Protein AF-0000000067790594 (afdb_homodimer)

Nearest PDB structures (foldseek):
  5gvw-assembly1_D  TM=2.872E-01  e=4.930E+00  Streptococcus pneumoniae
  7wld-assembly1_S  TM=4.588E-01  e=9.628E+00  Homo sapiens
  5gvw-assembly1_D  TM=2.873E-01  e=5.117E+00  Streptococcus pneumoniae

Solvent-accessible surface area (backbone atoms only — not comparable to full-atom values): 22896 Å² total; per-residue (Å²): 134,66,48,76,44,80,43,73,55,41,52,74,57,73,40,62,91,46,44,65,58,49,52,51,47,53,51,50,42,49,54,58,48,51,74,62,25,82,53,66,26,20,28,36,40,36,38,73,40,80,86,36,42,80,87,45,15,35,36,65,45,47,90,49,74,39,40,36,40,35,32,31,22,83,83,31,66,43,37,70,64,33,63,91,50,41,65,43,41,44,48,43,26,36,49,41,44,38,30,9,40,79,52,70,33,58,54,65,22,46,38,30,39,22,40,43,46,6,39,15,53,46,32,25,35,69,75,69,45,85,74,79,57,81,50,46,60,63,58,65,70,64,53,59,75,42,45,67,58,47,63,71,41,25,78,33,62,82,59,63,61,53,27,41,44,59,25,76,56,97,40,58,62,20,44,35,36,19,52,11,32,52,36,45,49,52,50,35,69,76,34,73,89,56,50,44,53,76,44,47,64,61,61,48,72,81,50,68,80,56,63,86,70,77,75,129,131,66,48,76,45,79,42,73,55,42,53,74,57,74,41,61,90,46,45,65,59,49,52,51,48,53,51,51,40,48,54,58,48,51,74,60,25,81,54,68,26,20,26,36,39,37,38,74,41,80,88,36,42,79,87,46,15,34,36,66,46,47,90,48,76,40,40,36,40,35,33,31,22,83,83,30,67,43,36,71,67,33,64,90,50,42,64,42,40,44,49,44,26,34,49,40,43,39,31,9,41,80,54,68,32,56,53,63,23,43,39,29,38,20,40,44,45,6,36,15,52,46,31,24,36,70,76,68,46,84,74,79,56,80,50,47,59,64,57,64,69,65,52,59,73,41,46,67,57,47,62,72,40,25,78,33,61,83,58,61,62,53,27,40,44,60,24,76,55,96,40,59,63,19,44,33,36,19,53,11,33,51,37,44,49,52,50,36,69,77,34,75,90,56,50,44,52,77,44,46,66,62,61,46,73,81,49,69,80,56,62,85,71,78,74,130

Organism: Pectobacterium atrosepticum (strain SCRI 1043 / ATCC BAA-672) (NCBI:txid218491)

Structure (mmCIF, N/CA/C/O backbone):
data_AF-0000000067790594-model_v1
#
loop_
_entity.id
_entity.type
_entity.pdbx_description
1 polymer 'DUF2268 domain-containing protein'
#
loop_
_atom_site.group_PDB
_atom_site.id
_atom_site.type_symbol
_atom_site.label_atom_id
_atom_site.label_alt_id
_atom_site.label_comp_id
_atom_site.label_asym_id
_atom_site.label_entity_id
_atom_site.label_seq_id
_atom_site.pdbx_PDB_ins_code
_atom_site.Cartn_x
_atom_site.Cartn_y
_atom_site.Cartn_z
_atom_site.occupancy
_atom_site.B_iso_or_equiv
_atom_site.auth_seq_id
_atom_site.auth_comp_id
_atom_site.auth_asym_id
_atom_site.auth_atom_id
_atom_site.pdbx_PDB_model_num
ATOM 1 N N . MET A 1 1 ? -11.789 3.371 24.734 1 82.56 1 MET A N 1
ATOM 2 C CA . MET A 1 1 ? -10.836 4.398 24.312 1 82.56 1 MET A CA 1
ATOM 3 C C . MET A 1 1 ? -10.102 3.971 23.047 1 82.56 1 MET A C 1
ATOM 5 O O . MET A 1 1 ? -9.758 2.799 22.891 1 82.56 1 MET A O 1
ATOM 9 N N . SER A 1 2 ? -9.891 4.906 22.062 1 92.44 2 SER A N 1
ATOM 10 C CA . SER A 1 2 ? -9.18 4.625 20.812 1 92.44 2 SER A CA 1
ATOM 11 C C . SER A 1 2 ? -7.711 4.305 21.094 1 92.44 2 SER A C 1
ATOM 13 O O . SER A 1 2 ? -7.164 4.695 22.125 1 92.44 2 SER A O 1
ATOM 15 N N . TYR A 1 3 ? -7.148 3.451 20.266 1 96.06 3 TYR A N 1
ATOM 16 C CA . TYR A 1 3 ? -5.75 3.086 20.438 1 96.06 3 TYR A CA 1
ATOM 17 C C . TYR A 1 3 ? -5.055 2.924 19.094 1 96.06 3 TYR A C 1
ATOM 19 O O . TYR A 1 3 ? -5.707 2.916 18.047 1 96.06 3 TYR A O 1
ATOM 27 N N . MET A 1 4 ? -3.779 2.924 19.188 1 97.38 4 MET A N 1
ATOM 28 C CA . MET A 1 4 ? -2.92 2.713 18.031 1 97.38 4 MET A CA 1
ATOM 29 C C . MET A 1 4 ? -2.213 1.364 18.109 1 97.38 4 MET A C 1
ATOM 31 O O . MET A 1 4 ? -1.641 1.021 19.141 1 97.38 4 MET A O 1
ATOM 35 N N . LYS A 1 5 ? -2.338 0.547 17.125 1 98.38 5 LYS A N 1
ATOM 36 C CA . LYS A 1 5 ? -1.543 -0.671 17 1 98.38 5 LYS A CA 1
ATOM 37 C C . LYS A 1 5 ? -0.412 -0.492 15.992 1 98.38 5 LYS A C 1
ATOM 39 O O . LYS A 1 5 ? -0.656 -0.155 14.828 1 98.38 5 LYS A O 1
ATOM 44 N N . LEU A 1 6 ? 0.802 -0.691 16.5 1 98.69 6 LEU A N 1
ATOM 45 C CA . LEU A 1 6 ? 1.981 -0.511 15.656 1 98.69 6 LEU A CA 1
ATOM 46 C C . LEU A 1 6 ? 2.447 -1.844 15.078 1 98.69 6 LEU A C 1
ATOM 48 O O . LEU A 1 6 ? 2.6 -2.822 15.812 1 98.69 6 LEU A O 1
ATOM 52 N N . HIS A 1 7 ? 2.592 -1.949 13.781 1 98.88 7 HIS A N 1
ATOM 53 C CA . HIS A 1 7 ? 3.121 -3.096 13.055 1 98.88 7 HIS A CA 1
ATOM 54 C C . HIS A 1 7 ? 4.445 -2.754 12.375 1 98.88 7 HIS A C 1
ATOM 56 O O . HIS A 1 7 ? 4.457 -2.178 11.289 1 98.88 7 HIS A O 1
ATOM 62 N N . ILE A 1 8 ? 5.5 -3.121 13 1 98.75 8 ILE A N 1
ATOM 63 C CA . ILE A 1 8 ? 6.812 -2.947 12.383 1 98.75 8 ILE A CA 1
ATOM 64 C C . ILE A 1 8 ? 7.172 -4.188 11.57 1 98.75 8 ILE A C 1
ATOM 66 O O . ILE A 1 8 ? 7.309 -5.281 12.125 1 98.75 8 ILE A O 1
ATOM 70 N N . LEU A 1 9 ? 7.289 -4.059 10.258 1 98.75 9 LEU A N 1
ATOM 71 C CA . LEU A 1 9 ? 7.637 -5.156 9.359 1 98.75 9 LEU A CA 1
ATOM 72 C C . LEU A 1 9 ? 9.141 -5.422 9.383 1 98.75 9 LEU A C 1
ATOM 74 O O . LEU A 1 9 ? 9.898 -4.75 8.688 1 98.75 9 LEU A O 1
ATOM 78 N N . ASN A 1 10 ? 9.523 -6.445 10.172 1 98.5 10 ASN A N 1
ATOM 79 C CA . ASN A 1 10 ? 10.945 -6.637 10.414 1 98.5 10 ASN A CA 1
ATOM 80 C C . ASN A 1 10 ? 11.359 -8.094 10.227 1 98.5 10 ASN A C 1
ATOM 82 O O . ASN A 1 10 ? 12.344 -8.547 10.812 1 98.5 10 ASN A O 1
ATOM 86 N N . ALA A 1 11 ? 10.586 -8.875 9.445 1 98 11 ALA A N 1
ATOM 87 C CA . ALA A 1 11 ? 10.922 -10.281 9.211 1 98 11 ALA A CA 1
ATOM 88 C C . ALA A 1 11 ? 12.281 -10.414 8.531 1 98 11 ALA A C 1
ATOM 90 O O . ALA A 1 11 ? 12.984 -11.398 8.727 1 98 11 ALA A O 1
ATOM 91 N N . GLN A 1 12 ? 12.68 -9.422 7.758 1 96.81 12 GLN A N 1
ATOM 92 C CA . GLN A 1 12 ? 13.953 -9.461 7.055 1 96.81 12 GLN A CA 1
ATOM 93 C C . GLN A 1 12 ? 15.031 -8.703 7.828 1 96.81 12 GLN A C 1
ATOM 95 O O . GLN A 1 12 ? 16.094 -8.406 7.293 1 96.81 12 GLN A O 1
ATOM 100 N N . ASP A 1 13 ? 14.742 -8.305 9.023 1 97.5 13 ASP A N 1
ATOM 101 C CA . ASP A 1 13 ? 15.68 -7.73 9.984 1 97.5 13 ASP A CA 1
ATOM 102 C C . ASP A 1 13 ? 16.25 -6.402 9.484 1 97.5 13 ASP A C 1
ATOM 104 O O . ASP A 1 13 ? 17.422 -6.094 9.719 1 97.5 13 ASP A O 1
ATOM 108 N N . LYS A 1 14 ? 15.461 -5.77 8.711 1 97.31 14 LYS A N 1
ATOM 109 C CA . LYS A 1 14 ? 15.938 -4.512 8.141 1 97.31 14 LYS A CA 1
ATOM 110 C C . LYS A 1 14 ? 15.758 -3.361 9.125 1 97.31 14 LYS A C 1
ATOM 112 O O . LYS A 1 14 ? 16.359 -2.301 8.969 1 97.31 14 LYS A O 1
ATOM 117 N N . LEU A 1 15 ? 14.906 -3.496 10.125 1 98.5 15 LEU A N 1
ATOM 118 C CA . LEU A 1 15 ? 14.602 -2.406 11.047 1 98.5 15 LEU A CA 1
ATOM 119 C C . LEU A 1 15 ? 14.906 -2.811 12.484 1 98.5 15 LEU A C 1
ATOM 121 O O . LEU A 1 15 ? 14.398 -2.197 13.43 1 98.5 15 LEU A O 1
ATOM 125 N N . THR A 1 16 ? 15.672 -3.871 12.672 1 98.44 16 THR A N 1
ATOM 126 C CA . THR A 1 16 ? 15.961 -4.398 14 1 98.44 16 THR A CA 1
ATOM 127 C C . THR A 1 16 ? 16.578 -3.322 14.883 1 98.44 16 THR A C 1
ATOM 129 O O . THR A 1 16 ? 16.156 -3.121 16.016 1 98.44 16 THR A O 1
ATOM 132 N N . ALA A 1 17 ? 17.562 -2.611 14.375 1 97.94 17 ALA A N 1
ATOM 133 C CA . ALA A 1 17 ? 18.297 -1.614 15.148 1 97.94 17 ALA A CA 1
ATOM 134 C C . ALA A 1 17 ? 17.391 -0.442 15.531 1 97.94 17 ALA A C 1
ATOM 136 O O . ALA A 1 17 ? 17.578 0.175 16.578 1 97.94 17 ALA A O 1
ATOM 137 N N . GLN A 1 18 ? 16.375 -0.149 14.727 1 98.19 18 GLN A N 1
ATOM 138 C CA . GLN A 1 18 ? 15.562 1.048 14.914 1 98.19 18 GLN A CA 1
ATOM 139 C C . GLN A 1 18 ? 14.234 0.709 15.578 1 98.19 18 GLN A C 1
ATOM 141 O O . GLN A 1 18 ? 13.477 1.605 15.961 1 98.19 18 GLN A O 1
ATOM 146 N N . SER A 1 19 ? 13.961 -0.549 15.75 1 98.31 19 SER A N 1
ATOM 147 C CA . SER A 1 19 ? 12.617 -0.986 16.125 1 98.31 19 SER A CA 1
ATOM 148 C C . SER A 1 19 ? 12.164 -0.349 17.438 1 98.31 19 SER A C 1
ATOM 150 O O . SER A 1 19 ? 11.055 0.178 17.516 1 98.31 19 SER A O 1
ATOM 152 N N . GLU A 1 20 ? 12.992 -0.392 18.438 1 98.31 20 GLU A N 1
ATOM 153 C CA . GLU A 1 20 ? 12.625 0.179 19.734 1 98.31 20 GLU A CA 1
ATOM 154 C C . GLU A 1 20 ? 12.438 1.69 19.625 1 98.31 20 GLU A C 1
ATOM 156 O O . GLU A 1 20 ? 11.477 2.236 20.172 1 98.31 20 GLU A O 1
ATOM 161 N N . TRP A 1 21 ? 13.367 2.303 19 1 98.62 21 TRP A N 1
ATOM 162 C CA . TRP A 1 21 ? 13.281 3.748 18.828 1 98.62 21 TRP A CA 1
ATOM 163 C C . TRP A 1 21 ? 12.016 4.129 18.062 1 98.62 21 TRP A C 1
ATOM 165 O O . TRP A 1 21 ? 11.32 5.074 18.438 1 98.62 21 TRP A O 1
ATOM 175 N N . LEU A 1 22 ? 11.695 3.434 17.016 1 98.75 22 LEU A N 1
ATOM 176 C CA . LEU A 1 22 ? 10.484 3.658 16.234 1 98.75 22 LEU A CA 1
ATOM 177 C C . LEU A 1 22 ? 9.242 3.516 17.109 1 98.75 22 LEU A C 1
ATOM 179 O O . LEU A 1 22 ? 8.359 4.375 17.094 1 98.75 22 LEU A O 1
ATOM 183 N N . ASN A 1 23 ? 9.211 2.434 17.828 1 98.62 23 ASN A N 1
ATOM 184 C CA . ASN A 1 23 ? 8.07 2.184 18.703 1 98.62 23 ASN A CA 1
ATOM 185 C C . ASN A 1 23 ? 7.859 3.332 19.688 1 98.62 23 ASN A C 1
ATOM 187 O O . ASN A 1 23 ? 6.742 3.826 19.844 1 98.62 23 ASN A O 1
ATOM 191 N N . ASN A 1 24 ? 8.906 3.766 20.312 1 98.5 24 ASN A N 1
ATOM 192 C CA . ASN A 1 24 ? 8.812 4.836 21.297 1 98.5 24 ASN A CA 1
ATOM 193 C C . ASN A 1 24 ? 8.398 6.156 20.656 1 98.5 24 ASN A C 1
ATOM 195 O O . ASN A 1 24 ? 7.488 6.828 21.141 1 98.5 24 ASN A O 1
ATOM 199 N N . CYS A 1 25 ? 9.055 6.488 19.594 1 98.31 25 CYS A N 1
ATOM 200 C CA . CYS A 1 25 ? 8.797 7.746 18.906 1 98.31 25 CYS A CA 1
ATOM 201 C C . CYS A 1 25 ? 7.352 7.824 18.422 1 98.31 25 CYS A C 1
ATOM 203 O O . CYS A 1 25 ? 6.672 8.828 18.656 1 98.31 25 CYS A O 1
ATOM 205 N N . LEU A 1 26 ? 6.891 6.809 17.781 1 98.69 26 LEU A N 1
ATOM 206 C CA . LEU A 1 26 ? 5.559 6.809 17.188 1 98.69 26 LEU A CA 1
ATOM 207 C C . LEU A 1 26 ? 4.48 6.73 18.266 1 98.69 26 LEU A C 1
ATOM 209 O O . LEU A 1 26 ? 3.457 7.406 18.172 1 98.69 26 LEU A O 1
ATOM 213 N N . THR A 1 27 ? 4.727 5.949 19.312 1 98.31 27 THR A N 1
ATOM 214 C CA . THR A 1 27 ? 3.762 5.824 20.406 1 98.31 27 THR A CA 1
ATOM 215 C C . THR A 1 27 ? 3.629 7.145 21.156 1 98.31 27 THR A C 1
ATOM 217 O O . THR A 1 27 ? 2.52 7.566 21.484 1 98.31 27 THR A O 1
ATOM 220 N N . GLU A 1 28 ? 4.719 7.75 21.406 1 98.44 28 GLU A N 1
ATOM 221 C CA . GLU A 1 28 ? 4.691 9.039 22.094 1 98.44 28 GLU A CA 1
ATOM 222 C C . GLU A 1 28 ? 3.984 10.094 21.25 1 98.44 28 GLU A C 1
ATOM 224 O O . GLU A 1 28 ? 3.227 10.914 21.781 1 98.44 28 GLU A O 1
ATOM 229 N N . THR A 1 29 ? 4.285 10.117 20.016 1 98.75 29 THR A N 1
ATOM 230 C CA . THR A 1 29 ? 3.646 11.078 19.109 1 98.75 29 THR A CA 1
ATOM 231 C C . THR A 1 29 ? 2.133 10.875 19.109 1 98.75 29 THR A C 1
ATOM 233 O O . THR A 1 29 ? 1.373 11.844 19.156 1 98.75 29 THR A O 1
ATOM 236 N N . TYR A 1 30 ? 1.71 9.648 19.016 1 98.56 30 TYR A N 1
ATOM 237 C CA . TYR A 1 30 ? 0.284 9.344 19.047 1 98.56 30 TYR A CA 1
ATOM 238 C C . TYR A 1 30 ? -0.349 9.859 20.344 1 98.56 30 TYR A C 1
ATOM 240 O O . TYR A 1 30 ? -1.438 10.438 20.312 1 98.56 30 TYR A O 1
ATOM 248 N N . THR A 1 31 ? 0.315 9.57 21.422 1 98.06 31 THR A N 1
ATOM 249 C CA . THR A 1 31 ? -0.192 10 22.719 1 98.06 31 THR A CA 1
ATOM 250 C C . THR A 1 31 ? -0.357 11.523 22.766 1 98.06 31 THR A C 1
ATOM 252 O O . THR A 1 31 ? -1.401 12.023 23.172 1 98.06 31 THR A O 1
ATOM 255 N N . LYS A 1 32 ? 0.621 12.242 22.297 1 98.25 32 LYS A N 1
ATOM 256 C CA . LYS A 1 32 ? 0.547 13.703 22.25 1 98.25 32 LYS A CA 1
ATOM 257 C C . LYS A 1 32 ? -0.61 14.164 21.359 1 98.25 32 LYS A C 1
ATOM 259 O O . LYS A 1 32 ? -1.359 15.07 21.734 1 98.25 32 LYS A O 1
ATOM 264 N N . ALA A 1 33 ? -0.698 13.586 20.219 1 98.5 33 ALA A N 1
ATOM 265 C CA . ALA A 1 33 ? -1.743 13.953 19.266 1 98.5 33 ALA A CA 1
ATOM 266 C C . ALA A 1 33 ? -3.129 13.672 19.844 1 98.5 33 ALA A C 1
ATOM 268 O O . ALA A 1 33 ? -4.059 14.461 19.656 1 98.5 33 ALA A O 1
ATOM 269 N N . SER A 1 34 ? -3.281 12.555 20.547 1 97.69 34 SER A N 1
ATOM 270 C CA . SER A 1 34 ? -4.578 12.117 21.047 1 97.69 34 SER A CA 1
ATOM 271 C C . SER A 1 34 ? -5.09 13.047 22.141 1 97.69 34 SER A C 1
ATOM 273 O O . SER A 1 34 ? -6.285 13.055 22.453 1 97.69 34 SER A O 1
ATOM 275 N N . ILE A 1 35 ? -4.203 13.797 22.703 1 97.38 35 ILE A N 1
ATOM 276 C CA . ILE A 1 35 ? -4.586 14.789 23.703 1 97.38 35 ILE A CA 1
ATOM 277 C C . ILE A 1 35 ? -5.289 15.961 23.031 1 97.38 35 ILE A C 1
ATOM 279 O O . ILE A 1 35 ? -6.234 16.531 23.578 1 97.38 35 ILE A O 1
ATOM 283 N N . LEU A 1 36 ? -4.914 16.25 21.797 1 97.12 36 LEU A N 1
ATOM 284 C CA . LEU A 1 36 ? -5.344 17.5 21.141 1 97.12 36 LEU A CA 1
ATOM 285 C C . LEU A 1 36 ? -6.512 17.234 20.203 1 97.12 36 LEU A C 1
ATOM 287 O O . LEU A 1 36 ? -7.258 18.156 19.859 1 97.12 36 LEU A O 1
ATOM 291 N N . MET A 1 37 ? -6.605 16.062 19.703 1 95.88 37 MET A N 1
ATOM 292 C CA . MET A 1 37 ? -7.656 15.781 18.734 1 95.88 37 MET A CA 1
ATOM 293 C C . MET A 1 37 ? -8.188 14.367 18.906 1 95.88 37 MET A C 1
ATOM 295 O O . MET A 1 37 ? -7.48 13.484 19.406 1 95.88 37 MET A O 1
ATOM 299 N N . ASN A 1 38 ? -9.43 14.203 18.547 1 95.44 38 ASN A N 1
ATOM 300 C CA . ASN A 1 38 ? -10.016 12.867 18.547 1 95.44 38 ASN A CA 1
ATOM 301 C C . ASN A 1 38 ? -9.453 12 17.438 1 95.44 38 ASN A C 1
ATOM 303 O O . ASN A 1 38 ? -9.578 12.328 16.25 1 95.44 38 ASN A O 1
ATOM 307 N N . LEU A 1 39 ? -8.805 10.945 17.828 1 97.38 39 LEU A N 1
ATOM 308 C CA . LEU A 1 39 ? -8.25 10.008 16.875 1 97.38 39 LEU A CA 1
ATOM 309 C C . LEU A 1 39 ? -9.008 8.688 16.906 1 97.38 39 LEU A C 1
ATOM 311 O O . LEU A 1 39 ? -9.383 8.203 17.969 1 97.38 39 LEU A O 1
ATOM 315 N N . PRO A 1 40 ? -9.281 8.156 15.758 1 96.25 40 PRO A N 1
ATOM 316 C CA . PRO A 1 40 ? -9.805 6.789 15.734 1 96.25 40 PRO A CA 1
ATOM 317 C C . PRO A 1 40 ? -8.75 5.746 16.094 1 96.25 40 PRO A C 1
ATOM 319 O O . PRO A 1 40 ? -7.562 6.055 16.141 1 96.25 40 PRO A O 1
ATOM 322 N N . SER A 1 41 ? -9.281 4.555 16.469 1 97.94 41 SER A N 1
ATOM 323 C CA . SER A 1 41 ? -8.328 3.453 16.531 1 97.94 41 SER A CA 1
ATOM 324 C C . SER A 1 41 ? -7.676 3.215 15.172 1 97.94 41 SER A C 1
ATOM 326 O O . SER A 1 41 ? -8.344 3.275 14.133 1 97.94 41 SER A O 1
ATOM 328 N N . LEU A 1 42 ? -6.387 3.057 15.172 1 97.06 42 LEU A N 1
ATOM 329 C CA . LEU A 1 42 ? -5.766 2.916 13.859 1 97.06 42 LEU A CA 1
ATOM 330 C C . LEU A 1 42 ? -4.566 1.976 13.922 1 97.06 42 LEU A C 1
ATOM 332 O O . LEU A 1 42 ? -3.992 1.768 14.992 1 97.06 42 LEU A O 1
ATOM 336 N N . ASP A 1 43 ? -4.297 1.269 12.836 1 98.81 43 ASP A N 1
ATOM 337 C CA . ASP A 1 43 ? -3.098 0.476 12.594 1 98.81 43 ASP A CA 1
ATOM 338 C C . ASP A 1 43 ? -2.029 1.302 11.875 1 98.81 43 ASP A C 1
ATOM 340 O O . ASP A 1 43 ? -2.311 1.946 10.867 1 98.81 43 ASP A O 1
ATOM 344 N N . ILE A 1 44 ? -0.842 1.312 12.406 1 98.88 44 ILE A N 1
ATOM 345 C CA . ILE A 1 44 ? 0.304 1.933 11.758 1 98.88 44 ILE A CA 1
ATOM 346 C C . ILE A 1 44 ? 1.279 0.854 11.289 1 98.88 44 ILE A C 1
ATOM 348 O O . ILE A 1 44 ? 1.757 0.05 12.094 1 98.88 44 ILE A O 1
ATOM 352 N N . ILE A 1 45 ? 1.551 0.804 10.031 1 98.94 45 ILE A N 1
ATOM 353 C CA . ILE A 1 45 ? 2.486 -0.141 9.438 1 98.94 45 ILE A CA 1
ATOM 354 C C . ILE A 1 45 ? 3.791 0.573 9.086 1 98.94 45 ILE A C 1
ATOM 356 O O . ILE A 1 45 ? 3.787 1.57 8.367 1 98.94 45 ILE A O 1
ATOM 360 N N . VAL A 1 46 ? 4.863 0.086 9.602 1 98.94 46 VAL A N 1
ATOM 361 C CA . VAL A 1 46 ? 6.172 0.667 9.336 1 98.94 46 VAL A CA 1
ATOM 362 C C . VAL A 1 46 ? 7.035 -0.334 8.57 1 98.94 46 VAL A C 1
ATOM 364 O O . VAL A 1 46 ? 7.219 -1.471 9.008 1 98.94 46 VAL A O 1
ATOM 367 N N . LYS A 1 47 ? 7.523 0.026 7.492 1 98.75 47 LYS A N 1
ATOM 368 C CA . LYS A 1 47 ? 8.414 -0.839 6.723 1 98.75 47 LYS A CA 1
ATOM 369 C C . LYS A 1 47 ? 9.68 -0.093 6.301 1 98.75 47 LYS A C 1
ATOM 371 O O . LYS A 1 47 ? 9.695 1.14 6.27 1 98.75 47 LYS A O 1
ATOM 376 N N . ALA A 1 48 ? 10.68 -0.848 5.977 1 98.62 48 ALA A N 1
ATOM 377 C CA . ALA A 1 48 ? 11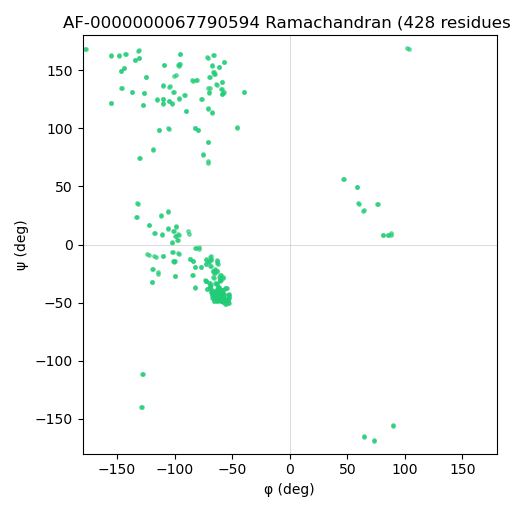.891 -0.302 5.371 1 98.62 48 ALA A CA 1
ATOM 378 C C . ALA A 1 48 ? 11.734 -0.159 3.861 1 98.62 48 ALA A C 1
ATOM 380 O O . ALA A 1 48 ? 11.133 -1.018 3.209 1 98.62 48 ALA A O 1
ATOM 381 N N . GLY A 1 49 ? 12.25 0.887 3.367 1 97.88 49 GLY A N 1
ATOM 382 C CA . GLY A 1 49 ? 12.242 1.093 1.927 1 97.88 49 GLY A CA 1
ATOM 383 C C . GLY A 1 49 ? 12.961 2.361 1.502 1 97.88 49 GLY A C 1
ATOM 384 O O . GLY A 1 49 ? 13.227 3.234 2.328 1 97.88 49 GLY A O 1
ATOM 385 N N . THR A 1 50 ? 13.195 2.451 0.175 1 96.5 50 THR A N 1
ATOM 386 C CA . THR A 1 50 ? 13.945 3.592 -0.335 1 96.5 50 THR A CA 1
ATOM 387 C C . THR A 1 50 ? 13.008 4.637 -0.934 1 96.5 50 THR A C 1
ATOM 389 O O . THR A 1 50 ? 13.414 5.766 -1.202 1 96.5 50 THR A O 1
ATOM 392 N N . GLN A 1 51 ? 11.797 4.234 -1.166 1 95.06 51 GLN A N 1
ATOM 393 C CA . GLN A 1 51 ? 10.82 5.195 -1.676 1 95.06 51 GLN A CA 1
ATOM 394 C C . GLN A 1 51 ? 10.352 6.141 -0.575 1 95.06 51 GLN A C 1
ATOM 396 O O . GLN A 1 51 ? 9.211 6.051 -0.114 1 95.06 51 GLN A O 1
ATOM 401 N N . VAL A 1 52 ? 11.141 7.109 -0.225 1 97.5 52 VAL A N 1
ATOM 402 C CA . VAL A 1 52 ? 10.93 8.062 0.86 1 97.5 52 VAL A CA 1
ATOM 403 C C . VAL A 1 52 ? 11.172 9.484 0.357 1 97.5 52 VAL A C 1
ATOM 405 O O . VAL A 1 52 ? 11.562 9.68 -0.795 1 97.5 52 VAL A O 1
ATOM 408 N N . ILE A 1 53 ? 10.758 10.484 1.149 1 94.56 53 ILE A N 1
ATOM 409 C CA . ILE A 1 53 ? 11.188 11.859 0.903 1 94.56 53 ILE A CA 1
ATOM 410 C C . ILE A 1 53 ? 12.68 11.984 1.168 1 94.56 53 ILE A C 1
ATOM 412 O O . ILE A 1 53 ? 13.133 11.844 2.309 1 94.56 53 ILE A O 1
ATOM 416 N N . PRO A 1 54 ? 13.453 12.234 0.143 1 94 54 PRO A N 1
ATOM 417 C CA . PRO A 1 54 ? 14.906 12.18 0.278 1 94 54 PRO A CA 1
ATOM 418 C C . PRO A 1 54 ? 15.43 13.078 1.4 1 94 54 PRO A C 1
ATOM 420 O O . PRO A 1 54 ? 16.359 12.695 2.117 1 94 54 PRO A O 1
ATOM 423 N N . GLU A 1 55 ? 14.844 14.227 1.583 1 92.81 55 GLU A N 1
ATOM 424 C CA . GLU A 1 55 ? 15.273 15.203 2.578 1 92.81 55 GLU A CA 1
ATOM 425 C C . GLU A 1 55 ? 14.977 14.719 3.994 1 92.81 55 GLU A C 1
ATOM 427 O O . GLU A 1 55 ? 15.531 15.234 4.965 1 92.81 55 GLU A O 1
ATOM 432 N N . LYS A 1 56 ? 14.133 13.688 4.156 1 96.69 56 LYS A N 1
ATOM 433 C CA . LYS A 1 56 ? 13.664 13.273 5.477 1 96.69 56 LYS A CA 1
ATOM 434 C C . LYS A 1 56 ? 14.062 11.836 5.773 1 96.69 56 LYS A C 1
ATOM 436 O O . LYS A 1 56 ? 14.297 11.477 6.934 1 96.69 56 LYS A O 1
ATOM 441 N N . GLY A 1 57 ? 14.117 11.023 4.715 1 98.12 57 GLY A N 1
ATOM 442 C CA . GLY A 1 57 ? 14.414 9.609 4.867 1 98.12 57 GLY A CA 1
ATOM 443 C C . GLY A 1 57 ? 13.211 8.789 5.289 1 98.12 57 GLY A C 1
ATOM 444 O O . GLY A 1 57 ? 13.359 7.652 5.75 1 98.12 57 GLY A O 1
ATOM 445 N N . HIS A 1 58 ? 12.07 9.328 5.309 1 98.69 58 HIS A N 1
ATOM 446 C CA . HIS A 1 58 ? 10.82 8.633 5.594 1 98.69 58 HIS A CA 1
ATOM 447 C C . HIS A 1 58 ? 9.656 9.258 4.836 1 98.69 58 HIS A C 1
ATOM 449 O O . HIS A 1 58 ? 9.789 10.344 4.27 1 98.69 58 HIS A O 1
ATOM 455 N N . LEU A 1 59 ? 8.609 8.531 4.746 1 98.06 59 LEU A N 1
ATOM 456 C CA . LEU A 1 59 ? 7.371 8.945 4.086 1 98.06 59 LEU A CA 1
ATOM 457 C C . LEU A 1 59 ? 6.156 8.344 4.785 1 98.06 59 LEU A C 1
ATOM 459 O O . LEU A 1 59 ? 6.176 7.18 5.184 1 98.06 59 LEU A O 1
ATOM 463 N N . GLY A 1 60 ? 5.164 9.164 5 1 98.31 60 GLY A N 1
ATOM 464 C CA . GLY A 1 60 ? 3.895 8.711 5.547 1 98.31 60 GLY A CA 1
ATOM 465 C C . GLY A 1 60 ? 2.766 8.742 4.531 1 98.31 60 GLY A C 1
ATOM 466 O O . GLY A 1 60 ? 2.789 9.539 3.594 1 98.31 60 GLY A O 1
ATOM 467 N N . TYR A 1 61 ? 1.822 7.918 4.77 1 97.31 61 TYR A N 1
ATOM 468 C CA . TYR A 1 61 ? 0.679 7.793 3.873 1 97.31 61 TYR A CA 1
ATOM 469 C C . TYR A 1 61 ? -0.541 7.258 4.613 1 97.31 61 TYR A C 1
ATOM 471 O O . TYR A 1 61 ? -0.48 6.195 5.234 1 97.31 61 TYR A O 1
ATOM 479 N N . SER A 1 62 ? -1.625 7.977 4.617 1 97.62 62 SER A N 1
ATOM 480 C CA . SER A 1 62 ? -2.889 7.574 5.223 1 97.62 62 SER A CA 1
ATOM 481 C C . SER A 1 62 ? -4 7.492 4.184 1 97.62 62 SER A C 1
ATOM 483 O O . SER A 1 62 ? -4.832 8.398 4.082 1 97.62 62 SER A O 1
ATOM 485 N N . PRO A 1 63 ? -4.078 6.383 3.441 1 94.5 63 PRO A N 1
ATOM 486 C CA . PRO A 1 63 ? -4.93 6.324 2.252 1 94.5 63 PRO A CA 1
ATOM 487 C C . PRO A 1 63 ? -6.379 5.98 2.582 1 94.5 63 PRO A C 1
ATOM 489 O O . PRO A 1 63 ? -7.262 6.129 1.734 1 94.5 63 PRO A O 1
ATOM 492 N N . GLU A 1 64 ? -6.707 5.516 3.729 1 96.06 64 GLU A N 1
ATOM 493 C CA . GLU A 1 64 ? -8.023 5.023 4.105 1 96.06 64 GLU A CA 1
ATOM 494 C C . GLU A 1 64 ? -8.234 5.113 5.617 1 96.06 64 GLU A C 1
ATOM 496 O O . GLU A 1 64 ? -7.281 5.301 6.371 1 96.06 64 GLU A O 1
ATOM 501 N N . PRO A 1 65 ? -9.484 5.039 6.039 1 96.06 65 PRO A N 1
ATOM 502 C CA . PRO A 1 65 ? -9.75 5.137 7.477 1 96.06 65 PRO A CA 1
ATOM 503 C C . PRO A 1 65 ? -9.016 4.078 8.289 1 96.06 65 PRO A C 1
ATOM 505 O O . PRO A 1 65 ? -9.039 2.896 7.938 1 96.06 65 PRO A O 1
ATOM 508 N N . GLY A 1 66 ? -8.383 4.52 9.305 1 97.19 66 GLY A N 1
ATOM 509 C CA . GLY A 1 66 ? -7.871 3.617 10.32 1 97.19 66 GLY A CA 1
ATOM 510 C C . GLY A 1 66 ? -6.508 3.043 9.977 1 97.19 66 GLY A C 1
ATOM 511 O O . GLY A 1 66 ? -5.988 2.191 10.703 1 97.19 66 GLY A O 1
ATOM 512 N N . ILE A 1 67 ? -5.879 3.543 8.914 1 98.31 67 ILE A N 1
ATOM 513 C CA . ILE A 1 67 ? -4.613 2.943 8.508 1 98.31 67 ILE A CA 1
ATOM 514 C C . ILE A 1 67 ? -3.609 4.043 8.156 1 98.31 67 ILE A C 1
ATOM 516 O O . ILE A 1 67 ? -3.939 4.988 7.441 1 98.31 67 ILE A O 1
ATOM 520 N N . VAL A 1 68 ? -2.426 3.943 8.68 1 98.69 68 VAL A N 1
ATOM 521 C CA . VAL A 1 68 ? -1.293 4.789 8.32 1 98.69 68 VAL A CA 1
ATOM 522 C C . VAL A 1 68 ? -0.097 3.92 7.941 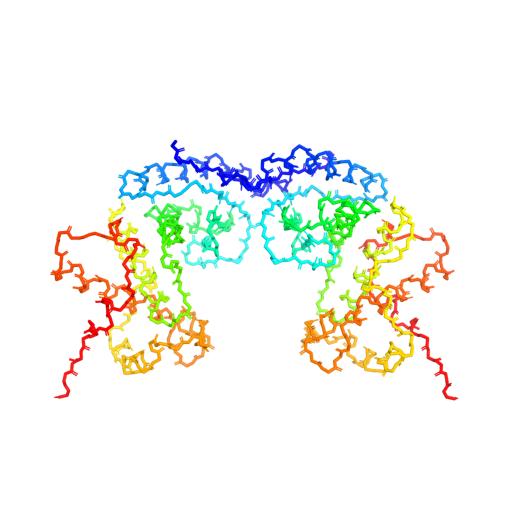1 98.69 68 VAL A C 1
ATOM 524 O O . VAL A 1 68 ? 0.238 2.971 8.656 1 98.69 68 VAL A O 1
ATOM 527 N N . TYR A 1 69 ? 0.489 4.191 6.84 1 98.75 69 TYR A N 1
ATOM 528 C CA . TYR A 1 69 ? 1.736 3.561 6.426 1 98.75 69 TYR A CA 1
ATOM 529 C C . TYR A 1 69 ? 2.914 4.512 6.605 1 98.75 69 TYR A C 1
ATOM 531 O O . TYR A 1 69 ? 2.812 5.703 6.293 1 98.75 69 TYR A O 1
ATOM 539 N N . ILE A 1 70 ? 3.971 4.012 7.117 1 98.81 70 ILE A N 1
ATOM 540 C CA . ILE A 1 70 ? 5.223 4.746 7.227 1 98.81 70 ILE A CA 1
ATOM 541 C C . ILE A 1 70 ? 6.359 3.926 6.621 1 98.81 70 ILE A C 1
ATOM 543 O O . ILE A 1 70 ? 6.578 2.775 7.008 1 98.81 70 ILE A O 1
ATOM 547 N N . THR A 1 71 ? 6.992 4.453 5.625 1 98.81 71 THR A N 1
ATOM 548 C CA . THR A 1 71 ? 8.227 3.889 5.082 1 98.81 71 THR A CA 1
ATOM 549 C C . THR A 1 71 ? 9.445 4.656 5.582 1 98.81 71 THR A C 1
ATOM 551 O O . THR A 1 71 ? 9.445 5.891 5.594 1 98.81 71 THR A O 1
ATOM 554 N N . VAL A 1 72 ? 10.398 3.939 6.047 1 98.88 72 VAL A N 1
ATOM 555 C CA . VAL A 1 72 ? 11.633 4.566 6.508 1 98.88 72 VAL A CA 1
ATOM 556 C C . VAL A 1 72 ? 12.828 3.951 5.785 1 98.88 72 VAL A C 1
ATOM 558 O O . VAL A 1 72 ? 12.82 2.76 5.465 1 98.88 72 VAL A O 1
ATOM 561 N N . ASP A 1 73 ? 13.812 4.758 5.504 1 98.75 73 ASP A N 1
ATOM 562 C CA . ASP A 1 73 ? 15.086 4.301 4.949 1 98.75 73 ASP A CA 1
ATOM 563 C C . ASP A 1 73 ? 16.188 4.324 6.012 1 98.75 73 ASP A C 1
ATOM 565 O O . ASP A 1 73 ? 16.797 5.363 6.258 1 98.75 73 ASP A O 1
ATOM 569 N N . PRO A 1 74 ? 16.438 3.172 6.539 1 98.06 74 PRO A N 1
ATOM 570 C CA . PRO A 1 74 ? 17.391 3.145 7.66 1 98.06 74 PRO A CA 1
ATOM 571 C C . PRO A 1 74 ? 18.797 3.594 7.266 1 98.06 74 PRO A C 1
ATOM 573 O O . PRO A 1 74 ? 19.625 3.873 8.133 1 98.06 74 PRO A O 1
ATOM 576 N N . GLU A 1 75 ? 19.047 3.666 6.004 1 97.69 75 GLU A N 1
ATOM 577 C CA . GLU A 1 75 ? 20.375 4.051 5.539 1 97.69 75 GLU A CA 1
ATOM 578 C C . GLU A 1 75 ? 20.438 5.539 5.211 1 97.69 75 GLU A C 1
ATOM 580 O O . GLU A 1 75 ? 21.5 6.059 4.855 1 97.69 75 GLU A O 1
ATOM 585 N N . ASN A 1 76 ? 19.344 6.188 5.227 1 98.19 76 ASN A N 1
ATOM 586 C CA . ASN A 1 76 ? 19.297 7.621 4.953 1 98.19 76 ASN A CA 1
ATOM 587 C C . ASN A 1 76 ? 19.781 8.438 6.145 1 98.19 76 ASN A C 1
ATOM 589 O O . ASN A 1 76 ? 19.266 8.305 7.25 1 98.19 76 ASN A O 1
ATOM 593 N N . PRO A 1 77 ? 20.75 9.305 5.961 1 97.62 77 PRO A N 1
ATOM 594 C CA . PRO A 1 77 ? 21.312 10.062 7.082 1 97.62 77 PRO A CA 1
ATOM 595 C C . PRO A 1 77 ? 20.281 10.953 7.77 1 97.62 77 PRO A C 1
ATOM 597 O O . PRO A 1 77 ? 20.344 11.148 8.984 1 97.62 77 PRO A O 1
ATOM 600 N N . SER A 1 78 ? 19.422 11.516 7.059 1 97.19 78 SER A N 1
ATOM 601 C CA . SER A 1 78 ? 18.406 12.375 7.652 1 97.19 78 SER A CA 1
ATOM 602 C C . SER A 1 78 ? 17.484 11.586 8.57 1 97.19 78 SER A C 1
ATOM 604 O O . SER A 1 78 ? 17.094 12.07 9.633 1 97.19 78 SER A O 1
ATOM 606 N N . PHE A 1 79 ? 17.141 10.375 8.148 1 98.31 79 PHE A N 1
ATOM 607 C CA . PHE A 1 79 ? 16.344 9.516 9.008 1 98.31 79 PHE A CA 1
ATOM 608 C C . PHE A 1 79 ? 17.094 9.18 10.289 1 98.31 79 PHE A C 1
ATOM 610 O O . PHE A 1 79 ? 16.531 9.266 11.383 1 98.31 79 PHE A O 1
ATOM 617 N N . CYS A 1 80 ? 18.312 8.867 10.18 1 96.25 80 CYS A N 1
ATOM 618 C CA . CYS A 1 80 ? 19.141 8.469 11.32 1 96.25 80 CYS A CA 1
ATOM 619 C C . CYS A 1 80 ? 19.266 9.602 12.32 1 96.25 80 CYS A C 1
ATOM 621 O O . CYS A 1 80 ? 19.188 9.383 13.531 1 96.25 80 CYS A O 1
ATOM 623 N N . SER A 1 81 ? 19.422 10.805 11.859 1 97.56 81 SER A N 1
ATOM 624 C CA . SER A 1 81 ? 19.641 11.938 12.75 1 97.56 81 SER A CA 1
ATOM 625 C C . SER A 1 81 ? 18.312 12.492 13.281 1 97.56 81 SER A C 1
ATOM 627 O O . SER A 1 81 ? 18.281 13.117 14.336 1 97.56 81 SER A O 1
ATOM 629 N N . ASN A 1 82 ? 17.25 12.289 12.516 1 97.81 82 ASN A N 1
ATOM 630 C CA . ASN A 1 82 ? 15.891 12.703 12.852 1 97.81 82 ASN A CA 1
ATOM 631 C C . ASN A 1 82 ? 15.859 14.148 13.352 1 97.81 82 ASN A C 1
ATOM 633 O O . ASN A 1 82 ? 15.336 14.43 14.43 1 97.81 82 ASN A O 1
ATOM 637 N N . PRO A 1 83 ? 16.375 15.094 12.539 1 96.19 83 PRO A N 1
ATOM 638 C CA . PRO A 1 83 ? 16.406 16.469 13.023 1 96.19 83 PRO A CA 1
ATOM 639 C C . PRO A 1 83 ? 15.008 17.047 13.258 1 96.19 83 PRO A C 1
ATOM 641 O O . PRO A 1 83 ? 14.094 16.781 12.469 1 96.19 83 PRO A O 1
ATOM 644 N N . ASN A 1 84 ? 14.836 17.797 14.391 1 95.81 84 ASN A N 1
ATOM 645 C CA . ASN A 1 84 ? 13.617 18.531 14.711 1 95.81 84 ASN A CA 1
ATOM 646 C C . ASN A 1 84 ? 12.406 17.625 14.797 1 95.81 84 ASN A C 1
ATOM 648 O O . ASN A 1 84 ? 11.32 17.969 14.312 1 95.81 84 ASN A O 1
ATOM 652 N N . ASN A 1 85 ? 12.664 16.422 15.312 1 97.69 85 ASN A N 1
ATOM 653 C CA . ASN A 1 85 ? 11.578 15.461 15.453 1 97.69 85 ASN A CA 1
ATOM 654 C C . ASN A 1 85 ? 10.914 15.164 14.109 1 97.69 85 ASN A C 1
ATOM 656 O O . ASN A 1 85 ? 9.688 15.203 13.992 1 97.69 85 ASN A O 1
ATOM 660 N N . SER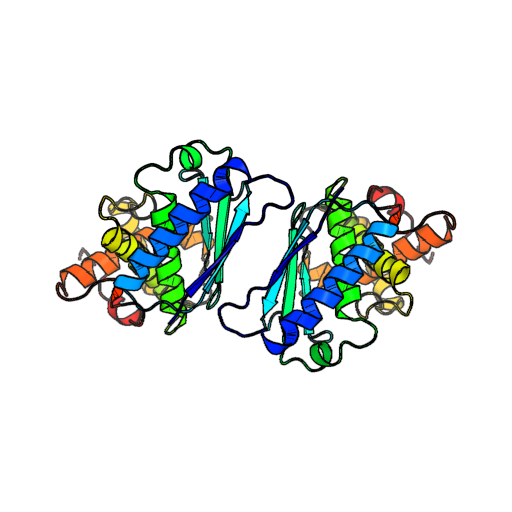 A 1 86 ? 11.734 14.867 13.117 1 98.12 86 SER A N 1
ATOM 661 C CA . SER A 1 86 ? 11.266 14.734 11.734 1 98.12 86 SER A CA 1
ATOM 662 C C . SER A 1 86 ? 10.25 13.602 11.602 1 98.12 86 SER A C 1
ATOM 664 O O . SER A 1 86 ? 9.203 13.773 10.984 1 98.12 86 SER A O 1
ATOM 666 N N . LEU A 1 87 ? 10.516 12.43 12.141 1 98.75 87 LEU A N 1
ATOM 667 C CA . LEU A 1 87 ? 9.617 11.281 12.055 1 98.75 87 LEU A CA 1
ATOM 668 C C . LEU A 1 87 ? 8.312 11.555 12.797 1 98.75 87 LEU A C 1
ATOM 670 O O . LEU A 1 87 ? 7.23 11.234 12.305 1 98.75 87 LEU A O 1
ATOM 674 N N . GLU A 1 88 ? 8.422 12.102 13.961 1 98.75 88 GLU A N 1
ATOM 675 C CA . GLU A 1 88 ? 7.254 12.445 14.766 1 98.75 88 GLU A CA 1
ATOM 676 C C . GLU A 1 88 ? 6.348 13.438 14.047 1 98.75 88 GLU A C 1
ATOM 678 O O . GLU A 1 88 ? 5.125 13.297 14.062 1 98.75 88 GLU A O 1
ATOM 683 N N . ARG A 1 89 ? 6.988 14.414 13.453 1 98.56 89 ARG A N 1
ATOM 684 C CA . ARG A 1 89 ? 6.242 15.406 12.68 1 98.56 89 ARG A CA 1
ATOM 685 C C . ARG A 1 89 ? 5.504 14.75 11.516 1 98.56 89 ARG A C 1
ATOM 687 O O . ARG A 1 89 ? 4.359 15.094 11.227 1 98.56 89 ARG A O 1
ATOM 694 N N . MET A 1 90 ? 6.164 13.82 10.859 1 98.5 90 MET A N 1
ATOM 695 C CA . MET A 1 90 ? 5.516 13.07 9.781 1 98.5 90 MET A CA 1
ATOM 696 C C . MET A 1 90 ? 4.293 12.32 10.305 1 98.5 90 MET A C 1
ATOM 698 O O . MET A 1 90 ? 3.23 12.352 9.68 1 98.5 90 MET A O 1
ATOM 702 N N . LEU A 1 91 ? 4.465 11.625 11.43 1 98.81 91 LEU A N 1
ATOM 703 C CA . LEU A 1 91 ? 3.326 10.898 11.977 1 98.81 91 LEU A CA 1
ATOM 704 C C . LEU A 1 91 ? 2.199 11.852 12.352 1 98.81 91 LEU A C 1
ATOM 706 O O . LEU A 1 91 ? 1.028 11.57 12.094 1 98.81 91 LEU A O 1
ATOM 710 N N . ALA A 1 92 ? 2.527 12.984 12.992 1 98.75 92 ALA A N 1
ATOM 711 C CA . ALA A 1 92 ? 1.505 13.969 13.336 1 98.75 92 ALA A CA 1
ATOM 712 C C . ALA A 1 92 ? 0.699 14.375 12.109 1 98.75 92 ALA A C 1
ATOM 714 O O . ALA A 1 92 ? -0.533 14.422 12.148 1 98.75 92 ALA A O 1
ATOM 715 N N . HIS A 1 93 ? 1.386 14.664 11.047 1 98.75 93 HIS A N 1
ATOM 716 C CA . HIS A 1 93 ? 0.773 15 9.766 1 98.75 93 HIS A CA 1
ATOM 717 C C . HIS A 1 93 ? -0.209 13.914 9.328 1 98.75 93 HIS A C 1
ATOM 719 O O . HIS A 1 93 ? -1.363 14.211 9.008 1 98.75 93 HIS A O 1
ATOM 725 N N . GLU A 1 94 ? 0.205 12.672 9.383 1 98.75 94 GLU A N 1
ATOM 726 C CA . GLU A 1 94 ? -0.63 11.547 8.953 1 98.75 94 GLU A CA 1
ATOM 727 C C . GLU A 1 94 ? -1.797 11.336 9.914 1 98.75 94 GLU A C 1
ATOM 729 O O . GLU A 1 94 ? -2.883 10.93 9.5 1 98.75 94 GLU A O 1
ATOM 734 N N . LEU A 1 95 ? -1.539 11.555 11.188 1 98.75 95 LEU A N 1
ATOM 735 C CA . LEU A 1 95 ? -2.605 11.375 12.164 1 98.75 95 LEU A CA 1
ATOM 736 C C . LEU A 1 95 ? -3.729 12.383 11.938 1 98.75 95 LEU A C 1
ATOM 738 O O . LEU A 1 95 ? -4.898 12.07 12.172 1 98.75 95 LEU A O 1
ATOM 742 N N . HIS A 1 96 ? -3.375 13.562 11.492 1 98.81 96 HIS A N 1
ATOM 743 C CA . HIS A 1 96 ? -4.441 14.5 11.172 1 98.81 96 HIS A CA 1
ATOM 744 C C . HIS A 1 96 ? -5.297 13.984 10.016 1 98.81 96 HIS A C 1
ATOM 746 O O . HIS A 1 96 ? -6.523 14.078 10.055 1 98.81 96 HIS A O 1
ATOM 752 N N . HIS A 1 97 ? -4.613 13.484 8.938 1 98.62 97 HIS A N 1
ATOM 753 C CA . HIS A 1 97 ? -5.363 12.828 7.867 1 98.62 97 HIS A CA 1
ATOM 754 C C . HIS A 1 97 ? -6.27 11.734 8.422 1 98.62 97 HIS A C 1
ATOM 756 O O . HIS A 1 97 ? -7.43 11.625 8.023 1 98.62 97 HIS A O 1
ATOM 762 N N . ALA A 1 98 ? -5.727 10.922 9.297 1 98.19 98 ALA A N 1
ATOM 763 C CA . ALA A 1 98 ? -6.492 9.828 9.883 1 98.19 98 ALA A CA 1
ATOM 764 C C . ALA A 1 98 ? -7.734 10.344 10.594 1 98.19 98 ALA A C 1
ATOM 766 O O . ALA A 1 98 ? -8.812 9.766 10.484 1 98.19 98 ALA A O 1
ATOM 767 N N . ALA A 1 99 ? -7.562 11.414 11.328 1 98 99 ALA A N 1
ATOM 768 C CA . ALA A 1 99 ? -8.695 12.023 12.016 1 98 99 ALA A CA 1
ATOM 769 C C . ALA A 1 99 ? -9.734 12.523 11.016 1 98 99 ALA A C 1
ATOM 771 O O . ALA A 1 99 ? -10.938 12.359 11.227 1 98 99 ALA A O 1
ATOM 772 N N . ARG A 1 100 ? -9.266 13.109 9.93 1 97.62 100 ARG A N 1
ATOM 773 C CA . ARG A 1 100 ? -10.156 13.695 8.938 1 97.62 100 ARG A CA 1
ATOM 774 C C . ARG A 1 100 ? -10.984 12.625 8.242 1 97.62 100 ARG A C 1
ATOM 776 O O . ARG A 1 100 ? -12.086 12.898 7.75 1 97.62 100 ARG A O 1
ATOM 783 N N . TRP A 1 101 ? -10.547 11.406 8.227 1 95.81 101 TRP A N 1
ATOM 784 C CA . TRP A 1 101 ? -11.258 10.312 7.578 1 95.81 101 TRP A CA 1
ATOM 785 C C . TRP A 1 101 ? -12.594 10.047 8.273 1 95.81 101 TRP A C 1
ATOM 787 O O . TRP A 1 101 ? -13.484 9.43 7.691 1 95.81 101 TRP A O 1
ATOM 797 N N . ALA A 1 102 ? -12.719 10.461 9.508 1 92.69 102 ALA A N 1
ATOM 798 C CA . ALA A 1 102 ? -13.984 10.328 10.234 1 92.69 102 ALA A CA 1
ATOM 799 C C . ALA A 1 102 ? -15.016 11.3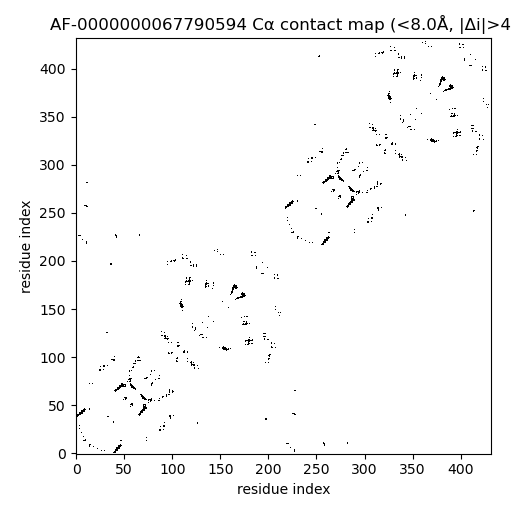2 9.719 1 92.69 102 ALA A C 1
ATOM 801 O O . ALA A 1 102 ? -16.203 11.227 10.062 1 92.69 102 ALA A O 1
ATOM 802 N N . GLY A 1 103 ? -14.609 12.242 8.953 1 94.25 103 GLY A N 1
ATOM 803 C CA . GLY A 1 103 ? -15.477 13.25 8.359 1 94.25 103 GLY A CA 1
ATOM 804 C C . GLY A 1 103 ? -15.312 13.367 6.855 1 94.25 103 GLY A C 1
ATOM 805 O O . GLY A 1 103 ? -15.664 12.445 6.113 1 94.25 103 GLY A O 1
ATOM 806 N N . PRO A 1 104 ? -14.766 14.477 6.398 1 95.44 104 PRO A N 1
ATOM 807 C CA . PRO A 1 104 ? -14.68 14.695 4.953 1 95.44 104 PRO A CA 1
ATOM 808 C C . PRO A 1 104 ? -13.625 13.828 4.281 1 95.44 104 PRO A C 1
ATOM 810 O O . PRO A 1 104 ? -13.625 13.672 3.059 1 95.44 104 PRO A O 1
ATOM 813 N N . GLY A 1 105 ? -12.719 13.289 5.125 1 96.19 105 GLY A N 1
ATOM 814 C CA . GLY A 1 105 ? -11.609 12.555 4.547 1 96.19 105 GLY A CA 1
ATOM 815 C C . GLY A 1 105 ? -10.578 13.453 3.881 1 96.19 105 GLY A C 1
ATOM 816 O O . GLY A 1 105 ? -10.531 14.656 4.148 1 96.19 105 GLY A O 1
ATOM 817 N N . TYR A 1 106 ? -9.664 12.828 3.131 1 96.56 106 TYR A N 1
ATOM 818 C CA . TYR A 1 106 ? -8.648 13.57 2.395 1 96.56 106 TYR A CA 1
ATOM 819 C C . TYR A 1 106 ? -9.289 14.477 1.345 1 96.56 106 TYR A C 1
ATOM 821 O O . TYR A 1 106 ? -8.828 15.594 1.117 1 96.56 106 TYR A O 1
ATOM 829 N N . GLY A 1 107 ? -10.336 13.938 0.773 1 95.62 107 GLY A N 1
ATOM 830 C CA . GLY A 1 107 ? -11.062 14.648 -0.27 1 95.62 107 GLY A CA 1
ATOM 831 C C . GLY A 1 107 ? -10.758 14.133 -1.664 1 95.62 107 GLY A C 1
ATOM 832 O O . GLY A 1 107 ? -9.797 13.383 -1.857 1 95.62 107 GLY A O 1
ATOM 833 N N . PHE A 1 108 ? -11.602 14.594 -2.643 1 95.06 108 PHE A N 1
ATOM 834 C CA . PHE A 1 108 ? -11.508 14.109 -4.016 1 95.06 108 PHE A CA 1
ATOM 835 C C . PHE A 1 108 ? -11.188 15.25 -4.973 1 95.06 108 PHE A C 1
ATOM 837 O O . PHE A 1 108 ? -10.68 15.023 -6.07 1 95.06 108 PHE A O 1
ATOM 844 N N . SER A 1 109 ? -11.445 16.406 -4.59 1 98.12 109 SER A N 1
ATOM 845 C CA . SER A 1 109 ? -11.164 17.562 -5.434 1 98.12 109 SER A CA 1
ATOM 846 C C . SER A 1 109 ? -9.812 18.188 -5.09 1 98.12 109 SER A C 1
ATOM 848 O O . SER A 1 109 ? -9.258 17.906 -4.023 1 98.12 109 SER A O 1
ATOM 850 N N . LEU A 1 110 ? -9.367 18.984 -5.996 1 98.44 110 LEU A N 1
ATOM 851 C CA . LEU A 1 110 ? -8.109 19.688 -5.758 1 98.44 110 LEU A CA 1
ATOM 852 C C . LEU A 1 110 ? -8.188 20.5 -4.477 1 98.44 110 LEU A C 1
ATOM 854 O O . LEU A 1 110 ? -7.289 20.422 -3.633 1 98.44 110 LEU A O 1
ATOM 858 N N . GLY A 1 111 ? -9.266 21.266 -4.34 1 98.5 111 GLY A N 1
ATOM 859 C CA . GLY A 1 111 ? -9.438 22.109 -3.162 1 98.5 111 GLY A CA 1
ATOM 860 C C . GLY A 1 111 ? -9.438 21.312 -1.867 1 98.5 111 GLY A C 1
ATOM 861 O O . GLY A 1 111 ? -8.828 21.719 -0.879 1 98.5 111 GLY A O 1
ATOM 862 N N . GLU A 1 112 ? -10.117 20.219 -1.855 1 98.5 112 GLU A N 1
ATOM 863 C CA . GLU A 1 112 ? -10.172 19.375 -0.669 1 98.5 112 GLU A CA 1
ATOM 864 C C . GLU A 1 112 ? -8.789 18.828 -0.312 1 98.5 112 GLU A C 1
ATOM 866 O O . GLU A 1 112 ? -8.414 18.797 0.863 1 98.5 112 GLU A O 1
ATOM 871 N N . ALA A 1 113 ? -8.062 18.438 -1.321 1 98.44 113 ALA A N 1
ATOM 872 C CA . ALA A 1 113 ? -6.711 17.938 -1.093 1 98.44 113 ALA A CA 1
ATOM 873 C C . ALA A 1 113 ? -5.812 19.031 -0.531 1 98.44 113 ALA A C 1
ATOM 875 O O . ALA A 1 113 ? -5.055 18.797 0.415 1 98.44 113 ALA A O 1
ATOM 876 N N . ILE A 1 114 ? -5.891 20.172 -1.077 1 98.56 114 ILE A N 1
ATOM 877 C CA . ILE A 1 114 ? -5.094 21.328 -0.665 1 98.56 114 ILE A CA 1
ATOM 878 C C . ILE A 1 114 ? -5.367 21.641 0.804 1 98.56 114 ILE A C 1
ATOM 880 O O . ILE A 1 114 ? -4.434 21.797 1.597 1 98.56 114 ILE A O 1
ATOM 884 N N . VAL A 1 115 ? -6.613 21.672 1.165 1 98.69 115 VAL A N 1
ATOM 885 C CA . VAL A 1 115 ? -7 22.016 2.531 1 98.69 115 VAL A CA 1
ATOM 886 C C . VAL A 1 115 ? -6.539 20.906 3.484 1 98.69 115 VAL A C 1
ATOM 888 O O . VAL A 1 115 ? -6.027 21.188 4.57 1 98.69 115 VAL A O 1
ATOM 891 N N . SER A 1 116 ? -6.73 19.656 3.09 1 98.75 116 SER A N 1
ATOM 892 C CA . SER A 1 116 ? -6.289 18.547 3.926 1 98.75 116 SER A CA 1
ATOM 893 C C . SER A 1 116 ? -4.797 18.625 4.215 1 98.75 116 SER A C 1
ATOM 895 O O . SER A 1 116 ? -4.367 18.453 5.355 1 98.75 116 SER A O 1
ATOM 897 N N . GLU A 1 117 ? -4.047 18.953 3.217 1 98.62 117 GLU A N 1
ATOM 898 C CA . GLU A 1 117 ? -2.6 19.062 3.393 1 98.62 117 GLU A CA 1
ATOM 899 C C . GLU A 1 117 ? -2.234 20.25 4.273 1 98.62 117 GLU A C 1
ATOM 901 O O . GLU A 1 117 ? -1.327 20.172 5.102 1 98.62 117 GLU A O 1
ATOM 906 N N . GLY A 1 118 ? -2.906 21.344 4.07 1 98.69 118 GLY A N 1
ATOM 907 C CA . GLY A 1 118 ? -2.674 22.516 4.91 1 98.69 118 GLY A CA 1
ATOM 908 C C . GLY A 1 118 ? -2.971 22.266 6.375 1 98.69 118 GLY A C 1
ATOM 909 O O . GLY A 1 118 ? -2.184 22.625 7.246 1 98.69 118 GLY A O 1
ATOM 910 N N . LEU A 1 119 ? -4.121 21.656 6.621 1 98.81 119 LEU A N 1
ATOM 911 C CA . LEU A 1 119 ? -4.52 21.375 7.992 1 98.81 119 LEU A CA 1
ATOM 912 C C . LEU A 1 119 ? -3.533 20.422 8.656 1 98.81 119 LEU A C 1
ATOM 914 O O . LEU A 1 119 ? -3.154 20.609 9.812 1 98.81 119 LEU A O 1
ATOM 918 N N . ALA A 1 120 ? -3.113 19.406 7.965 1 98.81 120 ALA A N 1
ATOM 919 C CA . ALA A 1 120 ? -2.139 18.453 8.508 1 98.81 120 ALA A CA 1
ATOM 920 C C . ALA A 1 120 ? -0.829 19.156 8.852 1 98.81 120 ALA A C 1
ATOM 922 O O . ALA A 1 120 ? -0.23 18.891 9.898 1 98.81 120 ALA A O 1
ATOM 923 N N . GLY A 1 121 ? -0.392 20.047 7.977 1 98.75 121 GLY A N 1
ATOM 924 C CA . GLY A 1 121 ? 0.808 20.812 8.25 1 98.75 121 GLY A CA 1
ATOM 925 C C . GLY A 1 121 ? 0.688 21.688 9.492 1 98.75 121 GLY A C 1
ATOM 926 O O . GLY A 1 121 ? 1.605 21.719 10.32 1 98.75 121 GLY A O 1
ATOM 927 N N . HIS A 1 122 ? -0.401 22.328 9.594 1 98.81 122 HIS A N 1
ATOM 928 C CA . HIS A 1 122 ? -0.593 23.219 10.742 1 98.81 122 HIS A CA 1
ATOM 929 C C . HIS A 1 122 ? -0.749 22.406 12.031 1 98.81 122 HIS A C 1
ATOM 931 O O . HIS A 1 122 ? -0.33 22.859 13.094 1 98.81 122 HIS A O 1
ATOM 937 N N . PHE A 1 123 ? -1.329 21.25 11.977 1 98.88 123 PHE A N 1
ATOM 938 C CA . PHE A 1 123 ? -1.384 20.406 13.164 1 98.88 123 PHE A CA 1
ATOM 939 C C . PHE A 1 123 ? 0.018 20 13.617 1 98.88 123 PHE A C 1
ATOM 941 O O . PHE A 1 123 ? 0.297 19.938 14.812 1 98.88 123 PHE A O 1
ATOM 948 N N . THR A 1 124 ? 0.823 19.672 12.633 1 98.62 124 THR A N 1
ATOM 949 C CA . THR A 1 124 ? 2.217 19.375 12.938 1 98.62 124 THR A CA 1
ATOM 950 C C . THR A 1 124 ? 2.857 20.516 13.711 1 98.62 124 THR A C 1
ATOM 952 O O . THR A 1 124 ? 3.535 20.297 14.719 1 98.62 124 THR A O 1
ATOM 955 N N . LEU A 1 125 ? 2.613 21.75 13.312 1 98.12 125 LEU A N 1
ATOM 956 C CA . LEU A 1 125 ? 3.135 22.922 14.016 1 98.12 125 LEU A CA 1
ATOM 957 C C . LEU A 1 125 ? 2.492 23.047 15.391 1 98.12 125 LEU A C 1
ATOM 959 O O . LEU A 1 125 ? 3.154 23.453 16.344 1 98.12 125 LEU A O 1
ATOM 963 N N . GLU A 1 126 ? 1.244 22.766 15.398 1 98.12 126 GLU A N 1
ATOM 964 C CA . GLU A 1 126 ? 0.524 22.844 16.672 1 98.12 126 GLU A CA 1
ATOM 965 C C . GLU A 1 126 ? 1.135 21.922 17.703 1 98.12 126 GLU A C 1
ATOM 967 O O . GLU A 1 126 ? 1.225 22.266 18.891 1 98.12 126 GLU A O 1
ATOM 972 N N . LEU A 1 127 ? 1.535 20.766 17.312 1 97.69 127 LEU A N 1
ATOM 973 C CA . LEU A 1 127 ? 2.031 19.734 18.219 1 97.69 127 LEU A CA 1
ATOM 974 C C . LEU A 1 127 ? 3.5 19.969 18.562 1 97.69 127 LEU A C 1
ATOM 976 O O . LEU A 1 127 ? 3.926 19.734 19.688 1 97.69 127 LEU A O 1
ATOM 980 N N . PHE A 1 128 ? 4.285 20.438 17.609 1 97.69 128 PHE A N 1
ATOM 981 C CA . PHE A 1 128 ? 5.727 20.375 17.828 1 97.69 128 PHE A CA 1
ATOM 982 C C . PHE A 1 128 ? 6.34 21.766 17.703 1 97.69 128 PHE A C 1
ATOM 984 O O . PHE A 1 128 ? 7.508 21.969 18.047 1 97.69 128 PHE A O 1
ATOM 991 N N . GLY A 1 129 ? 5.551 22.719 17.266 1 97.31 129 GLY A N 1
ATOM 992 C CA . GLY A 1 129 ? 6.109 24.031 17.031 1 97.31 129 GLY A CA 1
ATOM 993 C C . GLY A 1 129 ? 7.152 24.047 15.922 1 97.31 129 GLY A C 1
ATOM 994 O O . GLY A 1 129 ? 7.152 23.172 15.055 1 97.31 129 GLY A O 1
ATOM 995 N N . GLY A 1 130 ? 7.914 25.078 15.828 1 96.31 130 GLY A N 1
ATOM 996 C CA . GLY A 1 130 ? 8.992 25.203 14.859 1 96.31 130 GLY A CA 1
ATOM 997 C C . GLY A 1 130 ? 8.539 25.812 13.539 1 96.31 130 GLY A C 1
ATOM 998 O O . GLY A 1 130 ? 7.594 26.594 13.5 1 96.31 130 GLY A O 1
ATOM 999 N N . GLU A 1 131 ? 9.359 25.453 12.531 1 95.94 131 GLU A N 1
ATOM 1000 C CA . GLU A 1 131 ? 9.133 26 11.203 1 95.94 131 GLU A CA 1
ATOM 1001 C C . GLU A 1 131 ? 8.305 25.062 10.336 1 95.94 131 GLU A C 1
ATOM 1003 O O . GLU A 1 131 ? 8.281 23.844 10.586 1 95.94 131 GLU A O 1
ATOM 1008 N N . PRO A 1 132 ? 7.633 25.672 9.352 1 96.94 132 PRO A N 1
ATOM 1009 C CA . PRO A 1 132 ? 6.961 24.797 8.383 1 96.94 132 PRO A CA 1
ATOM 1010 C C . PRO A 1 132 ? 7.922 23.828 7.699 1 96.94 132 PRO A C 1
ATOM 1012 O O . PRO A 1 132 ? 9.133 24.047 7.699 1 96.94 132 PRO A O 1
ATOM 1015 N N . GLU A 1 133 ? 7.391 22.719 7.191 1 96 133 GLU A N 1
ATOM 1016 C CA . GLU A 1 133 ? 8.188 21.766 6.422 1 96 133 GLU A CA 1
ATOM 1017 C C . GLU A 1 133 ? 8.656 22.375 5.105 1 96 133 GLU A C 1
ATOM 1019 O O . GLU A 1 133 ? 8.07 23.344 4.625 1 96 133 GLU A O 1
ATOM 1024 N N . PRO A 1 134 ? 9.641 21.781 4.492 1 91.62 134 PRO A N 1
ATOM 1025 C CA . PRO A 1 134 ? 10.195 22.344 3.262 1 91.62 134 PRO A CA 1
ATOM 1026 C C . PRO A 1 134 ? 9.156 22.453 2.148 1 91.62 134 PRO A C 1
ATOM 1028 O O . PRO A 1 134 ? 9.195 23.406 1.358 1 91.62 134 PRO A O 1
ATOM 1031 N N . TRP A 1 135 ? 8.203 21.594 2.109 1 95.12 135 TRP A N 1
ATOM 1032 C CA . TRP A 1 135 ? 7.223 21.562 1.027 1 95.12 135 TRP A CA 1
ATOM 1033 C C . TRP A 1 135 ? 6.117 22.578 1.262 1 95.12 135 TRP A C 1
ATOM 1035 O O . TRP A 1 135 ? 5.219 22.734 0.431 1 95.12 135 TRP A O 1
ATOM 1045 N N . GLU A 1 136 ? 6.172 23.234 2.357 1 96.94 136 GLU A N 1
ATOM 1046 C CA . GLU A 1 136 ? 5.148 24.219 2.701 1 96.94 136 GLU A CA 1
ATOM 1047 C C . GLU A 1 136 ? 5.672 25.641 2.533 1 96.94 136 GLU A C 1
ATOM 1049 O O . GLU A 1 136 ? 5.055 26.609 3.01 1 96.94 136 GLU A O 1
ATOM 1054 N N . CYS A 1 137 ? 6.863 25.75 1.81 1 95.19 137 CYS A N 1
ATOM 1055 C CA . CYS A 1 137 ? 7.566 27.031 1.804 1 95.19 137 CYS A CA 1
ATOM 1056 C C . CYS A 1 137 ? 7.973 27.422 0.389 1 95.19 137 CYS A C 1
ATOM 1058 O O . CYS A 1 137 ? 9.07 27.953 0.175 1 95.19 137 CYS A O 1
ATOM 1060 N N . LEU A 1 138 ? 7.219 27.141 -0.521 1 95.12 138 LEU A N 1
ATOM 1061 C CA . LEU A 1 138 ? 7.484 27.625 -1.872 1 95.12 138 LEU A CA 1
ATOM 1062 C C . LEU A 1 138 ? 7.477 29.156 -1.918 1 95.12 138 LEU A C 1
ATOM 1064 O O . LEU A 1 138 ? 6.762 29.797 -1.146 1 95.12 138 LEU A O 1
ATOM 1068 N N . ASP A 1 139 ? 8.219 29.688 -2.859 1 94.25 139 ASP A N 1
ATOM 1069 C CA . ASP A 1 139 ? 8.305 31.125 -3.029 1 94.25 139 ASP A CA 1
ATOM 1070 C C . ASP A 1 139 ? 6.926 31.734 -3.289 1 94.25 139 ASP A C 1
ATOM 1072 O O . ASP A 1 139 ? 6.148 31.203 -4.086 1 94.25 139 ASP A O 1
ATOM 1076 N N . GLU A 1 140 ? 6.711 32.875 -2.688 1 91.06 140 GLU A N 1
ATOM 1077 C CA . GLU A 1 140 ? 5.395 33.5 -2.742 1 91.06 140 GLU A CA 1
ATOM 1078 C C . GLU A 1 140 ? 5.047 33.938 -4.164 1 91.06 140 GLU A C 1
ATOM 1080 O O . GLU A 1 140 ? 3.891 33.844 -4.582 1 91.06 140 GLU A O 1
ATOM 1085 N N . VAL A 1 141 ? 6 34.469 -4.82 1 92.19 141 VAL A N 1
ATOM 1086 C CA . VAL A 1 141 ? 5.766 34.938 -6.188 1 92.19 141 VAL A CA 1
ATOM 1087 C C . VAL A 1 141 ? 5.328 33.75 -7.059 1 92.19 141 VAL A C 1
ATOM 1089 O O . VAL A 1 141 ? 4.418 33.906 -7.879 1 92.19 141 VAL A O 1
ATOM 1092 N N . GLU A 1 142 ? 5.969 32.688 -6.855 1 92.38 142 GLU A N 1
ATOM 1093 C CA . GLU A 1 142 ? 5.629 31.484 -7.609 1 92.38 142 GLU A CA 1
ATOM 1094 C C . GLU A 1 142 ? 4.223 31 -7.27 1 92.38 142 GLU A C 1
ATOM 1096 O O . GLU A 1 142 ? 3.459 30.625 -8.164 1 92.38 142 GLU A O 1
ATOM 1101 N N . VAL A 1 143 ? 3.918 31 -6.062 1 94.75 143 VAL A N 1
ATOM 1102 C CA . VAL A 1 143 ? 2.604 30.547 -5.609 1 94.75 143 VAL A CA 1
ATOM 1103 C C . VAL A 1 143 ? 1.522 31.469 -6.188 1 94.75 143 VAL A C 1
ATOM 1105 O O . VAL A 1 143 ? 0.505 30.984 -6.695 1 94.75 143 VAL A O 1
ATOM 1108 N N . GLN A 1 144 ? 1.78 32.75 -6.164 1 92.69 144 GLN A N 1
ATOM 1109 C CA . GLN A 1 144 ? 0.809 33.75 -6.605 1 92.69 144 GLN A CA 1
ATOM 1110 C C . GLN A 1 144 ? 0.485 33.594 -8.086 1 92.69 144 GLN A C 1
ATOM 1112 O O . GLN A 1 144 ? -0.646 33.844 -8.516 1 92.69 144 GLN A O 1
ATOM 1117 N N . SER A 1 145 ? 1.419 33.188 -8.789 1 93.69 145 SER A N 1
ATOM 1118 C CA . SER A 1 145 ? 1.247 33.062 -10.234 1 93.69 145 SER A CA 1
ATOM 1119 C C . SER A 1 145 ? 0.291 31.922 -10.57 1 93.69 145 SER A C 1
ATOM 1121 O O . SER A 1 145 ? -0.172 31.812 -11.703 1 93.69 145 SER A O 1
ATOM 1123 N N . HIS A 1 146 ? -0.061 31.094 -9.57 1 95.12 146 HIS A N 1
ATOM 1124 C CA . HIS A 1 146 ? -0.886 29.938 -9.859 1 95.12 146 HIS A CA 1
ATOM 1125 C C . HIS A 1 146 ? -2.23 30.016 -9.148 1 95.12 146 HIS A C 1
ATOM 1127 O O . HIS A 1 146 ? -3.012 29.062 -9.172 1 95.12 146 HIS A O 1
ATOM 1133 N N . ILE A 1 147 ? -2.523 31.109 -8.594 1 95 147 ILE A N 1
ATOM 1134 C CA . ILE A 1 147 ? -3.7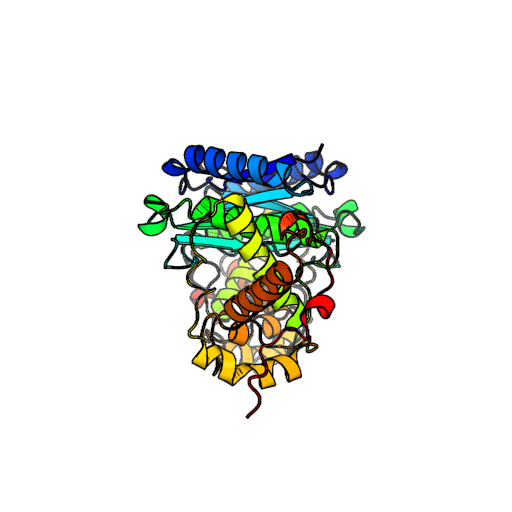36 31.25 -7.801 1 95 147 ILE A CA 1
ATOM 1135 C C . ILE A 1 147 ? -4.961 31.141 -8.703 1 95 147 ILE A C 1
ATOM 1137 O O . ILE A 1 147 ? -5.934 30.469 -8.367 1 95 147 ILE A O 1
ATOM 1141 N N . LEU A 1 148 ? -4.918 31.828 -9.812 1 94.75 148 LEU A N 1
ATOM 1142 C CA . LEU A 1 148 ? -6.059 31.812 -10.727 1 94.75 148 LEU A CA 1
ATOM 1143 C C . LEU A 1 148 ? -6.348 30.391 -11.195 1 94.75 148 LEU A C 1
ATOM 1145 O O . LEU A 1 148 ? -7.508 29.969 -11.258 1 94.75 148 LEU A O 1
ATOM 1149 N N . LEU A 1 149 ? -5.316 29.734 -11.516 1 95.38 149 LEU A N 1
ATOM 1150 C CA . LEU A 1 149 ? -5.465 28.344 -11.93 1 95.38 149 LEU A CA 1
ATOM 1151 C C . LEU A 1 149 ? -6.035 27.5 -10.797 1 95.38 149 LEU A C 1
ATOM 1153 O O . LEU A 1 149 ? -6.875 26.625 -11.023 1 95.38 149 LEU A O 1
ATOM 1157 N N . THR A 1 150 ? -5.586 27.688 -9.609 1 96.94 150 THR A N 1
ATOM 1158 C CA . THR A 1 150 ? -6.062 26.969 -8.438 1 96.94 150 THR A CA 1
ATOM 1159 C C . THR A 1 150 ? -7.562 27.172 -8.25 1 96.94 150 THR A C 1
ATOM 1161 O O . THR A 1 150 ? -8.297 26.203 -8.016 1 96.94 150 THR A O 1
ATOM 1164 N N . ARG A 1 151 ? -7.973 28.375 -8.375 1 95.94 151 ARG A N 1
ATOM 1165 C CA . ARG A 1 151 ? -9.391 28.688 -8.219 1 95.94 151 ARG A CA 1
ATOM 1166 C C . ARG A 1 151 ? -10.219 27.984 -9.289 1 95.94 151 ARG A C 1
ATOM 1168 O O . ARG A 1 151 ? -11.281 27.438 -8.992 1 95.94 151 ARG A O 1
ATOM 1175 N N . LYS A 1 152 ? -9.711 28.094 -10.43 1 96.12 152 LYS A N 1
ATOM 1176 C CA . LYS A 1 152 ? -10.406 27.484 -11.555 1 96.12 152 LYS A CA 1
ATOM 1177 C C . LYS A 1 152 ? -10.57 25.969 -11.336 1 96.12 152 LYS A C 1
ATOM 1179 O O . LYS A 1 152 ? -11.633 25.406 -11.609 1 96.12 152 LYS A O 1
ATOM 1184 N N . ASP A 1 153 ? -9.555 25.344 -10.781 1 97.38 153 ASP A N 1
ATOM 1185 C CA . ASP A 1 153 ? -9.531 23.891 -10.688 1 97.38 153 ASP A CA 1
ATOM 1186 C C . ASP A 1 153 ? -9.953 23.422 -9.297 1 97.38 153 ASP A C 1
ATOM 1188 O O . ASP A 1 153 ? -9.93 22.219 -9.008 1 97.38 153 ASP A O 1
ATOM 1192 N N . TRP A 1 154 ? -10.391 24.281 -8.5 1 97.88 154 TRP A N 1
ATOM 1193 C CA . TRP A 1 154 ? -10.68 24.016 -7.094 1 97.88 154 TRP A CA 1
ATOM 1194 C C . TRP A 1 154 ? -11.609 22.812 -6.949 1 97.88 154 TRP A C 1
ATOM 1196 O O . TRP A 1 154 ? -11.359 21.922 -6.137 1 97.88 154 TRP A O 1
ATOM 1206 N N . ASP A 1 155 ? -12.594 22.766 -7.777 1 97.94 155 ASP A N 1
ATOM 1207 C CA . ASP A 1 155 ? -13.633 21.75 -7.609 1 97.94 155 ASP A CA 1
ATOM 1208 C C . ASP A 1 155 ? -13.383 20.547 -8.516 1 97.94 155 ASP A C 1
ATOM 1210 O O . ASP A 1 155 ? -14.195 19.625 -8.562 1 97.94 155 ASP A O 1
ATOM 1214 N N . CYS A 1 156 ? -12.266 20.578 -9.219 1 97.75 156 CYS A N 1
ATOM 1215 C CA . CYS A 1 156 ? -11.945 19.484 -10.148 1 97.75 156 CYS A CA 1
ATOM 1216 C C . CYS A 1 156 ? -11.602 18.219 -9.391 1 97.75 156 CYS A C 1
ATOM 1218 O O . CYS A 1 156 ? -10.75 18.219 -8.508 1 97.75 156 CYS A O 1
ATOM 1220 N N . THR A 1 157 ? -12.219 17.078 -9.789 1 97.19 157 THR A N 1
ATOM 1221 C CA . THR A 1 157 ? -11.969 15.789 -9.141 1 97.19 157 THR A CA 1
ATOM 1222 C C . THR A 1 157 ? -11.008 14.945 -9.961 1 97.19 157 THR A C 1
ATOM 1224 O O . THR A 1 157 ? -10.477 13.938 -9.469 1 97.19 157 THR A O 1
ATOM 1227 N N . ASP A 1 158 ? -10.797 15.344 -11.188 1 95.88 158 ASP A N 1
ATOM 1228 C CA . ASP A 1 158 ? -9.875 14.617 -12.047 1 95.88 158 ASP A CA 1
ATOM 1229 C C . ASP A 1 158 ? -8.562 15.375 -12.219 1 95.88 158 ASP A C 1
ATOM 1231 O O . ASP A 1 158 ? -7.898 15.258 -13.25 1 95.88 158 ASP A O 1
ATOM 1235 N N . TYR A 1 159 ? -8.211 16.172 -11.211 1 96.19 159 TYR A N 1
ATOM 1236 C CA . TYR A 1 159 ? -6.969 16.938 -11.266 1 96.19 159 TYR A CA 1
ATOM 1237 C C . TYR A 1 159 ? -5.758 16 -11.211 1 96.19 159 TYR A C 1
ATOM 1239 O O . TYR A 1 159 ? -5.852 14.883 -10.719 1 96.19 159 TYR A O 1
ATOM 1247 N N . ASP A 1 160 ? -4.68 16.438 -11.734 1 95.94 160 ASP A N 1
ATOM 1248 C CA . ASP A 1 160 ? -3.43 15.68 -11.664 1 95.94 160 ASP A CA 1
ATOM 1249 C C . ASP A 1 160 ? -2.727 15.906 -10.328 1 95.94 160 ASP A C 1
ATOM 1251 O O . ASP A 1 160 ? -1.981 16.875 -10.164 1 95.94 160 ASP A O 1
ATOM 1255 N N . HIS A 1 161 ? -2.885 14.969 -9.461 1 96.38 161 HIS A N 1
ATOM 1256 C CA . HIS A 1 161 ? -2.352 15.102 -8.109 1 96.38 161 HIS A CA 1
ATOM 1257 C C . HIS A 1 161 ? -0.833 15.242 -8.125 1 96.38 161 HIS A C 1
ATOM 1259 O O . HIS A 1 161 ? -0.275 16.094 -7.426 1 96.38 161 HIS A O 1
ATOM 1265 N N . ASN A 1 162 ? -0.204 14.406 -8.891 1 95.12 162 ASN A N 1
ATOM 1266 C CA . ASN A 1 162 ? 1.253 14.438 -8.953 1 95.12 162 ASN A CA 1
ATOM 1267 C C . ASN A 1 162 ? 1.763 15.773 -9.477 1 95.12 162 ASN A C 1
ATOM 1269 O O . ASN A 1 162 ? 2.785 16.281 -9.008 1 95.12 162 ASN A O 1
ATOM 1273 N N . ALA A 1 163 ? 1.117 16.266 -10.367 1 96.25 163 ALA A N 1
ATOM 1274 C CA . ALA A 1 163 ? 1.506 17.578 -10.891 1 96.25 163 ALA A CA 1
ATOM 1275 C C . ALA A 1 163 ? 1.406 18.641 -9.805 1 96.25 163 ALA A C 1
ATOM 1277 O O . ALA A 1 163 ? 2.357 19.391 -9.578 1 96.25 163 ALA A O 1
ATOM 1278 N N . TRP A 1 164 ? 0.335 18.719 -9.062 1 97.25 164 TRP A N 1
ATOM 1279 C CA . TRP A 1 164 ? 0.05 19.766 -8.094 1 97.25 164 TRP A CA 1
ATOM 1280 C C . TRP A 1 164 ? 0.925 19.625 -6.855 1 97.25 164 TRP A C 1
ATOM 1282 O O . TRP A 1 164 ? 1.327 20.625 -6.25 1 97.25 164 TRP A O 1
ATOM 1292 N N . PHE A 1 165 ? 1.303 18.391 -6.484 1 96.75 165 PHE A N 1
ATOM 1293 C CA . PHE A 1 165 ? 1.916 18.203 -5.176 1 96.75 165 PHE A CA 1
ATOM 1294 C C . PHE A 1 165 ? 3.365 17.75 -5.316 1 96.75 165 PHE A C 1
ATOM 1296 O O . PHE A 1 165 ? 4.195 18.031 -4.449 1 96.75 165 PHE A O 1
ATOM 1303 N N . TYR A 1 166 ? 3.674 17.125 -6.512 1 93.69 166 TYR A N 1
ATOM 1304 C CA . TYR A 1 166 ? 5.031 16.609 -6.668 1 93.69 166 TYR A CA 1
ATOM 1305 C C . TYR A 1 166 ? 5.742 17.312 -7.824 1 93.69 166 TYR A C 1
ATOM 1307 O O . TYR A 1 166 ? 6.938 17.094 -8.039 1 93.69 166 TYR A O 1
ATOM 1315 N N . GLY A 1 167 ? 5.055 18.094 -8.625 1 93.12 167 GLY A N 1
ATOM 1316 C CA . GLY A 1 167 ? 5.68 18.875 -9.68 1 93.12 167 GLY A CA 1
ATOM 1317 C C . GLY A 1 167 ? 6.074 18.031 -10.891 1 93.12 167 GLY A C 1
ATOM 1318 O O . GLY A 1 167 ? 7.137 18.25 -11.477 1 93.12 167 GLY A O 1
ATOM 1319 N N . THR A 1 168 ? 5.309 17.016 -11.227 1 88.94 168 THR A N 1
ATOM 1320 C CA . THR A 1 168 ? 5.641 16.125 -12.336 1 88.94 168 THR A CA 1
ATOM 1321 C C . THR A 1 168 ? 5.277 16.766 -13.672 1 88.94 168 THR A C 1
ATOM 1323 O O . THR A 1 168 ? 5.523 16.172 -14.727 1 88.94 168 THR A O 1
ATOM 1326 N N . SER A 1 169 ? 4.723 17.891 -13.773 1 90.88 169 SER A N 1
ATOM 1327 C CA . SER A 1 169 ? 4.379 18.609 -15 1 90.88 169 SER A CA 1
ATOM 1328 C C . SER A 1 169 ? 4.906 20.047 -14.969 1 90.88 169 SER A C 1
ATOM 1330 O O . SER A 1 169 ? 6.039 20.281 -14.547 1 90.88 169 SER A O 1
ATOM 1332 N N . ASN A 1 170 ? 4.082 20.969 -15.461 1 91.88 170 ASN A N 1
ATOM 1333 C CA . ASN A 1 170 ? 4.531 22.359 -15.57 1 91.88 170 ASN A CA 1
ATOM 1334 C C . ASN A 1 170 ? 4.266 23.125 -14.281 1 91.88 170 ASN A C 1
ATOM 1336 O O . ASN A 1 170 ? 4.477 24.344 -14.219 1 91.88 170 ASN A O 1
ATOM 1340 N N . LEU A 1 171 ? 3.885 22.484 -13.273 1 95.69 171 LEU A N 1
ATOM 1341 C CA . LEU A 1 171 ? 3.664 23.125 -11.977 1 95.69 171 LEU A CA 1
ATOM 1342 C C . LEU A 1 171 ? 4.867 22.922 -11.062 1 95.69 171 LEU A C 1
ATOM 1344 O O . LEU A 1 171 ? 5.551 21.906 -11.141 1 95.69 171 LEU A O 1
ATOM 1348 N N . PRO A 1 172 ? 5.133 23.906 -10.258 1 95.31 172 PRO A N 1
ATOM 1349 C CA . PRO A 1 172 ? 6.258 23.734 -9.344 1 95.31 172 PRO A CA 1
ATOM 1350 C C . PRO A 1 172 ? 6.016 22.625 -8.32 1 95.31 172 PRO A C 1
ATOM 1352 O O . PRO A 1 172 ? 4.887 22.453 -7.848 1 95.31 172 PRO A O 1
ATOM 1355 N N . ARG A 1 173 ? 7.133 21.984 -7.984 1 93.56 173 ARG A N 1
ATOM 1356 C CA . ARG A 1 173 ? 7.074 20.984 -6.926 1 93.56 173 ARG A CA 1
ATOM 1357 C C . ARG A 1 173 ? 6.566 21.594 -5.621 1 93.56 173 ARG A C 1
ATOM 1359 O O . ARG A 1 173 ? 6.949 22.703 -5.262 1 93.56 173 ARG A O 1
ATOM 1366 N N . TRP A 1 174 ? 5.555 20.984 -4.973 1 96.31 174 TRP A N 1
ATOM 1367 C CA . TRP A 1 174 ? 5.082 21.312 -3.631 1 96.31 174 TRP A CA 1
ATOM 1368 C C . TRP A 1 174 ? 4.031 22.406 -3.674 1 96.31 174 TRP A C 1
ATOM 1370 O O . TRP A 1 174 ? 3.621 22.922 -2.631 1 96.31 174 TRP A O 1
ATOM 1380 N N . LEU A 1 175 ? 3.627 22.719 -4.82 1 97.38 175 LEU A N 1
ATOM 1381 C CA . LEU A 1 175 ? 2.68 23.828 -4.965 1 97.38 175 LEU A CA 1
ATOM 1382 C C . LEU A 1 175 ? 1.438 23.594 -4.113 1 97.38 175 LEU A C 1
ATOM 1384 O O . LEU A 1 175 ? 1.05 24.453 -3.322 1 97.38 175 LEU A O 1
ATOM 1388 N N . GLY A 1 176 ? 0.845 22.422 -4.25 1 97.88 176 GLY A N 1
ATOM 1389 C CA . GLY A 1 176 ? -0.359 22.109 -3.494 1 97.88 176 GLY A CA 1
ATOM 1390 C C . GLY A 1 176 ? -0.157 22.188 -1.993 1 97.88 176 GLY A C 1
ATOM 1391 O O . GLY A 1 176 ? -1.019 22.703 -1.271 1 97.88 176 GLY A O 1
ATOM 1392 N N . TYR A 1 177 ? 0.968 21.734 -1.494 1 98.06 177 TYR A N 1
ATOM 1393 C CA . TYR A 1 177 ? 1.28 21.766 -0.069 1 98.06 177 TYR A CA 1
ATOM 1394 C C . TYR A 1 177 ? 1.352 23.203 0.433 1 98.06 177 TYR A C 1
ATOM 1396 O O . TYR A 1 177 ? 0.777 23.531 1.473 1 98.06 177 TYR A O 1
ATOM 1404 N N . THR A 1 178 ? 2.088 24.016 -0.308 1 98 178 THR A N 1
ATOM 1405 C CA . THR A 1 178 ? 2.297 25.391 0.098 1 98 178 THR A CA 1
ATOM 1406 C C . THR A 1 178 ? 0.988 26.172 0.039 1 98 178 THR A C 1
ATOM 1408 O O . THR A 1 178 ? 0.685 26.953 0.943 1 98 178 THR A O 1
ATOM 1411 N N . LEU A 1 179 ? 0.247 25.984 -1.012 1 97.62 179 LEU A N 1
ATOM 1412 C CA . LEU A 1 179 ? -1.054 26.641 -1.123 1 97.62 179 LEU A CA 1
ATOM 1413 C C . LEU A 1 179 ? -1.932 26.312 0.079 1 97.62 179 LEU A C 1
ATOM 1415 O O . LEU A 1 179 ? -2.535 27.203 0.677 1 97.62 179 LEU A O 1
ATOM 1419 N N . GLY A 1 180 ? -1.989 25.062 0.407 1 98.31 180 GLY A N 1
ATOM 1420 C CA . GLY A 1 180 ? -2.783 24.641 1.552 1 98.31 180 GLY A CA 1
ATOM 1421 C C . GLY A 1 180 ? -2.316 25.25 2.857 1 98.31 180 GLY A C 1
ATOM 1422 O O . GLY A 1 180 ? -3.127 25.75 3.639 1 98.31 180 GLY A O 1
ATOM 1423 N N . PHE A 1 181 ? -1.056 25.188 3.025 1 98.38 181 PHE A N 1
ATOM 1424 C CA . PHE A 1 181 ? -0.484 25.75 4.242 1 98.38 181 PHE A CA 1
ATOM 1425 C C . PHE A 1 181 ? -0.832 27.234 4.367 1 98.38 181 PHE A C 1
ATOM 1427 O O . PHE A 1 181 ? -1.252 27.688 5.43 1 98.38 181 PHE A O 1
ATOM 1434 N N . ASN A 1 182 ? -0.718 27.969 3.291 1 97.25 182 ASN A N 1
ATOM 1435 C CA . ASN A 1 182 ? -1.007 29.391 3.279 1 97.25 182 ASN A CA 1
ATOM 1436 C C . ASN A 1 182 ? -2.48 29.672 3.564 1 97.25 182 ASN A C 1
ATOM 1438 O O . ASN A 1 182 ? -2.811 30.578 4.32 1 97.25 182 ASN A O 1
ATOM 1442 N N . LEU A 1 183 ? -3.305 28.953 2.938 1 97.44 183 LEU A N 1
ATOM 1443 C CA . LEU A 1 183 ? -4.738 29.125 3.127 1 97.44 183 LEU A CA 1
ATOM 1444 C C . LEU A 1 183 ? -5.129 28.906 4.582 1 97.44 183 LEU A C 1
ATOM 1446 O O . LEU A 1 183 ? -5.875 29.703 5.16 1 97.44 183 LEU A O 1
ATOM 1450 N N . VAL A 1 184 ? -4.613 27.859 5.156 1 98.31 184 VAL A N 1
ATOM 1451 C CA . VAL A 1 184 ? -4.953 27.547 6.539 1 98.31 184 VAL A CA 1
ATOM 1452 C C . VAL A 1 184 ? -4.336 28.594 7.473 1 98.31 184 VAL A C 1
ATOM 1454 O O . VAL A 1 184 ? -4.941 28.969 8.477 1 98.31 184 VAL A O 1
ATOM 1457 N N . THR A 1 185 ? -3.141 29.031 7.125 1 97.5 185 THR A N 1
ATOM 1458 C CA . THR A 1 185 ? -2.553 30.125 7.887 1 97.5 185 THR A CA 1
ATOM 1459 C C . THR A 1 185 ? -3.512 31.312 7.961 1 97.5 185 THR A C 1
ATOM 1461 O O . THR A 1 185 ? -3.797 31.828 9.047 1 97.5 185 THR A O 1
ATOM 1464 N N . ARG A 1 186 ? -4.016 31.719 6.863 1 96.75 186 ARG A N 1
ATOM 1465 C CA . ARG A 1 186 ? -4.914 32.875 6.805 1 96.75 186 ARG A CA 1
ATOM 1466 C C . ARG A 1 186 ? -6.199 32.594 7.582 1 96.75 186 ARG A C 1
ATOM 1468 O O . ARG A 1 186 ? -6.707 33.5 8.273 1 96.75 186 ARG A O 1
ATOM 1475 N N . PHE A 1 187 ? -6.699 31.469 7.379 1 97.88 187 PHE A N 1
ATOM 1476 C CA . PHE A 1 187 ? -7.926 31.094 8.07 1 97.88 187 PHE A CA 1
ATOM 1477 C C . PHE A 1 187 ? -7.742 31.172 9.578 1 97.88 187 PHE A C 1
ATOM 1479 O O . PHE A 1 187 ? -8.586 31.734 10.281 1 97.88 187 PHE A O 1
ATOM 1486 N N . LEU A 1 188 ? -6.648 30.609 10.094 1 97.81 188 LEU A N 1
ATOM 1487 C CA . LEU A 1 188 ? -6.398 30.562 11.531 1 97.81 188 LEU A CA 1
ATOM 1488 C C . LEU A 1 188 ? -6.113 31.969 12.07 1 97.81 188 LEU A C 1
ATOM 1490 O O . LEU A 1 188 ? -6.48 32.281 13.203 1 97.81 188 LEU A O 1
ATOM 1494 N N . LEU A 1 189 ? -5.438 32.781 11.242 1 96.56 189 LEU A N 1
ATOM 1495 C CA . LEU A 1 189 ? -5.207 34.156 11.641 1 96.56 189 LEU A CA 1
ATOM 1496 C C . LEU A 1 189 ? -6.527 34.906 11.805 1 96.56 189 LEU A C 1
ATOM 1498 O O . LEU A 1 189 ? -6.664 35.719 12.711 1 96.56 189 LEU A O 1
ATOM 1502 N N . ALA A 1 190 ? -7.453 34.625 10.953 1 96.06 190 ALA A N 1
ATOM 1503 C CA . ALA A 1 190 ? -8.766 35.25 10.992 1 96.06 190 ALA A CA 1
ATOM 1504 C C . ALA A 1 190 ? -9.633 34.656 12.086 1 96.06 190 ALA A C 1
ATOM 1506 O O . ALA A 1 190 ? -10.625 35.25 12.508 1 96.06 190 ALA A O 1
ATOM 1507 N N . ASN A 1 191 ? -9.297 33.5 12.547 1 96.88 191 ASN A N 1
ATOM 1508 C CA . ASN A 1 191 ? -10.031 32.781 13.578 1 96.88 191 ASN A CA 1
ATOM 1509 C C . ASN A 1 191 ? -9.109 32.281 14.688 1 96.88 191 ASN A C 1
ATOM 1511 O O . ASN A 1 191 ? -8.93 31.078 14.867 1 96.88 191 ASN A O 1
ATOM 1515 N N . PRO A 1 192 ? -8.617 33.156 15.578 1 96.06 192 PRO A N 1
ATOM 1516 C CA . PRO A 1 192 ? -7.543 32.844 16.516 1 96.06 192 PRO A CA 1
ATOM 1517 C C . PRO A 1 192 ? -7.969 31.844 17.578 1 96.06 192 PRO A C 1
ATOM 1519 O O . PRO A 1 192 ? -7.117 31.281 18.281 1 96.06 192 PRO A O 1
ATOM 1522 N N . HIS A 1 193 ? -9.258 31.594 17.688 1 96.62 193 HIS A N 1
ATOM 1523 C CA . HIS A 1 193 ? -9.742 30.641 18.672 1 96.62 193 HIS A CA 1
ATOM 1524 C C . HIS A 1 193 ? -9.734 29.219 18.125 1 96.62 193 HIS A C 1
ATOM 1526 O O . HIS A 1 193 ? -9.914 28.25 18.875 1 96.62 193 HIS A O 1
ATOM 1532 N N . LEU A 1 194 ? -9.562 29.094 16.859 1 97.56 194 LEU A N 1
ATOM 1533 C CA . LEU A 1 194 ? -9.555 27.781 16.234 1 97.56 194 LEU A CA 1
ATOM 1534 C C . LEU A 1 194 ? -8.125 27.266 16.047 1 97.56 194 LEU A C 1
ATOM 1536 O O . LEU A 1 194 ? -7.172 28.047 16.109 1 97.56 194 LEU A O 1
ATOM 1540 N N . ARG A 1 195 ? -7.957 25.953 16 1 98.12 195 ARG A N 1
ATOM 1541 C CA . ARG A 1 195 ? -6.707 25.234 15.766 1 98.12 195 ARG A CA 1
ATOM 1542 C C . ARG A 1 195 ? -6.898 24.109 14.742 1 98.12 195 ARG A C 1
ATOM 1544 O O . ARG A 1 195 ? -8.023 23.656 14.523 1 98.12 195 ARG A O 1
ATOM 1551 N N . ALA A 1 196 ? -5.773 23.719 14.164 1 98.44 196 ALA A N 1
ATOM 1552 C CA . ALA A 1 196 ? -5.871 22.609 13.219 1 98.44 196 ALA A CA 1
ATOM 1553 C C . ALA A 1 196 ? -6.492 21.391 13.875 1 98.44 196 ALA A C 1
ATOM 1555 O O . ALA A 1 196 ? -7.285 20.672 13.25 1 98.44 196 ALA A O 1
ATOM 1556 N N . SER A 1 197 ? -6.168 21.125 15.148 1 98.44 197 SER A N 1
ATOM 1557 C CA . SER A 1 197 ? -6.66 19.969 15.891 1 98.44 197 SER A CA 1
ATOM 1558 C C . SER A 1 197 ? -8.18 20.016 16.047 1 98.44 197 SER A C 1
ATOM 1560 O O . SER A 1 197 ? -8.82 18.984 16.266 1 98.44 197 SER A O 1
ATOM 1562 N N . THR A 1 198 ? -8.805 21.172 15.953 1 97.62 198 THR A N 1
ATOM 1563 C CA . THR A 1 198 ? -10.25 21.297 16.109 1 97.62 198 THR A CA 1
ATOM 1564 C C . THR A 1 198 ? -10.938 21.438 14.766 1 97.62 198 THR A C 1
ATOM 1566 O O . THR A 1 198 ? -12.156 21.594 14.695 1 97.62 198 THR A O 1
ATOM 1569 N N . LEU A 1 199 ? -10.18 21.391 13.719 1 98.12 199 LEU A N 1
ATOM 1570 C CA . LEU A 1 199 ? -10.719 21.609 12.383 1 98.12 199 LEU A CA 1
ATOM 1571 C C . LEU A 1 199 ? -10.688 20.328 11.562 1 98.12 199 LEU A C 1
ATOM 1573 O O . LEU A 1 199 ? -10.672 20.375 10.328 1 98.12 199 LEU A O 1
ATOM 1577 N N . THR A 1 200 ? -10.688 19.188 12.148 1 97.81 200 THR A N 1
ATOM 1578 C CA . THR A 1 200 ? -10.578 17.906 11.445 1 97.81 200 THR A CA 1
ATOM 1579 C C . THR A 1 200 ? -11.789 17.672 10.555 1 97.81 200 THR A C 1
ATOM 1581 O O . THR A 1 200 ? -11.695 16.984 9.531 1 97.81 200 THR A O 1
ATOM 1584 N N . ASN A 1 201 ? -12.945 18.297 10.852 1 97.31 201 ASN A N 1
ATOM 1585 C CA . ASN A 1 201 ? -14.172 18.031 10.102 1 97.31 201 ASN A CA 1
ATOM 1586 C C . ASN A 1 201 ? -14.594 19.219 9.258 1 97.31 201 ASN A C 1
ATOM 1588 O O . ASN A 1 201 ? -15.695 19.25 8.711 1 97.31 201 ASN A O 1
ATOM 1592 N N . VAL A 1 202 ? -13.758 20.188 9.188 1 97.44 202 VAL A N 1
ATOM 1593 C CA . VAL A 1 202 ? -14.117 21.406 8.469 1 97.44 202 VAL A CA 1
ATOM 1594 C C . VAL A 1 202 ? -14.195 21.109 6.969 1 97.44 202 VAL A C 1
ATOM 1596 O O . VAL A 1 202 ? -13.391 20.344 6.441 1 97.44 202 VAL A O 1
ATOM 1599 N N . ASN A 1 203 ? -15.125 21.75 6.293 1 97.25 203 ASN A N 1
ATOM 1600 C CA . ASN A 1 203 ? -15.258 21.656 4.844 1 97.25 203 ASN A CA 1
ATOM 1601 C C . ASN A 1 203 ? -14.266 22.578 4.129 1 97.25 203 ASN A C 1
ATOM 1603 O O . ASN A 1 203 ? -14.047 23.703 4.551 1 97.25 203 ASN A O 1
ATOM 1607 N N . ALA A 1 204 ? -13.781 22.047 3.057 1 97.69 204 ALA A N 1
ATOM 1608 C CA . ALA A 1 204 ? -12.797 22.812 2.297 1 97.69 204 ALA A CA 1
ATOM 1609 C C . ALA A 1 204 ? -13.375 24.141 1.806 1 97.69 204 ALA A C 1
ATOM 1611 O O . ALA A 1 204 ? -12.633 25.094 1.566 1 97.69 204 ALA A O 1
ATOM 1612 N N . GLU A 1 205 ? -14.648 24.234 1.626 1 96.31 205 GLU A N 1
ATOM 1613 C CA . GLU A 1 205 ? -15.32 25.422 1.122 1 96.31 205 GLU A CA 1
ATOM 1614 C C . GLU A 1 205 ? -15.039 26.625 2.016 1 96.31 205 GLU A C 1
ATOM 1616 O O . GLU A 1 205 ? -15.039 27.766 1.546 1 96.31 205 GLU A O 1
ATOM 1621 N N . ALA A 1 206 ? -14.805 26.359 3.248 1 96.75 206 ALA A N 1
ATOM 1622 C CA . ALA A 1 206 ? -14.531 27.438 4.203 1 96.75 206 ALA A CA 1
ATOM 1623 C C . ALA A 1 206 ? -13.266 28.188 3.83 1 96.75 206 ALA A C 1
ATOM 1625 O O . ALA A 1 206 ? -13.055 29.328 4.281 1 96.75 206 ALA A O 1
ATOM 1626 N N . PHE A 1 207 ? -12.445 27.578 2.967 1 97.12 207 PHE A N 1
ATOM 1627 C CA . PHE A 1 207 ? -11.133 28.141 2.678 1 97.12 207 PHE A CA 1
ATOM 1628 C C . PHE A 1 207 ? -11.086 28.703 1.258 1 97.12 207 PHE A C 1
ATOM 1630 O O . PHE A 1 207 ? -10.109 29.344 0.872 1 97.12 207 PHE A O 1
ATOM 1637 N N . LYS A 1 208 ? -12.008 28.484 0.452 1 94.31 208 LYS A N 1
ATOM 1638 C CA . LYS A 1 208 ? -11.992 28.719 -0.989 1 94.31 208 LYS A CA 1
ATOM 1639 C C . LYS A 1 208 ? -11.766 30.188 -1.307 1 94.31 208 LYS A C 1
ATOM 1641 O O . LYS A 1 208 ? -11.172 30.516 -2.332 1 94.31 208 LYS A O 1
ATOM 1646 N N . THR A 1 209 ? -12.195 31.062 -0.497 1 89.88 209 THR A N 1
ATOM 1647 C CA . THR A 1 209 ? -12.148 32.5 -0.811 1 89.88 209 THR A CA 1
ATOM 1648 C C . THR A 1 209 ? -10.969 33.156 -0.113 1 89.88 209 THR A C 1
ATOM 1650 O O . THR A 1 209 ? -10.852 34.375 -0.12 1 89.88 209 THR A O 1
ATOM 1653 N N . LEU A 1 210 ? -10.07 32.406 0.444 1 91.81 210 LEU A N 1
ATOM 1654 C CA . LEU A 1 210 ? -9.023 33 1.275 1 91.81 210 LEU A CA 1
ATOM 1655 C C . LEU A 1 210 ? -7.73 33.156 0.489 1 91.81 210 LEU A C 1
ATOM 1657 O O . LEU A 1 210 ? -6.664 33.375 1.076 1 91.81 210 LEU A O 1
ATOM 1661 N N . PHE A 1 211 ? -7.871 33.062 -0.83 1 89.5 211 PHE A N 1
ATOM 1662 C CA . PHE A 1 211 ? -6.688 33.312 -1.644 1 89.5 211 PHE A CA 1
ATOM 1663 C C . PHE A 1 211 ? -6.316 34.812 -1.61 1 89.5 211 PHE A C 1
ATOM 1665 O O . PHE A 1 211 ? -7.188 35.656 -1.505 1 89.5 211 PHE A O 1
ATOM 1672 N N . ARG A 1 212 ? -5.051 35.188 -1.426 1 77.81 212 ARG A N 1
ATOM 1673 C CA . ARG A 1 212 ? -4.633 36.594 -1.483 1 77.81 212 ARG A CA 1
ATOM 1674 C C . ARG A 1 212 ? -4.688 37.125 -2.912 1 77.81 212 ARG A C 1
ATOM 1676 O O . ARG A 1 212 ? -4.203 36.469 -3.84 1 77.81 212 ARG A O 1
ATOM 1683 N N . THR A 1 213 ? -5.887 37.688 -3.381 1 60.97 213 THR A N 1
ATOM 1684 C CA . THR A 1 213 ? -5.965 38.281 -4.711 1 60.97 213 THR A CA 1
ATOM 1685 C C . THR A 1 213 ? -5.18 39.594 -4.77 1 60.97 213 THR A C 1
ATOM 1687 O O . THR A 1 213 ? -5.402 40.5 -3.957 1 60.97 213 THR A O 1
ATOM 1690 N N . GLU A 1 214 ? -3.881 39.656 -4.754 1 51.16 214 GLU A N 1
ATOM 1691 C CA . GLU A 1 214 ? -3.363 40.969 -5.09 1 51.16 214 GLU A CA 1
ATOM 1692 C C . GLU A 1 214 ? -4.055 41.562 -6.328 1 51.16 214 GLU A C 1
ATOM 1694 O O . GLU A 1 214 ? -4.258 40.844 -7.312 1 51.16 214 GLU A O 1
ATOM 1699 N N . GLU A 1 215 ? -5.086 42.531 -6.145 1 42.06 215 GLU A N 1
ATOM 1700 C CA . GLU A 1 215 ? -5.555 43.344 -7.258 1 42.06 215 GLU A CA 1
ATOM 1701 C C . GLU A 1 215 ? -4.398 43.781 -8.156 1 42.06 215 GLU A C 1
ATOM 1703 O O . GLU A 1 215 ? -3.336 44.156 -7.664 1 42.06 215 GLU A O 1
ATOM 1708 N N . PRO A 1 216 ? -4.621 43.562 -9.414 1 40.06 216 PRO A N 1
ATOM 1709 C CA . PRO A 1 216 ? -3.75 44.469 -10.195 1 40.06 216 PRO A CA 1
ATOM 1710 C C . PRO A 1 216 ? -3.959 45.938 -9.867 1 40.06 216 PRO A C 1
ATOM 1712 O O . PRO A 1 216 ? -5.055 46.344 -9.461 1 40.06 216 PRO A O 1
ATOM 1715 N N . MET B 1 1 ? 16.359 -20.375 10.547 1 82.69 1 MET B N 1
ATOM 1716 C CA . MET B 1 1 ? 15.258 -20.812 9.688 1 82.69 1 MET B CA 1
ATOM 1717 C C . MET B 1 1 ? 14.344 -19.641 9.352 1 82.69 1 MET B C 1
ATOM 1719 O O . MET B 1 1 ? 14.078 -18.781 10.195 1 82.69 1 MET B O 1
ATOM 1723 N N . SER B 1 2 ? 13.859 -19.531 8.07 1 92.5 2 SER B N 1
ATOM 1724 C CA . SER B 1 2 ? 12.953 -18.469 7.633 1 92.5 2 SER B CA 1
ATOM 1725 C C . SER B 1 2 ? 11.594 -18.594 8.32 1 92.5 2 SER B C 1
ATOM 1727 O O . SER B 1 2 ? 11.219 -19.672 8.781 1 92.5 2 SER B O 1
ATOM 1729 N N . TYR B 1 3 ? 10.961 -17.469 8.539 1 96.06 3 TYR B N 1
ATOM 1730 C CA . TYR B 1 3 ? 9.656 -17.484 9.188 1 96.06 3 TYR B CA 1
ATOM 1731 C C . TYR B 1 3 ? 8.734 -16.422 8.594 1 96.06 3 TYR B C 1
ATOM 1733 O O . TYR B 1 3 ? 9.18 -15.57 7.824 1 96.06 3 TYR B O 1
ATOM 1741 N N . MET B 1 4 ? 7.508 -16.609 8.883 1 97.38 4 MET B N 1
ATOM 1742 C CA . MET B 1 4 ? 6.469 -15.672 8.469 1 97.38 4 MET B CA 1
ATOM 1743 C C . MET B 1 4 ? 5.91 -14.914 9.672 1 97.38 4 MET B C 1
ATOM 1745 O O . MET B 1 4 ? 5.57 -15.523 10.688 1 97.38 4 MET B O 1
ATOM 1749 N N . LYS B 1 5 ? 5.922 -13.625 9.625 1 98.31 5 LYS B N 1
ATOM 1750 C CA . LYS B 1 5 ? 5.23 -12.805 10.617 1 98.31 5 LYS B CA 1
ATOM 1751 C C . LYS B 1 5 ? 3.918 -12.258 10.062 1 98.31 5 LYS B C 1
ATOM 1753 O O . LYS B 1 5 ? 3.908 -11.578 9.039 1 98.31 5 LYS B O 1
ATOM 1758 N N . LEU B 1 6 ? 2.842 -12.609 10.766 1 98.69 6 LEU B N 1
ATOM 1759 C CA . LEU B 1 6 ? 1.515 -12.195 10.32 1 98.69 6 LEU B CA 1
ATOM 1760 C C . LEU B 1 6 ? 1.067 -10.93 11.047 1 98.69 6 LEU B C 1
ATOM 1762 O O . LEU B 1 6 ? 1.143 -10.859 12.273 1 98.69 6 LEU B O 1
ATOM 1766 N N . HIS B 1 7 ? 0.696 -9.898 10.336 1 98.88 7 HIS B N 1
ATOM 1767 C CA . HIS B 1 7 ? 0.139 -8.648 10.836 1 98.88 7 HIS B CA 1
ATOM 1768 C C . HIS B 1 7 ? -1.312 -8.477 10.398 1 98.88 7 HIS B C 1
ATOM 1770 O O . HIS B 1 7 ? -1.577 -8.039 9.273 1 98.88 7 HIS B O 1
ATOM 1776 N N . ILE B 1 8 ? -2.199 -8.797 11.266 1 98.75 8 ILE B N 1
ATOM 1777 C CA . ILE B 1 8 ? -3.613 -8.57 10.992 1 98.75 8 ILE B CA 1
ATOM 1778 C C . ILE B 1 8 ? -4.008 -7.176 11.477 1 98.75 8 ILE B C 1
ATOM 1780 O O . ILE B 1 8 ? -3.947 -6.887 12.68 1 98.75 8 ILE B O 1
ATOM 1784 N N . LEU B 1 9 ? -4.387 -6.281 10.578 1 98.75 9 LEU B N 1
ATOM 1785 C CA . LEU B 1 9 ? -4.797 -4.922 10.898 1 98.75 9 LEU B CA 1
ATOM 1786 C C . LEU B 1 9 ? -6.238 -4.895 11.398 1 98.75 9 LEU B C 1
ATOM 1788 O O . LEU B 1 9 ? -7.176 -4.875 10.594 1 98.75 9 LEU B O 1
ATOM 1792 N N . ASN B 1 10 ? -6.383 -4.848 12.742 1 98.5 10 ASN B N 1
ATOM 1793 C CA . ASN B 1 10 ? -7.715 -5.031 13.305 1 98.5 10 ASN B CA 1
ATOM 1794 C C . ASN B 1 10 ? -8.023 -3.977 14.359 1 98.5 10 ASN B C 1
ATOM 1796 O O . ASN B 1 10 ? -8.844 -4.207 15.25 1 98.5 10 ASN B O 1
ATOM 1800 N N . ALA B 1 11 ? -7.348 -2.814 14.312 1 98 11 ALA B N 1
ATOM 1801 C CA . ALA B 1 11 ? -7.605 -1.756 15.289 1 98 11 ALA B CA 1
ATOM 1802 C C . ALA B 1 11 ? -9.047 -1.275 15.203 1 98 11 ALA B C 1
ATOM 1804 O O . ALA B 1 11 ? -9.625 -0.842 16.203 1 98 11 ALA B O 1
ATOM 1805 N N . GLN B 1 12 ? -9.672 -1.367 14.047 1 96.81 12 GLN B N 1
ATOM 1806 C CA . GLN B 1 12 ? -11.055 -0.927 13.867 1 96.81 12 GLN B CA 1
ATOM 1807 C C . GLN B 1 12 ? -12.023 -2.098 13.992 1 96.81 12 GLN B C 1
ATOM 1809 O O . GLN B 1 12 ? -13.195 -1.979 13.625 1 96.81 12 GLN B O 1
ATOM 1814 N N . ASP B 1 13 ? -11.555 -3.23 14.383 1 97.5 13 ASP B N 1
ATOM 1815 C CA . ASP B 1 13 ? -12.336 -4.41 14.734 1 97.5 13 ASP B CA 1
ATOM 1816 C C . ASP B 1 13 ? -13.102 -4.941 13.523 1 97.5 13 ASP B C 1
ATOM 1818 O O . ASP B 1 13 ? -14.227 -5.426 13.656 1 97.5 13 ASP B O 1
ATOM 1822 N N . LYS B 1 14 ? -12.523 -4.715 12.406 1 97.31 14 LYS B N 1
ATOM 1823 C CA . LYS B 1 14 ? -13.203 -5.152 11.188 1 97.31 14 LYS B CA 1
ATOM 1824 C C . LYS B 1 14 ? -12.945 -6.629 10.914 1 97.31 14 LYS B C 1
ATOM 1826 O O . LYS B 1 14 ? -13.656 -7.254 10.125 1 97.31 14 LYS B O 1
ATOM 1831 N N . LEU B 1 15 ? -11.914 -7.215 11.492 1 98.56 15 LEU B N 1
ATOM 1832 C CA . LEU B 1 15 ? -11.531 -8.594 11.203 1 98.56 15 LEU B CA 1
ATOM 1833 C C . LEU B 1 15 ? -11.523 -9.438 12.469 1 98.56 15 LEU B C 1
ATOM 1835 O O . LEU B 1 15 ? -10.906 -10.5 12.508 1 98.56 15 LEU B O 1
ATOM 1839 N N . THR B 1 16 ? -12.156 -8.953 13.523 1 98.44 16 THR B N 1
ATOM 1840 C CA . THR B 1 16 ? -12.141 -9.633 14.812 1 98.44 16 THR B CA 1
ATOM 1841 C C . THR B 1 16 ? -12.672 -11.055 14.68 1 98.44 16 THR B C 1
ATOM 1843 O O . THR B 1 16 ? -12.055 -12 15.172 1 98.44 16 THR B O 1
ATOM 1846 N N . ALA B 1 17 ? -13.781 -11.219 14.008 1 97.94 17 ALA B N 1
ATOM 1847 C CA . ALA B 1 17 ? -14.438 -12.523 13.883 1 97.94 17 ALA B CA 1
ATOM 1848 C C . ALA B 1 17 ? -13.586 -13.492 13.07 1 97.94 17 ALA B C 1
ATOM 1850 O O . ALA B 1 17 ? -13.617 -14.703 13.305 1 97.94 17 ALA B O 1
ATOM 1851 N N . GLN B 1 18 ? -12.773 -12.984 12.156 1 98.19 18 GLN B N 1
ATOM 1852 C CA . GLN B 1 18 ? -12.039 -13.836 11.227 1 98.19 18 GLN B CA 1
ATOM 1853 C C . GLN B 1 18 ? -10.586 -14 11.656 1 98.19 18 GLN B C 1
ATOM 1855 O O . GLN B 1 18 ? -9.852 -14.805 11.078 1 98.19 18 GLN B O 1
ATOM 1860 N N . SER B 1 19 ? -10.172 -13.289 12.656 1 98.31 19 SER B N 1
ATOM 1861 C CA . SER B 1 19 ? -8.75 -13.164 12.961 1 98.31 19 SER B CA 1
ATOM 1862 C C . SER B 1 19 ? -8.125 -14.531 13.227 1 98.31 19 SER B C 1
ATOM 1864 O O . SER B 1 19 ? -7.066 -14.844 12.68 1 98.31 19 SER B O 1
ATOM 1866 N N . GLU B 1 20 ? -8.742 -15.32 14.055 1 98.31 20 GLU B N 1
ATOM 1867 C CA . GLU B 1 20 ? -8.188 -16.641 14.375 1 98.31 20 GLU B CA 1
ATOM 1868 C C . GLU B 1 20 ? -8.156 -17.531 13.141 1 98.31 20 GLU B C 1
ATOM 1870 O O . GLU B 1 20 ? -7.156 -18.219 12.891 1 98.31 20 GLU B O 1
ATOM 1875 N N . TRP B 1 21 ? -9.234 -17.547 12.461 1 98.62 21 TRP B N 1
ATOM 1876 C CA . TRP B 1 21 ? -9.312 -18.359 11.242 1 98.62 21 TRP B CA 1
ATOM 1877 C C . TRP B 1 21 ? -8.25 -17.922 10.234 1 98.62 21 TRP B C 1
ATOM 1879 O O . TRP B 1 21 ? -7.582 -18.75 9.633 1 98.62 21 TRP B O 1
ATOM 1889 N N . LEU B 1 22 ? -8.07 -16.641 10.031 1 98.75 22 LEU B N 1
ATOM 1890 C CA . LEU B 1 22 ? -7.051 -16.109 9.148 1 98.75 22 LEU B CA 1
ATOM 1891 C C . LEU B 1 22 ? -5.66 -16.562 9.57 1 98.75 22 LEU B C 1
ATOM 1893 O O . LEU B 1 22 ? -4.875 -17.031 8.75 1 98.75 22 LEU B O 1
ATOM 1897 N N . ASN B 1 23 ? -5.402 -16.391 10.836 1 98.62 23 ASN B N 1
ATOM 1898 C CA . ASN B 1 23 ? -4.102 -16.781 11.359 1 98.62 23 ASN B CA 1
ATOM 1899 C C . ASN B 1 23 ? -3.811 -18.25 11.078 1 98.62 23 ASN B C 1
ATOM 1901 O O . ASN B 1 23 ? -2.73 -18.594 10.594 1 98.62 23 ASN B O 1
ATOM 1905 N N . ASN B 1 24 ? -4.75 -19.094 11.344 1 98.5 24 ASN B N 1
ATOM 1906 C CA . ASN B 1 24 ? -4.566 -20.531 11.148 1 98.5 24 ASN B CA 1
ATOM 1907 C C . ASN B 1 24 ? -4.391 -20.875 9.672 1 98.5 24 ASN B C 1
ATOM 1909 O O . ASN B 1 24 ? -3.469 -21.609 9.305 1 98.5 24 ASN B O 1
ATOM 1913 N N . CYS B 1 25 ? -5.262 -20.359 8.867 1 98.31 25 CYS B N 1
ATOM 1914 C CA . CYS B 1 25 ? -5.246 -20.641 7.434 1 98.31 25 CYS B CA 1
ATOM 1915 C C . CYS B 1 25 ? -3.928 -20.203 6.805 1 98.31 25 CYS B C 1
ATOM 1917 O O . CYS B 1 25 ? -3.303 -20.984 6.07 1 98.31 25 CYS B O 1
ATOM 1919 N N . LEU B 1 26 ? -3.512 -19.016 7.078 1 98.62 26 LEU B N 1
ATOM 1920 C CA . LEU B 1 26 ? -2.32 -18.453 6.453 1 98.62 26 LEU B CA 1
ATOM 1921 C C . LEU B 1 26 ? -1.058 -19.125 6.992 1 98.62 26 LEU B C 1
ATOM 1923 O O . LEU B 1 26 ? -0.129 -19.406 6.23 1 98.62 26 LEU B O 1
ATOM 1927 N N . THR B 1 27 ? -1.038 -19.422 8.281 1 98.31 27 THR B N 1
ATOM 1928 C CA . THR B 1 27 ? 0.119 -20.078 8.883 1 98.31 27 THR B CA 1
ATOM 1929 C C . THR B 1 27 ? 0.278 -21.5 8.344 1 98.31 27 THR B C 1
ATOM 1931 O O . THR B 1 27 ? 1.389 -21.922 8.023 1 98.31 27 THR B O 1
ATOM 1934 N N . GLU B 1 28 ? -0.792 -22.172 8.258 1 98.44 28 GLU B N 1
ATOM 1935 C CA . GLU B 1 28 ? -0.745 -23.531 7.719 1 98.44 28 GLU B CA 1
ATOM 1936 C C . GLU B 1 28 ? -0.304 -23.531 6.258 1 98.44 28 GLU B C 1
ATOM 1938 O O . GLU B 1 28 ? 0.468 -24.391 5.836 1 98.44 28 GLU B O 1
ATOM 1943 N N . THR B 1 29 ? -0.834 -22.641 5.512 1 98.75 29 THR B N 1
ATOM 1944 C CA . THR B 1 29 ? -0.459 -22.531 4.105 1 98.75 29 THR B CA 1
ATOM 1945 C C . THR B 1 29 ? 1.036 -22.25 3.965 1 98.75 29 THR B C 1
ATOM 1947 O O . THR B 1 29 ? 1.707 -22.859 3.131 1 98.75 29 THR B O 1
ATOM 1950 N N . TYR B 1 30 ? 1.54 -21.344 4.742 1 98.56 30 TYR B N 1
ATOM 1951 C CA . TYR B 1 30 ? 2.969 -21.062 4.73 1 98.56 30 TYR B CA 1
ATOM 1952 C C . TYR B 1 30 ? 3.785 -22.297 5.039 1 98.56 30 TYR B C 1
ATOM 1954 O O . TYR B 1 30 ? 4.797 -22.578 4.387 1 98.56 30 TYR B O 1
ATOM 1962 N N . THR B 1 31 ? 3.357 -22.984 6.07 1 98.06 31 THR B N 1
ATOM 1963 C CA . THR B 1 31 ? 4.059 -24.203 6.469 1 98.06 31 THR B CA 1
ATOM 1964 C C . THR B 1 31 ? 4.094 -25.203 5.32 1 98.06 31 THR B C 1
ATOM 1966 O O . THR B 1 31 ? 5.148 -25.766 5.008 1 98.06 31 THR B O 1
ATOM 1969 N N . LYS B 1 32 ? 2.99 -25.422 4.664 1 98.19 32 LYS B N 1
ATOM 1970 C CA . LYS B 1 32 ? 2.926 -26.328 3.521 1 98.19 32 LYS B CA 1
ATOM 1971 C C . LYS B 1 32 ? 3.852 -25.875 2.4 1 98.19 32 LYS B C 1
ATOM 1973 O O . LYS B 1 32 ? 4.574 -26.672 1.813 1 98.19 32 LYS B O 1
ATOM 1978 N N . ALA B 1 33 ? 3.775 -24.625 2.1 1 98.5 33 ALA B N 1
ATOM 1979 C CA . ALA B 1 33 ? 4.586 -24.062 1.023 1 98.5 33 ALA B CA 1
ATOM 1980 C C . ALA B 1 33 ? 6.074 -24.188 1.336 1 98.5 33 ALA B C 1
ATOM 1982 O O . ALA B 1 33 ? 6.879 -24.484 0.446 1 98.5 33 ALA B O 1
ATOM 1983 N N . SER B 1 34 ? 6.453 -23.984 2.592 1 97.62 34 SER B N 1
ATOM 1984 C CA . SER B 1 34 ? 7.855 -23.953 3 1 97.62 34 SER B CA 1
ATOM 1985 C C . SER B 1 34 ? 8.484 -25.344 2.889 1 97.62 34 SER B C 1
ATOM 1987 O O . SER B 1 34 ? 9.711 -25.469 2.854 1 97.62 34 SER B O 1
ATOM 1989 N N . ILE B 1 35 ? 7.648 -26.328 2.842 1 97.38 35 ILE B N 1
ATOM 1990 C CA . ILE B 1 35 ? 8.133 -27.688 2.656 1 97.38 35 ILE B CA 1
ATOM 1991 C C . ILE B 1 35 ? 8.586 -27.891 1.212 1 97.38 35 ILE B C 1
ATOM 1993 O O . ILE B 1 35 ? 9.562 -28.594 0.955 1 97.38 35 ILE B O 1
ATOM 1997 N N . LEU B 1 36 ? 7.969 -27.188 0.28 1 97.06 36 LEU B N 1
ATOM 1998 C CA . LEU B 1 36 ? 8.156 -27.453 -1.139 1 97.06 36 LEU B CA 1
ATOM 1999 C C . LEU B 1 36 ? 9.148 -26.484 -1.76 1 97.06 36 LEU B C 1
ATOM 2001 O O . LEU B 1 36 ? 9.734 -26.766 -2.807 1 97.06 36 LEU B O 1
ATOM 2005 N N . MET B 1 37 ? 9.258 -25.344 -1.216 1 95.81 37 MET B N 1
ATOM 2006 C CA . MET B 1 37 ? 10.133 -24.328 -1.81 1 95.81 37 MET B CA 1
ATOM 2007 C C . MET B 1 37 ? 10.805 -23.5 -0.731 1 95.81 37 MET B C 1
ATOM 2009 O O . MET B 1 37 ? 10.273 -23.359 0.374 1 95.81 37 MET B O 1
ATOM 2013 N N . ASN B 1 38 ? 11.961 -23 -1.065 1 95.38 38 ASN B N 1
ATOM 2014 C CA . ASN B 1 38 ? 12.656 -22.078 -0.167 1 95.38 38 ASN B CA 1
ATOM 2015 C C . ASN B 1 38 ? 11.961 -20.719 -0.11 1 95.38 38 ASN B C 1
ATOM 2017 O O . ASN B 1 38 ? 11.82 -20.047 -1.131 1 95.38 38 ASN B O 1
ATOM 2021 N N . LEU B 1 39 ? 11.492 -20.391 1.052 1 97.38 39 LEU B N 1
ATOM 2022 C CA . LEU B 1 39 ? 10.844 -19.109 1.256 1 97.38 39 LEU B CA 1
ATOM 2023 C C . LEU B 1 39 ? 11.703 -18.203 2.129 1 97.38 39 LEU B C 1
ATOM 2025 O O . LEU B 1 39 ? 12.312 -18.656 3.098 1 97.38 39 LEU B O 1
ATOM 2029 N N . PRO B 1 40 ? 11.805 -16.969 1.759 1 96.25 40 PRO B N 1
ATOM 2030 C CA . PRO B 1 40 ? 12.43 -16 2.676 1 96.25 40 PRO B CA 1
ATOM 2031 C C . PRO B 1 40 ? 11.555 -15.695 3.887 1 96.25 40 PRO B C 1
ATOM 2033 O O . PRO B 1 40 ? 10.367 -16.031 3.9 1 96.25 40 PRO B O 1
ATOM 2036 N N . SER B 1 41 ? 12.242 -15.164 4.914 1 97.94 41 SER B N 1
ATOM 2037 C CA . SER B 1 41 ? 11.414 -14.562 5.957 1 97.94 41 SER B CA 1
ATOM 2038 C C . SER B 1 41 ? 10.547 -13.445 5.398 1 97.94 41 SER B C 1
ATOM 2040 O O . SER B 1 41 ? 11.008 -12.648 4.578 1 97.94 41 SER B O 1
ATOM 2042 N N . LEU B 1 42 ? 9.297 -13.453 5.758 1 97.12 42 LEU B N 1
ATOM 2043 C CA . LEU B 1 42 ? 8.461 -12.422 5.152 1 97.12 42 LEU B CA 1
ATOM 2044 C C . LEU B 1 42 ? 7.375 -11.961 6.125 1 97.12 42 LEU B C 1
ATOM 2046 O O . LEU B 1 42 ? 7.027 -12.68 7.062 1 97.12 42 LEU B O 1
ATOM 2050 N N . ASP B 1 43 ? 6.977 -10.703 6.027 1 98.81 43 ASP B N 1
ATOM 2051 C CA . ASP B 1 43 ? 5.824 -10.109 6.691 1 98.81 43 ASP B CA 1
ATOM 2052 C C . ASP B 1 43 ? 4.574 -10.203 5.82 1 98.81 43 ASP B C 1
ATOM 2054 O O . ASP B 1 43 ? 4.602 -9.836 4.645 1 98.81 43 ASP B O 1
ATOM 2058 N N . ILE B 1 44 ? 3.516 -10.711 6.375 1 98.88 44 ILE B N 1
ATOM 2059 C CA . ILE B 1 44 ? 2.217 -10.727 5.711 1 98.88 44 ILE B CA 1
ATOM 2060 C C . ILE B 1 44 ? 1.27 -9.75 6.406 1 98.88 44 ILE B C 1
ATOM 2062 O O . ILE B 1 44 ? 1.026 -9.867 7.613 1 98.88 44 ILE B O 1
ATOM 2066 N N . ILE B 1 45 ? 0.771 -8.805 5.695 1 98.94 45 ILE B N 1
ATOM 2067 C CA . ILE B 1 45 ? -0.176 -7.816 6.203 1 98.94 45 ILE B CA 1
ATOM 2068 C C . ILE B 1 45 ? -1.579 -8.141 5.695 1 98.94 45 ILE B C 1
ATOM 2070 O O . ILE B 1 45 ? -1.798 -8.242 4.484 1 98.94 45 ILE B O 1
ATOM 2074 N N . VAL B 1 46 ? -2.496 -8.297 6.586 1 98.94 46 VAL B N 1
ATOM 2075 C CA . VAL B 1 46 ? -3.879 -8.586 6.227 1 98.94 46 VAL B CA 1
ATOM 2076 C C . VAL B 1 46 ? -4.781 -7.434 6.66 1 98.94 46 VAL B C 1
ATOM 2078 O O . VAL B 1 46 ? -4.777 -7.043 7.828 1 98.94 46 VAL B O 1
ATOM 2081 N N . LYS B 1 47 ? -5.496 -6.902 5.801 1 98.75 47 LYS B N 1
ATOM 2082 C CA . LYS B 1 47 ? -6.438 -5.84 6.137 1 98.75 47 LYS B CA 1
ATOM 2083 C C . LYS B 1 47 ? -7.816 -6.121 5.547 1 98.75 47 LYS B C 1
ATOM 2085 O O . LYS B 1 47 ? -7.945 -6.902 4.602 1 98.75 47 LYS B O 1
ATOM 2090 N N . ALA B 1 48 ? -8.797 -5.469 6.09 1 98.62 48 ALA B N 1
ATOM 2091 C CA . ALA B 1 48 ? -10.141 -5.477 5.527 1 98.62 48 ALA B CA 1
ATOM 2092 C C . ALA B 1 48 ? -10.281 -4.422 4.434 1 98.62 48 ALA B C 1
ATOM 2094 O O . ALA B 1 48 ? -9.742 -3.318 4.555 1 98.62 48 ALA B O 1
ATOM 2095 N N . GLY B 1 49 ? -10.969 -4.766 3.434 1 97.88 49 GLY B N 1
ATOM 2096 C CA . GLY B 1 49 ? -11.25 -3.816 2.369 1 97.88 49 GLY B CA 1
ATOM 2097 C C . GLY B 1 49 ? -12.133 -4.391 1.276 1 97.88 49 GLY B C 1
ATOM 2098 O O . GLY B 1 49 ? -12.32 -5.605 1.192 1 97.88 49 GLY B O 1
ATOM 2099 N N . THR B 1 50 ? -12.617 -3.477 0.407 1 96.56 50 THR B N 1
ATOM 2100 C CA . THR B 1 50 ? -13.547 -3.906 -0.638 1 96.56 50 THR B CA 1
ATOM 2101 C C . THR B 1 50 ? -12.82 -4.051 -1.973 1 96.56 50 THR B C 1
ATOM 2103 O O . THR B 1 50 ? -13.367 -4.621 -2.922 1 96.56 50 THR B O 1
ATOM 2106 N N . GLN B 1 51 ? -11.641 -3.51 -2.037 1 95.06 51 GLN B N 1
ATOM 2107 C CA . GLN B 1 51 ? -10.867 -3.668 -3.26 1 95.06 51 GLN B CA 1
ATOM 2108 C C . GLN B 1 51 ? -10.281 -5.074 -3.363 1 95.06 51 GLN B C 1
ATOM 2110 O O . GLN B 1 51 ? -9.07 -5.262 -3.213 1 95.06 51 GLN B O 1
ATOM 2115 N N . VAL B 1 52 ? -11.078 -6.031 -3.727 1 97.5 52 VAL B N 1
ATOM 2116 C CA . VAL B 1 52 ? -10.75 -7.453 -3.797 1 97.5 52 VAL B CA 1
ATOM 2117 C C . VAL B 1 52 ? -11.195 -8.023 -5.141 1 97.5 52 VAL B C 1
ATOM 2119 O O . VAL B 1 52 ? -11.805 -7.316 -5.949 1 97.5 52 VAL B O 1
ATOM 2122 N N . ILE B 1 53 ? -10.734 -9.242 -5.461 1 94.62 53 ILE B N 1
ATOM 2123 C CA . ILE B 1 53 ? -11.312 -9.984 -6.57 1 94.62 53 ILE B CA 1
ATOM 2124 C C . ILE B 1 53 ? -12.742 -10.391 -6.223 1 94.62 53 ILE B C 1
ATOM 2126 O O . ILE B 1 53 ? -12.961 -11.203 -5.316 1 94.62 53 ILE B O 1
ATOM 2130 N N . PRO B 1 54 ? -13.703 -9.852 -6.922 1 94.06 54 PRO B N 1
ATOM 2131 C CA . PRO B 1 54 ? -15.102 -10.047 -6.527 1 94.06 54 PRO B CA 1
ATOM 2132 C C . PRO B 1 54 ? -15.477 -11.516 -6.398 1 94.06 54 PRO B C 1
ATOM 2134 O O . PRO B 1 54 ? -16.219 -11.891 -5.48 1 94.06 54 PRO B O 1
ATOM 2137 N N . GLU B 1 55 ? -14.969 -12.352 -7.262 1 92.88 55 GLU B N 1
ATOM 2138 C CA . GLU B 1 55 ? -15.297 -13.773 -7.285 1 92.88 55 GLU B CA 1
ATOM 2139 C C . GLU B 1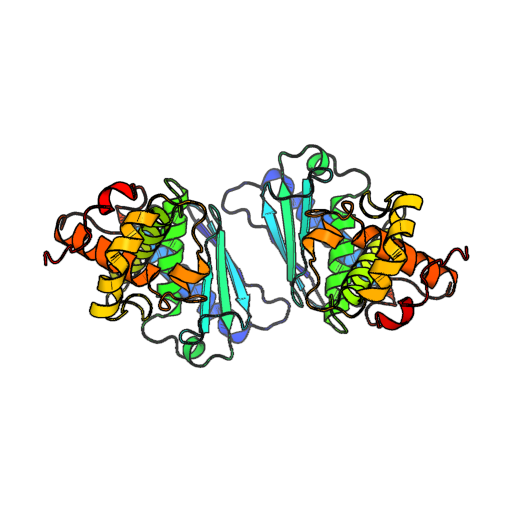 55 ? -14.695 -14.5 -6.086 1 92.88 55 GLU B C 1
ATOM 2141 O O . GLU B 1 55 ? -15.109 -15.617 -5.754 1 92.88 55 GLU B O 1
ATOM 2146 N N . LYS B 1 56 ? -13.75 -13.891 -5.363 1 96.75 56 LYS B N 1
ATOM 2147 C CA . LYS B 1 56 ? -13.016 -14.57 -4.305 1 96.75 56 LYS B CA 1
ATOM 2148 C C . LYS B 1 56 ? -13.227 -13.891 -2.955 1 96.75 56 LYS B C 1
ATOM 2150 O O . LYS B 1 56 ? -13.203 -14.547 -1.913 1 96.75 56 LYS B O 1
ATOM 2155 N N . GLY B 1 57 ? -13.406 -12.57 -3.008 1 98.12 57 GLY B N 1
ATOM 2156 C CA . GLY B 1 57 ? -13.547 -11.789 -1.79 1 98.12 57 GLY B CA 1
ATOM 2157 C C . GLY B 1 57 ? -12.219 -11.461 -1.129 1 98.12 57 GLY B C 1
ATOM 2158 O O . GLY B 1 57 ? -12.18 -11.078 0.042 1 98.12 57 GLY B O 1
ATOM 2159 N N . HIS B 1 58 ? -11.141 -11.734 -1.737 1 98.69 58 HIS B N 1
ATOM 2160 C CA . HIS B 1 58 ? -9.805 -11.383 -1.264 1 98.69 58 HIS B CA 1
ATOM 2161 C C . HIS B 1 58 ? -8.859 -11.125 -2.43 1 98.69 58 HIS B C 1
ATOM 2163 O O . HIS B 1 58 ? -9.188 -11.422 -3.58 1 98.69 58 HIS B O 1
ATOM 2169 N N . LEU B 1 59 ? -7.797 -10.484 -2.145 1 98.06 59 LEU B N 1
ATOM 2170 C CA . LEU B 1 59 ? -6.746 -10.148 -3.104 1 98.06 59 LEU B CA 1
ATOM 2171 C C . LEU B 1 59 ? -5.375 -10.18 -2.439 1 98.06 59 LEU B C 1
ATOM 2173 O O . LEU B 1 59 ? -5.219 -9.719 -1.307 1 98.06 59 LEU B O 1
ATOM 2177 N N . GLY B 1 60 ? -4.434 -10.789 -3.1 1 98.31 60 GLY B N 1
ATOM 2178 C CA . GLY B 1 60 ? -3.049 -10.797 -2.65 1 98.31 60 GLY B CA 1
ATOM 2179 C C . GLY B 1 60 ? -2.137 -9.953 -3.525 1 98.31 60 GLY B C 1
ATOM 2180 O O . GLY B 1 60 ? -2.406 -9.773 -4.715 1 98.31 60 GLY B O 1
ATOM 2181 N N . TYR B 1 61 ? -1.094 -9.508 -2.936 1 97.31 61 TYR B N 1
ATOM 2182 C CA . TYR B 1 61 ? -0.133 -8.656 -3.621 1 97.31 61 TYR B CA 1
ATOM 2183 C C . TYR B 1 61 ? 1.244 -8.758 -2.977 1 97.31 61 TYR B C 1
ATOM 2185 O O . TYR B 1 61 ? 1.392 -8.531 -1.773 1 97.31 61 TYR B O 1
ATOM 2193 N N . SER B 1 62 ? 2.242 -9.133 -3.717 1 97.62 62 SER B N 1
ATOM 2194 C CA . SER B 1 62 ? 3.629 -9.211 -3.266 1 97.62 62 SER B CA 1
ATOM 2195 C C . SER B 1 62 ? 4.527 -8.281 -4.074 1 97.62 62 SER B C 1
ATOM 2197 O O . SER B 1 62 ? 5.246 -8.727 -4.969 1 97.62 62 SER B O 1
ATOM 2199 N N . PRO B 1 63 ? 4.559 -6.992 -3.721 1 94.5 63 PRO B N 1
ATOM 2200 C CA . PRO B 1 63 ? 5.176 -5.988 -4.59 1 94.5 63 PRO B CA 1
ATOM 2201 C C . PRO B 1 63 ? 6.688 -5.887 -4.391 1 94.5 63 PRO B C 1
ATOM 2203 O O . PRO B 1 63 ? 7.379 -5.27 -5.203 1 94.5 63 PRO B O 1
ATOM 2206 N N . GLU B 1 64 ? 7.254 -6.414 -3.377 1 96.06 64 GLU B N 1
ATOM 2207 C CA . GLU B 1 64 ? 8.656 -6.262 -3.01 1 96.06 64 GLU B CA 1
ATOM 2208 C C . GLU B 1 64 ? 9.141 -7.438 -2.164 1 96.06 64 GLU B C 1
ATOM 2210 O O . GLU B 1 64 ? 8.328 -8.211 -1.65 1 96.06 64 GLU B O 1
ATOM 2215 N N . PRO B 1 65 ? 10.453 -7.59 -2.07 1 96.12 65 PRO B N 1
ATOM 2216 C CA . PRO B 1 65 ? 10.977 -8.711 -1.288 1 96.12 65 PRO B CA 1
ATOM 2217 C C . PRO B 1 65 ? 10.5 -8.695 0.162 1 96.12 65 PRO B C 1
ATOM 2219 O O . PRO B 1 65 ? 10.57 -7.66 0.827 1 96.12 65 PRO B O 1
ATOM 2222 N N . GLY B 1 66 ? 10.023 -9.805 0.594 1 97.19 66 GLY B N 1
ATOM 2223 C CA . GLY B 1 66 ? 9.789 -10.023 2.012 1 97.19 66 GLY B CA 1
ATOM 2224 C C . GLY B 1 66 ? 8.445 -9.508 2.482 1 97.19 66 GLY B C 1
ATOM 2225 O O . GLY B 1 66 ? 8.141 -9.547 3.678 1 97.19 66 GLY B O 1
ATOM 2226 N N . ILE B 1 67 ? 7.582 -9.086 1.543 1 98.31 67 ILE B N 1
ATOM 2227 C CA . ILE B 1 67 ? 6.316 -8.5 1.976 1 98.31 67 ILE B CA 1
ATOM 2228 C C . ILE B 1 67 ? 5.176 -9.039 1.116 1 98.31 67 ILE B C 1
ATOM 2230 O O . ILE B 1 67 ? 5.285 -9.086 -0.111 1 98.31 67 ILE B O 1
ATOM 2234 N N . VAL B 1 68 ? 4.137 -9.469 1.738 1 98.69 68 VAL B N 1
ATOM 2235 C CA . VAL B 1 68 ? 2.889 -9.852 1.086 1 98.69 68 VAL B CA 1
ATOM 2236 C C . VAL B 1 68 ? 1.722 -9.102 1.725 1 98.69 68 VAL B C 1
ATOM 2238 O O . VAL B 1 68 ? 1.61 -9.047 2.951 1 98.69 68 VAL B O 1
ATOM 2241 N N . TYR B 1 69 ? 0.917 -8.508 0.927 1 98.75 69 TYR B N 1
ATOM 2242 C CA . TYR B 1 69 ? -0.327 -7.891 1.373 1 98.75 69 TYR B CA 1
ATOM 2243 C C . TYR B 1 69 ? -1.529 -8.742 0.99 1 98.75 69 TYR B C 1
ATOM 2245 O O . TYR B 1 69 ? -1.591 -9.281 -0.121 1 98.75 69 TYR B O 1
ATOM 2253 N N . ILE B 1 70 ? -2.416 -8.898 1.894 1 98.81 70 ILE B N 1
ATOM 2254 C CA . ILE B 1 70 ? -3.686 -9.57 1.643 1 98.81 70 ILE B CA 1
ATOM 2255 C C . ILE B 1 70 ? -4.84 -8.68 2.094 1 98.81 70 ILE B C 1
ATOM 2257 O O . ILE B 1 70 ? -4.879 -8.242 3.246 1 98.81 70 ILE B O 1
ATOM 2261 N N . THR B 1 71 ? -5.703 -8.328 1.181 1 98.81 71 THR B N 1
ATOM 2262 C CA . THR B 1 71 ? -6.961 -7.66 1.495 1 98.81 71 THR B CA 1
ATOM 2263 C C . THR B 1 71 ? -8.125 -8.648 1.463 1 98.81 71 THR B C 1
ATOM 2265 O O . THR B 1 71 ? -8.234 -9.461 0.541 1 98.81 71 THR B O 1
ATOM 2268 N N . VAL B 1 72 ? -8.906 -8.609 2.477 1 98.88 72 VAL B N 1
ATOM 2269 C CA . VAL B 1 72 ? -10.086 -9.477 2.525 1 98.88 72 VAL B CA 1
ATOM 2270 C C . VAL B 1 72 ? -11.336 -8.633 2.758 1 98.88 72 VAL B C 1
ATOM 2272 O O . VAL B 1 72 ? -11.289 -7.617 3.447 1 98.88 72 VAL B O 1
ATOM 2275 N N . ASP B 1 73 ? -12.43 -9.031 2.154 1 98.75 73 ASP B N 1
ATOM 2276 C CA . ASP B 1 73 ? -13.742 -8.43 2.385 1 98.75 73 ASP B CA 1
ATOM 2277 C C . ASP B 1 73 ? -14.617 -9.336 3.242 1 98.75 73 ASP B C 1
ATOM 2279 O O . ASP B 1 73 ? -15.258 -10.258 2.729 1 98.75 73 ASP B O 1
ATOM 2283 N N . PRO B 1 74 ? -14.664 -9.008 4.488 1 98.06 74 PRO B N 1
ATOM 2284 C CA . PRO B 1 74 ? -15.367 -9.914 5.395 1 98.06 74 PRO B CA 1
ATOM 2285 C C . PRO B 1 74 ? -16.859 -10.031 5.07 1 98.06 74 PRO B C 1
ATOM 2287 O O . PRO B 1 74 ? -17.531 -10.945 5.562 1 98.06 74 PRO B O 1
ATOM 2290 N N . GLU B 1 75 ? -17.344 -9.164 4.27 1 97.75 75 GLU B N 1
ATOM 2291 C CA . GLU B 1 75 ? -18.766 -9.18 3.938 1 97.75 75 GLU B CA 1
ATOM 2292 C C . GLU B 1 75 ? -19.016 -9.906 2.619 1 97.75 75 GLU B C 1
ATOM 2294 O O . GLU B 1 75 ? -20.172 -10.078 2.207 1 97.75 75 GLU B O 1
ATOM 2299 N N . ASN B 1 76 ? -18.016 -10.25 1.938 1 98.19 76 ASN B N 1
ATOM 2300 C CA . ASN B 1 76 ? -18.141 -10.977 0.677 1 98.19 76 ASN B CA 1
ATOM 2301 C C . ASN B 1 76 ? -18.453 -12.453 0.906 1 98.19 76 ASN B C 1
ATOM 2303 O O . ASN B 1 76 ? -17.734 -13.148 1.609 1 98.19 76 ASN B O 1
ATOM 2307 N N . PRO B 1 77 ? -19.516 -12.961 0.318 1 97.62 77 PRO B N 1
ATOM 2308 C CA . PRO B 1 77 ? -19.922 -14.344 0.565 1 97.62 77 PRO B CA 1
ATOM 2309 C C . PRO B 1 77 ? -18.859 -15.359 0.13 1 97.62 77 PRO B C 1
ATOM 2311 O O . PRO B 1 77 ? -18.719 -16.406 0.761 1 97.62 77 PRO B O 1
ATOM 2314 N N . SER B 1 78 ? -18.203 -15.109 -0.901 1 97.19 78 SER B N 1
ATOM 2315 C CA . SER B 1 78 ? -17.172 -16.031 -1.366 1 97.19 78 SER B CA 1
ATOM 2316 C C . SER B 1 78 ? -16.031 -16.125 -0.361 1 97.19 78 SER B C 1
ATOM 2318 O O . SER B 1 78 ? -15.492 -17.203 -0.129 1 97.19 78 SER B O 1
ATOM 2320 N N . PHE B 1 79 ? -15.664 -14.992 0.212 1 98.31 79 PHE B N 1
ATOM 2321 C CA . PHE B 1 79 ? -14.641 -15.008 1.255 1 98.31 79 PHE B CA 1
ATOM 2322 C C . PHE B 1 79 ? -15.109 -15.82 2.457 1 98.31 79 PHE B C 1
ATOM 2324 O O . PHE B 1 79 ? -14.359 -16.641 2.98 1 98.31 79 PHE B O 1
ATOM 2331 N N . CYS B 1 80 ? -16.297 -15.625 2.861 1 96.25 80 CYS B N 1
ATOM 2332 C CA . CYS B 1 80 ? -16.844 -16.297 4.035 1 96.25 80 CYS B CA 1
ATOM 2333 C C . CYS B 1 80 ? -16.891 -17.797 3.84 1 96.25 80 CYS B C 1
ATOM 2335 O O . CYS B 1 80 ? -16.562 -18.562 4.754 1 96.25 80 CYS B O 1
ATOM 2337 N N . SER B 1 81 ? -17.219 -18.25 2.672 1 97.5 81 SER B N 1
ATOM 2338 C CA . SER B 1 81 ? -17.375 -19.688 2.426 1 97.5 81 SER B CA 1
ATOM 2339 C C . SER B 1 81 ? -16.031 -20.328 2.098 1 97.5 81 SER B C 1
ATOM 2341 O O . SER B 1 81 ? -15.844 -21.531 2.289 1 97.5 81 SER B O 1
ATOM 2343 N N . ASN B 1 82 ? -15.109 -19.531 1.565 1 97.81 82 ASN B N 1
ATOM 2344 C CA . ASN B 1 82 ? -13.758 -19.938 1.215 1 97.81 82 ASN B CA 1
ATOM 2345 C C . ASN B 1 82 ? -13.758 -21.266 0.443 1 97.81 82 ASN B C 1
ATOM 2347 O O . ASN B 1 82 ? -13.062 -22.203 0.821 1 97.81 82 ASN B O 1
ATOM 2351 N N . PRO B 1 83 ? -14.5 -21.312 -0.688 1 96.12 83 PRO B N 1
ATOM 2352 C CA . PRO B 1 83 ? -14.555 -22.578 -1.419 1 96.12 83 PRO B CA 1
ATOM 2353 C C . PRO B 1 83 ? -13.188 -23.016 -1.955 1 96.12 83 PRO B C 1
ATOM 2355 O O . PRO B 1 83 ? -12.414 -22.172 -2.432 1 96.12 83 PRO B O 1
ATOM 2358 N N . ASN B 1 84 ? -12.867 -24.344 -1.821 1 95.81 84 ASN B N 1
ATOM 2359 C CA . ASN B 1 84 ? -11.688 -24.969 -2.402 1 95.81 84 ASN B CA 1
ATOM 2360 C C . ASN B 1 84 ? -10.398 -24.328 -1.887 1 95.81 84 ASN B C 1
ATOM 2362 O O . ASN B 1 84 ? -9.461 -24.094 -2.654 1 95.81 84 ASN B O 1
ATOM 2366 N N . ASN B 1 85 ? -10.461 -23.938 -0.611 1 97.69 85 ASN B N 1
ATOM 2367 C CA . ASN B 1 85 ? -9.281 -23.312 -0.008 1 97.69 85 ASN B CA 1
ATOM 2368 C C . ASN B 1 85 ? -8.859 -22.062 -0.765 1 97.69 85 ASN B C 1
ATOM 2370 O O . ASN B 1 85 ? -7.684 -21.906 -1.093 1 97.69 85 ASN B O 1
ATOM 2374 N N . SER B 1 86 ? -9.82 -21.203 -1.021 1 98.12 86 SER B N 1
ATOM 2375 C CA . SER B 1 86 ? -9.609 -20.031 -1.883 1 98.12 86 SER B CA 1
ATOM 2376 C C . SER B 1 86 ? -8.555 -19.109 -1.309 1 98.12 86 SER B C 1
ATOM 2378 O O . SER B 1 86 ? -7.656 -18.656 -2.027 1 98.12 86 SER B O 1
ATOM 2380 N N . LEU B 1 87 ? -8.609 -18.766 -0.03 1 98.75 87 LEU B N 1
ATOM 2381 C CA . LEU B 1 87 ? -7.645 -17.875 0.602 1 98.75 87 LEU B CA 1
ATOM 2382 C C . LEU B 1 87 ? -6.258 -18.5 0.625 1 98.75 87 LEU B C 1
ATOM 2384 O O . LEU B 1 87 ? -5.262 -17.828 0.346 1 98.75 87 LEU B O 1
ATOM 2388 N N . GLU B 1 88 ? -6.188 -19.734 0.971 1 98.75 88 GLU B N 1
ATOM 2389 C CA . GLU B 1 88 ? -4.926 -20.469 1.009 1 98.75 88 GLU B CA 1
ATOM 2390 C C . GLU B 1 88 ? -4.262 -20.484 -0.364 1 98.75 88 GLU B C 1
ATOM 2392 O O . GLU B 1 88 ? -3.047 -20.312 -0.475 1 98.75 88 GLU B O 1
ATOM 2397 N N . ARG B 1 89 ? -5.078 -20.75 -1.361 1 98.56 89 ARG B N 1
ATOM 2398 C CA . ARG B 1 89 ? -4.582 -20.75 -2.732 1 98.56 89 ARG B CA 1
ATOM 2399 C C . ARG B 1 89 ? -4.02 -19.391 -3.115 1 98.56 89 ARG B C 1
ATOM 2401 O O . ARG B 1 89 ? -2.982 -19.297 -3.773 1 98.56 89 ARG B O 1
ATOM 2408 N N . MET B 1 90 ? -4.707 -18.328 -2.705 1 98.44 90 MET B N 1
ATOM 2409 C CA . MET B 1 90 ? -4.215 -16.984 -2.943 1 98.44 90 MET B CA 1
ATOM 2410 C C . MET B 1 90 ? -2.854 -16.781 -2.285 1 98.44 90 MET B C 1
ATOM 2412 O O . MET B 1 90 ? -1.938 -16.234 -2.9 1 98.44 90 MET B O 1
ATOM 2416 N N . LEU B 1 91 ? -2.75 -17.188 -1.016 1 98.81 91 LEU B N 1
ATOM 2417 C CA . LEU B 1 91 ? -1.47 -17.016 -0.337 1 98.81 91 LEU B CA 1
ATOM 2418 C C . LEU B 1 91 ? -0.378 -17.828 -1.028 1 98.81 91 LEU B C 1
ATOM 2420 O O . LEU B 1 91 ? 0.744 -17.344 -1.2 1 98.81 91 LEU B O 1
ATOM 2424 N N . ALA B 1 92 ? -0.677 -19.078 -1.412 1 98.75 92 ALA B N 1
ATOM 2425 C CA . ALA B 1 92 ? 0.304 -19.891 -2.127 1 98.75 92 ALA B CA 1
ATOM 2426 C C . ALA B 1 92 ? 0.826 -19.156 -3.361 1 98.75 92 ALA B C 1
ATOM 2428 O O . ALA B 1 92 ? 2.035 -19.109 -3.6 1 98.75 92 ALA B O 1
ATOM 2429 N N . HIS B 1 93 ? -0.075 -18.609 -4.129 1 98.75 93 HIS B N 1
ATOM 2430 C CA . HIS B 1 93 ? 0.254 -17.812 -5.297 1 98.75 93 HIS B CA 1
ATOM 2431 C C . HIS B 1 93 ? 1.228 -16.688 -4.941 1 98.75 93 HIS B C 1
ATOM 2433 O O . HIS B 1 93 ? 2.271 -16.547 -5.582 1 98.75 93 HIS B O 1
ATOM 2439 N N . GLU B 1 94 ? 0.942 -15.945 -3.889 1 98.75 94 GLU B N 1
ATOM 2440 C CA . GLU B 1 94 ? 1.775 -14.82 -3.471 1 98.75 94 GLU B CA 1
ATOM 2441 C C . GLU B 1 94 ? 3.115 -15.305 -2.924 1 98.75 94 GLU B C 1
ATOM 2443 O O . GLU B 1 94 ? 4.137 -14.625 -3.084 1 98.75 94 GLU B O 1
ATOM 2448 N N . LEU B 1 95 ? 3.082 -16.422 -2.234 1 98.75 95 LEU B N 1
ATOM 2449 C CA . LEU B 1 95 ? 4.324 -16.953 -1.683 1 98.75 95 LEU B CA 1
ATOM 2450 C C . LEU B 1 95 ? 5.297 -17.344 -2.797 1 98.75 95 LEU B C 1
ATOM 2452 O O . LEU B 1 95 ? 6.512 -17.203 -2.639 1 98.75 95 LEU B O 1
ATOM 2456 N N . HIS B 1 96 ? 4.773 -17.812 -3.906 1 98.81 96 HIS B N 1
ATOM 2457 C CA . HIS B 1 96 ? 5.676 -18.078 -5.02 1 98.81 96 HIS B CA 1
ATOM 2458 C C . HIS B 1 96 ? 6.336 -16.797 -5.516 1 98.81 96 HIS B C 1
ATOM 2460 O O . HIS B 1 96 ? 7.535 -16.781 -5.793 1 98.81 96 HIS B O 1
ATOM 2466 N N . HIS B 1 97 ? 5.5 -15.727 -5.688 1 98.62 97 HIS B N 1
ATOM 2467 C CA . HIS B 1 97 ? 6.09 -14.43 -6.012 1 98.62 97 HIS B CA 1
ATOM 2468 C C . HIS B 1 97 ? 7.172 -14.047 -5.008 1 98.62 97 HIS B C 1
ATOM 2470 O O . HIS B 1 97 ? 8.242 -13.578 -5.395 1 98.62 97 HIS B O 1
ATOM 2476 N N . ALA B 1 98 ? 6.879 -14.227 -3.746 1 98.25 98 ALA B N 1
ATOM 2477 C CA . ALA B 1 98 ? 7.832 -13.883 -2.695 1 98.25 98 ALA B CA 1
ATOM 2478 C C . ALA B 1 98 ? 9.141 -14.648 -2.869 1 98.25 98 ALA B C 1
ATOM 2480 O O . ALA B 1 98 ? 10.227 -14.086 -2.703 1 98.25 98 ALA B O 1
ATOM 2481 N N . ALA B 1 99 ? 9.023 -15.906 -3.18 1 98.06 99 ALA B N 1
ATOM 2482 C CA . ALA B 1 99 ? 10.203 -16.719 -3.418 1 98.06 99 ALA B CA 1
ATOM 2483 C C . ALA B 1 99 ? 10.992 -16.203 -4.621 1 98.06 99 ALA B C 1
ATOM 2485 O O . ALA B 1 99 ? 12.227 -16.156 -4.59 1 98.06 99 ALA B O 1
ATOM 2486 N N . ARG B 1 100 ? 10.273 -15.812 -5.66 1 97.62 100 ARG B N 1
ATOM 2487 C CA . ARG B 1 100 ? 10.914 -15.375 -6.895 1 97.62 100 ARG B CA 1
ATOM 2488 C C . ARG B 1 100 ? 11.688 -14.078 -6.68 1 97.62 100 ARG B C 1
ATOM 2490 O O . ARG B 1 100 ? 12.648 -13.789 -7.402 1 97.62 100 ARG B O 1
ATOM 2497 N N . TRP B 1 101 ? 11.359 -13.305 -5.684 1 95.88 101 TRP B N 1
ATOM 2498 C CA . TRP B 1 101 ? 12.031 -12.039 -5.402 1 95.88 101 TRP B CA 1
ATOM 2499 C C . TRP B 1 101 ? 13.484 -12.273 -5.016 1 95.88 101 TRP B C 1
ATOM 2501 O O . TRP B 1 101 ? 14.312 -11.359 -5.086 1 95.88 101 TRP B O 1
ATOM 2511 N N . ALA B 1 102 ? 13.805 -13.469 -4.574 1 92.69 102 ALA B N 1
ATOM 2512 C CA . ALA B 1 102 ? 15.18 -13.82 -4.254 1 92.69 102 ALA B CA 1
ATOM 2513 C C . ALA B 1 102 ? 16.016 -13.984 -5.523 1 92.69 102 ALA B C 1
ATOM 2515 O O . ALA B 1 102 ? 17.25 -14.07 -5.461 1 92.69 102 ALA B O 1
ATOM 2516 N N . GLY B 1 103 ? 15.398 -14.055 -6.621 1 94.25 103 GLY B N 1
ATOM 2517 C CA . GLY B 1 103 ? 16.047 -14.18 -7.922 1 94.25 103 GLY B CA 1
ATOM 2518 C C . GLY B 1 103 ? 15.578 -13.141 -8.922 1 94.25 103 GLY B C 1
ATOM 2519 O O . GLY B 1 103 ? 15.852 -11.953 -8.758 1 94.25 103 GLY B O 1
ATOM 2520 N N . PRO B 1 104 ? 14.867 -13.57 -9.938 1 95.44 104 PRO B N 1
ATOM 2521 C CA . PRO B 1 104 ? 14.492 -12.633 -11 1 95.44 104 PRO B CA 1
ATOM 2522 C C . PRO B 1 104 ? 13.406 -11.656 -10.57 1 95.44 104 PRO B C 1
ATOM 2524 O O . PRO B 1 104 ? 13.195 -10.625 -11.219 1 95.44 104 PRO B O 1
ATOM 2527 N N . GLY B 1 105 ? 12.727 -12.016 -9.469 1 96.19 105 GLY B N 1
ATOM 2528 C CA . GLY B 1 105 ? 11.594 -11.195 -9.07 1 96.19 105 GLY B CA 1
ATOM 2529 C C . GLY B 1 105 ? 10.383 -11.375 -9.969 1 96.19 105 GLY B C 1
ATOM 2530 O O . GLY B 1 105 ? 10.281 -12.367 -10.695 1 96.19 105 GLY B O 1
ATOM 2531 N N . TYR B 1 106 ? 9.391 -10.484 -9.789 1 96.62 106 TYR B N 1
ATOM 2532 C CA . TYR B 1 106 ? 8.203 -10.5 -10.625 1 96.62 106 TYR B CA 1
ATOM 2533 C C . TYR B 1 106 ? 8.555 -10.242 -12.086 1 96.62 106 TYR B C 1
ATOM 2535 O O . TYR B 1 106 ? 7.969 -10.844 -12.992 1 96.62 106 TYR B O 1
ATOM 2543 N N . GLY B 1 107 ? 9.523 -9.383 -12.242 1 95.62 107 GLY B N 1
ATOM 2544 C CA . GLY B 1 107 ? 9.992 -8.992 -13.562 1 95.62 107 GLY B CA 1
ATOM 2545 C C . GLY B 1 107 ? 9.469 -7.637 -14 1 95.62 107 GLY B C 1
ATOM 2546 O O . GLY B 1 107 ? 8.57 -7.074 -13.375 1 95.62 107 GLY B O 1
ATOM 2547 N N . PHE B 1 108 ? 10.07 -7.129 -15.141 1 95.12 108 PHE B N 1
ATOM 2548 C CA . PHE B 1 108 ? 9.758 -5.789 -15.617 1 95.12 108 PHE B CA 1
ATOM 2549 C C . PHE B 1 108 ? 9.164 -5.84 -17.016 1 95.12 108 PHE B C 1
ATOM 2551 O O . PHE B 1 108 ? 8.477 -4.91 -17.438 1 95.12 108 PHE B O 1
ATOM 2558 N N . SER B 1 109 ? 9.398 -6.859 -17.688 1 98.12 109 SER B N 1
ATOM 2559 C CA . SER B 1 109 ? 8.859 -6.996 -19.047 1 98.12 109 SER B CA 1
ATOM 2560 C C . SER B 1 109 ? 7.547 -7.777 -19.031 1 98.12 109 SER B C 1
ATOM 2562 O O . SER B 1 109 ? 7.223 -8.453 -18.062 1 98.12 109 SER B O 1
ATOM 2564 N N . LEU B 1 110 ? 6.867 -7.652 -20.125 1 98.44 110 LEU B N 1
ATOM 2565 C CA . LEU B 1 110 ? 5.621 -8.398 -20.266 1 98.44 110 LEU B CA 1
ATOM 2566 C C . LEU B 1 110 ? 5.863 -9.898 -20.094 1 98.44 110 LEU B C 1
ATOM 2568 O O . LEU B 1 110 ? 5.152 -10.562 -19.328 1 98.44 110 LEU B O 1
ATOM 2572 N N . GLY B 1 111 ? 6.887 -10.398 -20.781 1 98.5 111 GLY B N 1
ATOM 2573 C CA . GLY B 1 111 ? 7.203 -11.812 -20.703 1 98.5 111 GLY B CA 1
ATOM 2574 C C . GLY B 1 111 ? 7.516 -12.273 -19.281 1 98.5 111 GLY B C 1
ATOM 2575 O O . GLY B 1 111 ? 7.07 -13.344 -18.859 1 98.5 111 GLY B O 1
ATOM 2576 N N . GLU B 1 112 ? 8.273 -11.516 -18.594 1 98.5 112 GLU B N 1
ATOM 2577 C CA . GLU B 1 112 ? 8.617 -11.852 -17.203 1 98.5 112 GLU B CA 1
ATOM 2578 C C . GLU B 1 112 ? 7.379 -11.891 -16.328 1 98.5 112 GLU B C 1
ATOM 2580 O O . GLU B 1 112 ? 7.242 -12.781 -15.484 1 98.5 112 GLU B O 1
ATOM 2585 N N . ALA B 1 113 ? 6.516 -10.938 -16.516 1 98.5 113 ALA B N 1
ATOM 2586 C CA . ALA B 1 113 ? 5.273 -10.906 -15.75 1 98.5 113 ALA B CA 1
ATOM 2587 C C . ALA B 1 113 ? 4.406 -12.125 -16.062 1 98.5 113 ALA B C 1
ATOM 2589 O O . ALA B 1 113 ? 3.865 -12.75 -15.141 1 98.5 113 ALA B O 1
ATOM 2590 N N . ILE B 1 114 ? 4.289 -12.445 -17.266 1 98.56 114 ILE B N 1
ATOM 2591 C CA . ILE B 1 114 ? 3.49 -13.57 -17.734 1 98.56 114 ILE B CA 1
ATOM 2592 C C . ILE B 1 114 ? 4.004 -14.867 -17.094 1 98.56 114 ILE B C 1
ATOM 2594 O O . ILE B 1 114 ? 3.229 -15.641 -16.547 1 98.56 114 ILE B O 1
ATOM 2598 N N . VAL B 1 115 ? 5.289 -15.055 -17.125 1 98.69 115 VAL B N 1
ATOM 2599 C CA . VAL B 1 115 ? 5.895 -16.266 -16.594 1 98.69 115 VAL B CA 1
ATOM 2600 C C . VAL B 1 115 ? 5.719 -16.312 -15.07 1 98.69 115 VAL B C 1
ATOM 2602 O O . VAL B 1 115 ? 5.398 -17.359 -14.508 1 98.69 115 VAL B O 1
ATOM 2605 N N . SER B 1 116 ? 5.941 -15.188 -14.422 1 98.75 116 SER B N 1
ATOM 2606 C CA . SER B 1 116 ? 5.766 -15.125 -12.977 1 98.75 116 SER B CA 1
ATOM 2607 C C . SER B 1 116 ? 4.352 -15.523 -12.57 1 98.75 116 SER B C 1
ATOM 2609 O O . SER B 1 116 ? 4.16 -16.297 -11.633 1 98.75 116 SER B O 1
ATOM 2611 N N . GLU B 1 117 ? 3.395 -15.047 -13.305 1 98.62 117 GLU B N 1
ATOM 2612 C CA . GLU B 1 117 ? 2.004 -15.375 -13.008 1 98.62 117 GLU B CA 1
ATOM 2613 C C . GLU B 1 117 ? 1.711 -16.844 -13.281 1 98.62 117 GLU B C 1
ATOM 2615 O O . GLU B 1 117 ? 0.986 -17.484 -12.516 1 98.62 117 GLU B O 1
ATOM 2620 N N . GLY B 1 118 ? 2.244 -17.344 -14.352 1 98.69 118 GLY B N 1
ATOM 2621 C CA . GLY B 1 118 ? 2.076 -18.75 -14.656 1 98.69 118 GLY B CA 1
ATOM 2622 C C . GLY B 1 118 ? 2.664 -19.672 -13.602 1 98.69 118 GLY B C 1
ATOM 2623 O O . GLY B 1 118 ? 2.025 -20.641 -13.188 1 98.69 118 GLY B O 1
ATOM 2624 N N . LEU B 1 119 ? 3.887 -19.359 -13.203 1 98.81 119 LEU B N 1
ATOM 2625 C CA . LEU B 1 119 ? 4.559 -20.172 -12.195 1 98.81 119 LEU B CA 1
ATOM 2626 C C . LEU B 1 119 ? 3.803 -20.125 -10.875 1 98.81 119 LEU B C 1
ATOM 2628 O O . LEU B 1 119 ? 3.631 -21.172 -10.227 1 98.81 119 LEU B O 1
ATOM 2632 N N . ALA B 1 120 ? 3.342 -18.984 -10.469 1 98.81 120 ALA B N 1
ATOM 2633 C CA . ALA B 1 120 ? 2.572 -18.875 -9.234 1 98.81 120 ALA B CA 1
ATOM 2634 C C . ALA B 1 120 ? 1.297 -19.703 -9.297 1 98.81 120 ALA B C 1
ATOM 2636 O O . ALA B 1 120 ? 0.934 -20.375 -8.32 1 98.81 120 ALA B O 1
ATOM 2637 N N . GLY B 1 121 ? 0.628 -19.656 -10.43 1 98.75 121 GLY B N 1
ATOM 2638 C CA . GLY B 1 121 ? -0.56 -20.469 -10.617 1 98.75 121 GLY B CA 1
ATOM 2639 C C . GLY B 1 121 ? -0.283 -21.969 -10.508 1 98.75 121 GLY B C 1
ATOM 2640 O O . GLY B 1 121 ? -1.029 -22.688 -9.844 1 98.75 121 GLY B O 1
ATOM 2641 N N . HIS B 1 122 ? 0.755 -22.359 -11.141 1 98.81 122 HIS B N 1
ATOM 2642 C CA . HIS B 1 122 ? 1.082 -23.781 -11.109 1 98.81 122 HIS B CA 1
ATOM 2643 C C . HIS B 1 122 ? 1.547 -24.219 -9.727 1 98.81 122 HIS B C 1
ATOM 2645 O O . HIS B 1 122 ? 1.302 -25.344 -9.312 1 98.81 122 HIS B O 1
ATOM 2651 N N . PHE B 1 123 ? 2.205 -23.375 -8.992 1 98.88 123 PHE B N 1
ATOM 2652 C CA . PHE B 1 123 ? 2.553 -23.703 -7.617 1 98.88 123 PHE B CA 1
ATOM 2653 C C . PHE B 1 123 ? 1.299 -23.906 -6.773 1 98.88 123 PHE B C 1
ATOM 2655 O O . PHE B 1 123 ? 1.258 -24.797 -5.918 1 98.88 123 PHE B O 1
ATOM 2662 N N . THR B 1 124 ? 0.346 -23.016 -6.988 1 98.62 124 THR B N 1
ATOM 2663 C CA . THR B 1 124 ? -0.934 -23.172 -6.305 1 98.62 124 THR B CA 1
ATOM 2664 C C . THR B 1 124 ? -1.511 -24.562 -6.562 1 98.62 124 THR B C 1
ATOM 2666 O O . THR B 1 124 ? -1.96 -25.234 -5.633 1 98.62 124 THR B O 1
ATOM 2669 N N . LEU B 1 125 ? -1.454 -25.047 -7.793 1 98.12 125 LEU B N 1
ATOM 2670 C CA . LEU B 1 125 ? -1.932 -26.391 -8.125 1 98.12 125 LEU B CA 1
ATOM 2671 C C . LEU B 1 125 ? -1.054 -27.453 -7.484 1 98.12 125 LEU B C 1
ATOM 2673 O O . LEU B 1 125 ? -1.552 -28.5 -7.055 1 98.12 125 LEU B O 1
ATOM 2677 N N . GLU B 1 126 ? 0.201 -27.172 -7.5 1 98.06 126 GLU B N 1
ATOM 2678 C CA . GLU B 1 126 ? 1.138 -28.109 -6.895 1 98.06 126 GLU B CA 1
ATOM 2679 C C . GLU B 1 126 ? 0.816 -28.328 -5.418 1 98.06 126 GLU B C 1
ATOM 2681 O O . GLU B 1 126 ? 0.921 -29.453 -4.922 1 98.06 126 GLU B O 1
ATOM 2686 N N . LEU B 1 127 ? 0.444 -27.312 -4.727 1 97.62 127 LEU B N 1
ATOM 2687 C CA . LEU B 1 127 ? 0.213 -27.375 -3.285 1 97.62 127 LEU B CA 1
ATOM 2688 C C . LEU B 1 127 ? -1.181 -27.922 -2.98 1 97.62 127 LEU B C 1
ATOM 2690 O O . LEU B 1 127 ? -1.365 -28.656 -2.01 1 97.62 127 LEU B O 1
ATOM 2694 N N . PHE B 1 128 ? -2.168 -27.562 -3.773 1 97.69 128 PHE B N 1
ATOM 2695 C CA . PHE B 1 128 ? -3.535 -27.812 -3.334 1 97.69 128 PHE B CA 1
ATOM 2696 C C . PHE B 1 128 ? -4.277 -28.688 -4.344 1 97.69 128 PHE B C 1
ATOM 2698 O O . PHE B 1 128 ? -5.371 -29.188 -4.059 1 97.69 128 PHE B O 1
ATOM 2705 N N . GLY B 1 129 ? -3.664 -28.906 -5.484 1 97.25 129 GLY B N 1
ATOM 2706 C CA . GLY B 1 129 ? -4.367 -29.641 -6.527 1 97.25 129 GLY B CA 1
ATOM 2707 C C . GLY B 1 129 ? -5.598 -28.906 -7.035 1 97.25 129 GLY B C 1
ATOM 2708 O O . GLY B 1 129 ? -5.695 -27.688 -6.922 1 97.25 129 GLY B O 1
ATOM 2709 N N . GLY B 1 130 ? -6.441 -29.578 -7.742 1 96.31 130 GLY B N 1
ATOM 2710 C CA . GLY B 1 130 ? -7.691 -29.031 -8.242 1 96.31 130 GLY B CA 1
ATOM 2711 C C . GLY B 1 130 ? -7.551 -28.391 -9.609 1 96.31 130 GLY B C 1
ATOM 2712 O O . GLY B 1 130 ? -6.703 -28.781 -10.406 1 96.31 130 GLY B O 1
ATOM 2713 N N . GLU B 1 131 ? -8.523 -27.453 -9.82 1 96 131 GLU B N 1
ATOM 2714 C CA . GLU B 1 131 ? -8.594 -26.797 -11.117 1 96 131 GLU B CA 1
ATOM 2715 C C . GLU B 1 131 ? -7.875 -25.453 -11.102 1 96 131 GLU B C 1
ATOM 2717 O O . GLU B 1 131 ? -7.699 -24.859 -10.039 1 96 131 GLU B O 1
ATOM 2722 N N . PRO B 1 132 ? -7.449 -25.047 -12.305 1 97 132 PRO B N 1
ATOM 2723 C CA . PRO B 1 132 ? -6.902 -23.703 -12.383 1 97 132 PRO B CA 1
ATOM 2724 C C . PRO B 1 132 ? -7.887 -22.641 -11.898 1 97 132 PRO B C 1
ATOM 2726 O O . PRO B 1 132 ? -9.094 -22.891 -11.836 1 97 132 PRO B O 1
ATOM 2729 N N . GLU B 1 133 ? -7.367 -21.484 -11.484 1 96.12 133 GLU B N 1
ATOM 2730 C CA . GLU B 1 133 ? -8.211 -20.344 -11.102 1 96.12 133 GLU B CA 1
ATOM 2731 C C . GLU B 1 133 ? -8.977 -19.797 -12.297 1 96.12 133 GLU B C 1
ATOM 2733 O O . GLU B 1 133 ? -8.578 -20.016 -13.445 1 96.12 133 GLU B O 1
ATOM 2738 N N . PRO B 1 134 ? -9.992 -19.031 -12.047 1 91.75 134 PRO B N 1
ATOM 2739 C CA . PRO B 1 134 ? -10.812 -18.516 -13.148 1 91.75 134 PRO B CA 1
ATOM 2740 C C . PRO B 1 134 ? -10.016 -17.656 -14.133 1 91.75 134 PRO B C 1
ATOM 2742 O O . PRO B 1 134 ? -10.281 -17.688 -15.336 1 91.75 134 PRO B O 1
ATOM 2745 N N . TRP B 1 135 ? -9.016 -16.984 -13.672 1 95.25 135 TRP B N 1
ATOM 2746 C CA . TRP B 1 135 ? -8.25 -16.062 -14.516 1 95.25 135 TRP B CA 1
ATOM 2747 C C . TRP B 1 135 ? -7.219 -16.812 -15.352 1 95.25 135 TRP B C 1
ATOM 2749 O O . TRP B 1 135 ? -6.512 -16.203 -16.156 1 95.25 135 TRP B O 1
ATOM 2759 N N . GLU B 1 136 ? -7.133 -18.078 -15.148 1 97.06 136 GLU B N 1
ATOM 2760 C CA . GLU B 1 136 ? -6.156 -18.891 -15.867 1 97.06 136 GLU B CA 1
ATOM 2761 C C . GLU B 1 136 ? -6.828 -19.734 -16.953 1 97.06 136 GLU B C 1
ATOM 2763 O O . GLU B 1 136 ? -6.219 -20.656 -17.484 1 97.06 136 GLU B O 1
ATOM 2768 N N . CYS B 1 137 ? -8.133 -19.359 -17.25 1 95.38 137 CYS B N 1
ATOM 2769 C CA . CYS B 1 137 ? -8.938 -20.25 -18.078 1 95.38 137 CYS B CA 1
ATOM 2770 C C . CYS B 1 137 ? -9.633 -19.469 -19.203 1 95.38 137 CYS B C 1
ATOM 2772 O O . CYS B 1 137 ? -10.789 -19.75 -19.516 1 95.38 137 CYS B O 1
ATOM 2774 N N . LEU B 1 138 ? -9.031 -18.531 -19.703 1 95.38 138 LEU B N 1
ATOM 2775 C CA . LEU B 1 138 ? -9.586 -17.844 -20.875 1 95.38 138 LEU B CA 1
ATOM 2776 C C . LEU B 1 138 ? -9.719 -18.812 -22.047 1 95.38 138 LEU B C 1
ATOM 2778 O O . LEU B 1 138 ? -8.938 -19.75 -22.172 1 95.38 138 LEU B O 1
ATOM 2782 N N . ASP B 1 139 ? -10.664 -18.516 -22.906 1 94.38 139 ASP B N 1
ATOM 2783 C CA . ASP B 1 139 ? -10.906 -19.328 -24.078 1 94.38 139 ASP B CA 1
ATOM 2784 C C . ASP B 1 139 ? -9.664 -19.422 -24.969 1 94.38 139 ASP B C 1
ATOM 2786 O O . ASP B 1 139 ? -9.008 -18.406 -25.203 1 94.38 139 ASP B O 1
ATOM 2790 N N . GLU B 1 140 ? -9.445 -20.609 -25.484 1 91.19 140 GLU B N 1
ATOM 2791 C CA . GLU B 1 140 ? -8.219 -20.859 -26.234 1 91.19 140 GLU B CA 1
ATOM 2792 C C . GLU B 1 140 ? -8.188 -20.047 -27.516 1 91.19 140 GLU B C 1
ATOM 2794 O O . GLU B 1 140 ? -7.121 -19.562 -27.938 1 91.19 140 GLU B O 1
ATOM 2799 N N . VAL B 1 141 ? -9.281 -19.984 -28.156 1 92.31 141 VAL B N 1
ATOM 2800 C CA . VAL B 1 141 ? -9.352 -19.234 -29.406 1 92.31 141 VAL B CA 1
ATOM 2801 C C . VAL B 1 141 ? -8.977 -17.766 -29.156 1 92.31 141 VAL B C 1
ATOM 2803 O O . VAL B 1 141 ? -8.25 -17.172 -29.938 1 92.31 141 VAL B O 1
ATOM 2806 N N . GLU B 1 142 ? -9.477 -17.281 -28.094 1 92.44 142 GLU B N 1
ATOM 2807 C CA . GLU B 1 142 ? -9.18 -15.906 -27.734 1 92.44 142 GLU B CA 1
ATOM 2808 C C . GLU B 1 142 ? -7.695 -15.727 -27.422 1 92.44 142 GLU B C 1
ATOM 2810 O O . GLU B 1 142 ? -7.078 -14.742 -27.844 1 92.44 142 GLU B O 1
ATOM 2815 N N . VAL B 1 143 ? -7.168 -16.609 -26.719 1 94.88 143 VAL B N 1
ATOM 2816 C CA . VAL B 1 143 ? -5.758 -16.547 -26.344 1 94.88 143 VAL B CA 1
ATOM 2817 C C . VAL B 1 143 ? -4.891 -16.609 -27.594 1 94.88 143 VAL B C 1
ATOM 2819 O O . VAL B 1 143 ? -3.953 -15.828 -27.75 1 94.88 143 VAL B O 1
ATOM 2822 N N . GLN B 1 144 ? -5.254 -17.484 -28.516 1 92.75 144 GLN B N 1
ATOM 2823 C CA . GLN B 1 144 ? -4.477 -17.719 -29.734 1 92.75 144 GLN B CA 1
ATOM 2824 C C . GLN B 1 144 ? -4.426 -16.453 -30.594 1 92.75 144 GLN B C 1
ATOM 2826 O O . GLN B 1 144 ? -3.42 -16.203 -31.266 1 92.75 144 GLN B O 1
ATOM 2831 N N . SER B 1 145 ? -5.438 -15.758 -30.562 1 93.69 145 SER B N 1
ATOM 2832 C CA . SER B 1 145 ? -5.531 -14.57 -31.406 1 93.69 145 SER B CA 1
ATOM 2833 C C . SER B 1 145 ? -4.559 -13.484 -30.938 1 93.69 145 SER B C 1
ATOM 2835 O O . SER B 1 145 ? -4.312 -12.516 -31.656 1 93.69 145 SER B O 1
ATOM 2837 N N . HIS B 1 146 ? -3.945 -13.68 -29.75 1 95.12 146 HIS B N 1
ATOM 2838 C CA . HIS B 1 146 ? -3.092 -12.625 -29.219 1 95.12 146 HIS B CA 1
ATOM 2839 C C . HIS B 1 146 ? -1.65 -13.102 -29.078 1 95.12 146 HIS B C 1
ATOM 2841 O O . HIS B 1 146 ? -0.807 -12.391 -28.531 1 95.12 146 HIS B O 1
ATOM 2847 N N . ILE B 1 147 ? -1.358 -14.203 -29.594 1 95 147 ILE B N 1
ATOM 2848 C CA . ILE B 1 147 ? -0.033 -14.789 -29.438 1 95 147 ILE B CA 1
ATOM 2849 C C . ILE B 1 147 ? 1.004 -13.938 -30.156 1 95 147 ILE B C 1
ATOM 2851 O O . ILE B 1 147 ? 2.078 -13.664 -29.625 1 95 147 ILE B O 1
ATOM 2855 N N . LEU B 1 148 ? 0.683 -13.547 -31.375 1 94.75 148 LEU B N 1
ATOM 2856 C CA . LEU B 1 148 ? 1.628 -12.75 -32.125 1 94.75 148 LEU B CA 1
ATOM 2857 C C . LEU B 1 148 ? 1.948 -11.445 -31.422 1 94.75 148 LEU B C 1
ATOM 2859 O O . LEU B 1 148 ? 3.107 -11.023 -31.375 1 94.75 148 LEU B O 1
ATOM 2863 N N . LEU B 1 149 ? 0.936 -10.867 -30.938 1 95.44 149 LEU B N 1
ATOM 2864 C CA . LEU B 1 149 ? 1.128 -9.641 -30.172 1 95.44 149 LEU B CA 1
ATOM 2865 C C . LEU B 1 149 ? 1.969 -9.898 -28.938 1 95.44 149 LEU B C 1
ATOM 2867 O O . LEU B 1 149 ? 2.824 -9.078 -28.578 1 95.44 149 LEU B O 1
ATOM 2871 N N . THR B 1 150 ? 1.732 -10.953 -28.25 1 96.94 150 THR B N 1
ATOM 2872 C CA . THR B 1 150 ? 2.482 -11.328 -27.062 1 96.94 150 THR B CA 1
ATOM 2873 C C . THR B 1 150 ? 3.969 -11.461 -27.375 1 96.94 150 THR B C 1
ATOM 2875 O O . THR B 1 150 ? 4.816 -10.945 -26.641 1 96.94 150 THR B O 1
ATOM 2878 N N . ARG B 1 151 ? 4.25 -12.125 -28.438 1 95.94 151 ARG B N 1
ATOM 2879 C CA . ARG B 1 151 ? 5.641 -12.32 -28.844 1 95.94 151 ARG B CA 1
ATOM 2880 C C . ARG B 1 151 ? 6.312 -10.984 -29.141 1 95.94 151 ARG B C 1
ATOM 2882 O O . ARG B 1 151 ? 7.457 -10.758 -28.734 1 95.94 151 ARG B O 1
ATOM 2889 N N . LYS B 1 152 ? 5.586 -10.227 -29.844 1 96.12 152 LYS B N 1
ATOM 2890 C CA . LYS B 1 152 ? 6.109 -8.914 -30.219 1 96.12 152 LYS B CA 1
ATOM 2891 C C . LYS B 1 152 ? 6.438 -8.086 -28.969 1 96.12 152 LYS B C 1
ATOM 2893 O O . LYS B 1 152 ? 7.48 -7.43 -28.922 1 96.12 152 LYS B O 1
ATOM 2898 N N . ASP B 1 153 ? 5.605 -8.188 -27.969 1 97.38 153 ASP B N 1
ATOM 2899 C CA . ASP B 1 153 ? 5.723 -7.309 -26.797 1 97.38 153 ASP B CA 1
ATOM 2900 C C . ASP B 1 153 ? 6.441 -8.016 -25.656 1 97.38 153 ASP B C 1
ATOM 2902 O O . ASP B 1 153 ? 6.57 -7.461 -24.562 1 97.38 153 ASP B O 1
ATOM 2906 N N . TRP B 1 154 ? 6.941 -9.148 -25.891 1 97.88 154 TRP B N 1
ATOM 2907 C CA . TRP B 1 154 ? 7.512 -10.008 -24.844 1 97.88 154 TRP B CA 1
ATOM 2908 C C . TRP B 1 154 ? 8.555 -9.25 -24.031 1 97.88 154 TRP B C 1
ATOM 2910 O O . TRP B 1 154 ? 8.539 -9.297 -22.797 1 97.88 154 TRP B O 1
ATOM 2920 N N . ASP B 1 155 ? 9.375 -8.508 -24.703 1 98 155 ASP B N 1
ATOM 2921 C CA . ASP B 1 155 ? 10.508 -7.883 -24.031 1 98 155 ASP B CA 1
ATOM 2922 C C . ASP B 1 155 ? 10.195 -6.438 -23.656 1 98 155 ASP B C 1
ATOM 2924 O O . ASP B 1 155 ? 11.062 -5.727 -23.141 1 98 155 ASP B O 1
ATOM 2928 N N . CYS B 1 156 ? 8.969 -6.016 -23.906 1 97.75 156 CYS B N 1
ATOM 2929 C CA . CYS B 1 156 ? 8.57 -4.641 -23.609 1 97.75 156 CYS B CA 1
ATOM 2930 C C . CYS B 1 156 ? 8.484 -4.402 -22.109 1 97.75 156 CYS B C 1
ATOM 2932 O O . CYS B 1 156 ? 7.816 -5.152 -21.391 1 97.75 156 CYS B O 1
ATOM 2934 N N . THR B 1 157 ? 9.117 -3.318 -21.609 1 97.25 157 THR B N 1
ATOM 2935 C CA . THR B 1 157 ? 9.109 -2.996 -20.188 1 97.25 157 THR B CA 1
ATOM 2936 C C . THR B 1 157 ? 8.078 -1.911 -19.891 1 97.25 157 THR B C 1
ATOM 2938 O O . THR B 1 157 ? 7.742 -1.673 -18.734 1 97.25 157 THR B O 1
ATOM 2941 N N . ASP B 1 158 ? 7.609 -1.266 -20.938 1 95.94 158 ASP B N 1
ATOM 2942 C CA . ASP B 1 158 ? 6.605 -0.22 -20.75 1 95.94 158 ASP B CA 1
ATOM 2943 C C . ASP B 1 158 ? 5.223 -0.705 -21.188 1 95.94 158 ASP B C 1
ATOM 2945 O O . ASP B 1 158 ? 4.387 0.091 -21.609 1 95.94 158 ASP B O 1
ATOM 2949 N N . TYR B 1 159 ? 5.004 -2.008 -21.078 1 96.25 159 TYR B N 1
ATOM 2950 C CA . TYR B 1 159 ? 3.711 -2.572 -21.438 1 96.25 159 TYR B CA 1
ATOM 2951 C C . TYR B 1 159 ? 2.621 -2.117 -20.484 1 96.25 159 TYR B C 1
ATOM 2953 O O . TYR B 1 159 ? 2.906 -1.745 -19.344 1 96.25 159 TYR B O 1
ATOM 2961 N N . ASP B 1 160 ? 1.425 -2.096 -20.938 1 95.94 160 ASP B N 1
ATOM 2962 C CA . ASP B 1 160 ? 0.285 -1.765 -20.078 1 95.94 160 ASP B CA 1
ATOM 2963 C C . ASP B 1 160 ? -0.17 -2.979 -19.281 1 95.94 160 ASP B C 1
ATOM 2965 O O . ASP B 1 160 ? -0.95 -3.799 -19.766 1 95.94 160 ASP B O 1
ATOM 2969 N N . HIS B 1 161 ? 0.231 -3.02 -18.047 1 96.44 161 HIS B N 1
ATOM 2970 C CA . HIS B 1 161 ? -0.048 -4.168 -17.203 1 96.44 161 HIS B CA 1
ATOM 2971 C C . HIS B 1 161 ? -1.55 -4.383 -17.031 1 96.44 161 HIS B C 1
ATOM 2973 O O . HIS B 1 161 ? -2.035 -5.512 -17.125 1 96.44 161 HIS B O 1
ATOM 2979 N N . ASN B 1 162 ? -2.242 -3.309 -16.766 1 95.19 162 ASN B N 1
ATOM 2980 C CA . ASN B 1 162 ? -3.684 -3.406 -16.562 1 95.19 162 ASN B CA 1
ATOM 2981 C C . ASN B 1 162 ? -4.395 -3.932 -17.812 1 95.19 162 ASN B C 1
ATOM 2983 O O . ASN B 1 162 ? -5.348 -4.703 -17.703 1 95.19 162 ASN B O 1
ATOM 2987 N N . ALA B 1 163 ? -3.963 -3.523 -18.859 1 96.31 163 ALA B N 1
ATOM 2988 C CA . ALA B 1 163 ? -4.555 -4.02 -20.094 1 96.31 163 ALA B CA 1
ATOM 2989 C C . ALA B 1 163 ? -4.344 -5.523 -20.234 1 96.31 163 ALA B C 1
ATOM 2991 O O . ALA B 1 163 ? -5.297 -6.27 -20.484 1 96.31 163 ALA B O 1
ATOM 2992 N N . TRP B 1 164 ? -3.172 -6.027 -20.031 1 97.31 164 TRP B N 1
ATOM 2993 C CA . TRP B 1 164 ? -2.803 -7.418 -20.266 1 97.31 164 TRP B CA 1
ATOM 2994 C C . TRP B 1 164 ? -3.412 -8.336 -19.219 1 97.31 164 TRP B C 1
ATOM 2996 O O . TRP B 1 164 ? -3.777 -9.477 -19.516 1 97.31 164 TRP B O 1
ATOM 3006 N N . PHE B 1 165 ? -3.602 -7.848 -17.984 1 96.81 165 PHE B N 1
ATOM 3007 C CA . PHE B 1 165 ? -3.939 -8.766 -16.891 1 96.81 165 PHE B CA 1
ATOM 3008 C C . PHE B 1 165 ? -5.344 -8.492 -16.375 1 96.81 165 PHE B C 1
ATOM 3010 O O . PHE B 1 165 ? -6.02 -9.406 -15.891 1 96.81 165 PHE B O 1
ATOM 3017 N N . TYR B 1 166 ? -5.812 -7.203 -16.578 1 93.81 166 TYR B N 1
ATOM 3018 C CA . TYR B 1 166 ? -7.125 -6.871 -16.047 1 93.81 166 TYR B CA 1
ATOM 3019 C C . TYR B 1 166 ? -8.102 -6.527 -17.172 1 93.81 166 TYR B C 1
ATOM 3021 O O . TYR B 1 166 ? -9.297 -6.34 -16.922 1 93.81 166 TYR B O 1
ATOM 3029 N N . GLY B 1 167 ? -7.645 -6.363 -18.391 1 93.25 167 GLY B N 1
ATOM 3030 C CA . GLY B 1 167 ? -8.523 -6.137 -19.531 1 93.25 167 GLY B CA 1
ATOM 3031 C C . GLY B 1 167 ? -9.07 -4.723 -19.594 1 93.25 167 GLY B C 1
ATOM 3032 O O . GLY B 1 167 ? -10.234 -4.516 -19.938 1 93.25 167 GLY B O 1
ATOM 3033 N N . THR B 1 168 ? -8.312 -3.721 -19.188 1 88.75 168 THR B N 1
ATOM 3034 C CA . THR B 1 168 ? -8.766 -2.336 -19.141 1 88.75 168 THR B CA 1
ATOM 3035 C C . THR B 1 168 ? -8.719 -1.713 -20.547 1 88.75 168 THR B C 1
ATOM 3037 O O . THR B 1 168 ? -9.117 -0.562 -20.719 1 88.75 168 THR B O 1
ATOM 3040 N N . SER B 1 169 ? -8.273 -2.322 -21.562 1 90.75 169 SER B N 1
ATOM 3041 C CA . SER B 1 169 ? -8.227 -1.836 -22.938 1 90.75 169 SER B CA 1
ATOM 3042 C C . SER B 1 169 ? -8.852 -2.84 -23.906 1 90.75 169 SER B C 1
ATOM 3044 O O . SER B 1 169 ? -9.891 -3.426 -23.609 1 90.75 169 SER B O 1
ATOM 3046 N N . ASN B 1 170 ? -8.219 -3 -25.062 1 91.88 170 ASN B N 1
ATOM 3047 C CA . ASN B 1 170 ? -8.797 -3.861 -26.094 1 91.88 170 ASN B CA 1
ATOM 3048 C C . ASN B 1 170 ? -8.352 -5.312 -25.922 1 91.88 170 ASN B C 1
ATOM 3050 O O . ASN B 1 170 ? -8.609 -6.152 -26.781 1 91.88 170 ASN B O 1
ATOM 3054 N N . LEU B 1 171 ? -7.773 -5.617 -24.859 1 95.69 171 LEU B N 1
ATOM 3055 C CA . LEU B 1 171 ? -7.363 -6.988 -24.562 1 95.69 171 LEU B CA 1
ATOM 3056 C C . LEU B 1 171 ? -8.352 -7.66 -23.609 1 95.69 171 LEU B C 1
ATOM 3058 O O . LEU B 1 171 ? -8.945 -6.996 -22.766 1 95.69 171 LEU B O 1
ATOM 3062 N N . PRO B 1 172 ? -8.547 -8.922 -23.797 1 95.38 172 PRO B N 1
ATOM 3063 C CA . PRO B 1 172 ? -9.453 -9.602 -22.875 1 95.38 172 PRO B CA 1
ATOM 3064 C C . PRO B 1 172 ? -8.93 -9.625 -21.438 1 95.38 172 PRO B C 1
ATOM 3066 O O . PRO B 1 172 ? -7.723 -9.773 -21.219 1 95.38 172 PRO B O 1
ATOM 3069 N N . ARG B 1 173 ? -9.906 -9.562 -20.531 1 93.75 173 ARG B N 1
ATOM 3070 C CA . ARG B 1 173 ? -9.562 -9.703 -19.125 1 93.75 173 ARG B CA 1
ATOM 3071 C C . ARG B 1 173 ? -8.875 -11.031 -18.859 1 93.75 173 ARG B C 1
ATOM 3073 O O . ARG B 1 173 ? -9.273 -12.07 -19.391 1 93.75 173 ARG B O 1
ATOM 3080 N N . TRP B 1 174 ? -7.719 -11.047 -18.188 1 96.44 174 TRP B N 1
ATOM 3081 C CA . TRP B 1 174 ? -7.031 -12.227 -17.672 1 96.44 174 TRP B CA 1
ATOM 3082 C C . TRP B 1 174 ? -6.109 -12.82 -18.719 1 96.44 174 TRP B C 1
ATOM 3084 O O . TRP B 1 174 ? -5.559 -13.906 -18.531 1 96.44 174 TRP B O 1
ATOM 3094 N N . LEU B 1 175 ? -5.945 -12.117 -19.75 1 97.44 175 LEU B N 1
ATOM 3095 C CA . LEU B 1 175 ? -5.141 -12.648 -20.859 1 97.44 175 LEU B CA 1
ATOM 3096 C C . LEU B 1 175 ? -3.746 -13.023 -20.375 1 97.44 175 LEU B C 1
ATOM 3098 O O . LEU B 1 175 ? -3.293 -14.148 -20.594 1 97.44 175 LEU B O 1
ATOM 3102 N N . GLY B 1 176 ? -3.094 -12.109 -19.703 1 97.94 176 GLY B N 1
ATOM 3103 C CA . GLY B 1 176 ? -1.747 -12.367 -19.219 1 97.94 176 GLY B CA 1
ATOM 3104 C C . GLY B 1 176 ? -1.667 -13.57 -18.297 1 97.94 176 GLY B C 1
ATOM 3105 O O . GLY B 1 176 ? -0.733 -14.367 -18.375 1 97.94 176 GLY B O 1
ATOM 3106 N N . TYR B 1 177 ? -2.637 -13.742 -17.422 1 98.12 177 TYR B N 1
ATOM 3107 C CA . TYR B 1 177 ? -2.676 -14.867 -16.484 1 98.12 177 TYR B CA 1
ATOM 3108 C C . TYR B 1 177 ? -2.777 -16.188 -17.25 1 98.12 177 TYR B C 1
ATOM 3110 O O . TYR B 1 177 ? -2.047 -17.141 -16.953 1 98.12 177 TYR B O 1
ATOM 3118 N N . THR B 1 178 ? -3.703 -16.219 -18.172 1 98.06 178 THR B N 1
ATOM 3119 C CA . THR B 1 178 ? -3.953 -17.453 -18.922 1 98.06 178 THR B CA 1
ATOM 3120 C C . THR B 1 178 ? -2.752 -17.797 -19.797 1 98.06 178 THR B C 1
ATOM 3122 O O . THR B 1 178 ? -2.352 -18.969 -19.859 1 98.06 178 THR B O 1
ATOM 3125 N N . LEU B 1 179 ? -2.197 -16.828 -20.453 1 97.62 179 LEU B N 1
ATOM 3126 C CA . LEU B 1 179 ? -1.004 -17.047 -21.25 1 97.62 179 LEU B CA 1
ATOM 3127 C C . LEU B 1 179 ? 0.11 -17.672 -20.406 1 97.62 179 LEU B C 1
ATOM 3129 O O . LEU B 1 179 ? 0.735 -18.641 -20.828 1 97.62 179 LEU B O 1
ATOM 3133 N N . GLY B 1 180 ? 0.332 -17.078 -19.281 1 98.31 180 GLY B N 1
ATOM 3134 C CA . GLY B 1 180 ? 1.359 -17.594 -18.391 1 98.31 180 GLY B CA 1
ATOM 3135 C C . GLY B 1 180 ? 1.095 -19.031 -17.938 1 98.31 180 GLY B C 1
ATOM 3136 O O . GLY B 1 180 ? 1.991 -19.875 -17.969 1 98.31 180 GLY B O 1
ATOM 3137 N N . PHE B 1 181 ? -0.098 -19.219 -17.547 1 98.38 181 PHE B N 1
ATOM 3138 C CA . PHE B 1 181 ? -0.477 -20.562 -17.094 1 98.38 181 PHE B CA 1
ATOM 3139 C C . PHE B 1 181 ? -0.243 -21.594 -18.188 1 98.38 181 PHE B C 1
ATOM 3141 O O . PHE B 1 181 ? 0.332 -22.656 -17.938 1 98.38 181 PHE B O 1
ATOM 3148 N N . ASN B 1 182 ? -0.621 -21.266 -19.406 1 97.31 182 ASN B N 1
ATOM 3149 C CA . ASN B 1 182 ? -0.463 -22.156 -20.547 1 97.31 182 ASN B CA 1
ATOM 3150 C C . ASN B 1 182 ? 1.008 -22.422 -20.844 1 97.31 182 ASN B C 1
ATOM 3152 O O . ASN B 1 182 ? 1.395 -23.562 -21.109 1 97.31 182 ASN B O 1
ATOM 3156 N N . LEU B 1 183 ? 1.753 -21.422 -20.859 1 97.44 183 LEU B N 1
ATOM 3157 C CA . LEU B 1 183 ? 3.176 -21.547 -21.141 1 97.44 183 LEU B CA 1
ATOM 3158 C C . LEU B 1 183 ? 3.852 -22.469 -20.141 1 97.44 183 LEU B C 1
ATOM 3160 O O . LEU B 1 183 ? 4.621 -23.359 -20.516 1 97.44 183 LEU B O 1
ATOM 3164 N N . VAL B 1 184 ? 3.555 -22.266 -18.891 1 98.31 184 VAL B N 1
ATOM 3165 C CA . VAL B 1 184 ? 4.176 -23.062 -17.844 1 98.31 184 VAL B CA 1
ATOM 3166 C C . VAL B 1 184 ? 3.664 -24.5 -17.922 1 98.31 184 VAL B C 1
ATOM 3168 O O . VAL B 1 184 ? 4.414 -25.453 -17.688 1 98.31 184 VAL B O 1
ATOM 3171 N N . THR B 1 185 ? 2.387 -24.641 -18.25 1 97.5 185 THR B N 1
ATOM 3172 C CA . THR B 1 185 ? 1.861 -25.984 -18.484 1 97.5 185 THR B CA 1
ATOM 3173 C C . THR B 1 185 ? 2.713 -26.719 -19.516 1 97.5 185 THR B C 1
ATOM 3175 O O . THR B 1 185 ? 3.156 -27.844 -19.266 1 97.5 185 THR B O 1
ATOM 3178 N N . ARG B 1 186 ? 2.959 -26.109 -20.609 1 96.75 186 ARG B N 1
ATOM 3179 C CA . ARG B 1 186 ? 3.727 -26.75 -21.688 1 96.75 186 ARG B CA 1
ATOM 3180 C C . ARG B 1 186 ? 5.152 -27.031 -21.234 1 96.75 186 ARG B C 1
ATOM 3182 O O . ARG B 1 186 ? 5.707 -28.094 -21.547 1 96.75 186 ARG B O 1
ATOM 3189 N N . PHE B 1 187 ? 5.699 -26.109 -20.594 1 97.94 187 PHE B N 1
ATOM 3190 C CA . PHE B 1 187 ? 7.062 -26.266 -20.109 1 97.94 187 PHE B CA 1
ATOM 3191 C C . PHE B 1 187 ? 7.164 -27.469 -19.172 1 97.94 187 PHE B C 1
ATOM 3193 O O . PHE B 1 187 ? 8.07 -28.297 -19.312 1 97.94 187 PHE B O 1
ATOM 3200 N N . LEU B 1 188 ? 6.238 -27.578 -18.219 1 97.81 188 LEU B N 1
ATOM 3201 C CA . LEU B 1 188 ? 6.273 -28.656 -17.234 1 97.81 188 LEU B CA 1
ATOM 3202 C C . LEU B 1 188 ? 5.977 -30 -17.891 1 97.81 188 LEU B C 1
ATOM 3204 O O . LEU B 1 188 ? 6.523 -31.031 -17.484 1 97.81 188 LEU B O 1
ATOM 3208 N N . LEU B 1 189 ? 5.086 -29.969 -18.906 1 96.5 189 LEU B N 1
ATOM 3209 C CA . LEU B 1 189 ? 4.816 -31.188 -19.656 1 96.5 189 LEU B CA 1
ATOM 3210 C C . LEU B 1 189 ? 6.074 -31.688 -20.359 1 96.5 189 LEU B C 1
ATOM 3212 O O . LEU B 1 189 ? 6.312 -32.906 -20.438 1 96.5 189 LEU B O 1
ATOM 3216 N N . ALA B 1 190 ? 6.84 -30.781 -20.859 1 96.06 190 ALA B N 1
ATOM 3217 C CA . ALA B 1 190 ? 8.078 -31.109 -21.562 1 96.06 190 ALA B CA 1
ATOM 3218 C C . ALA B 1 190 ? 9.188 -31.469 -20.578 1 96.06 190 ALA B C 1
ATOM 3220 O O . ALA B 1 190 ? 10.18 -32.094 -20.969 1 96.06 190 ALA B O 1
ATOM 3221 N N . ASN B 1 191 ? 9.047 -31.078 -19.359 1 96.88 191 ASN B N 1
ATOM 3222 C CA . ASN B 1 191 ? 10.031 -31.328 -18.297 1 96.88 191 ASN B CA 1
ATOM 3223 C C . ASN B 1 191 ? 9.375 -31.922 -17.062 1 96.88 191 ASN B C 1
ATOM 3225 O O . ASN B 1 191 ? 9.328 -31.281 -16 1 96.88 191 ASN B O 1
ATOM 3229 N N . PRO B 1 192 ? 8.984 -33.219 -17.062 1 96.06 192 PRO B N 1
ATOM 3230 C CA . PRO B 1 192 ? 8.133 -33.812 -16.031 1 96.06 192 PRO B CA 1
ATOM 3231 C C . PRO B 1 192 ? 8.836 -33.906 -14.68 1 96.06 192 PRO B C 1
ATOM 3233 O O . PRO B 1 192 ? 8.188 -34.156 -13.656 1 96.06 192 PRO B O 1
ATOM 3236 N N . HIS B 1 193 ? 10.148 -33.719 -14.672 1 96.62 193 HIS B N 1
ATOM 3237 C CA . HIS B 1 193 ? 10.891 -33.812 -13.422 1 96.62 193 HIS B CA 1
ATOM 3238 C C . HIS B 1 193 ? 10.898 -32.469 -12.695 1 96.62 193 HIS B C 1
ATOM 3240 O O . HIS B 1 193 ? 11.305 -32.375 -11.531 1 96.62 193 HIS B O 1
ATOM 3246 N N . LEU B 1 194 ? 10.5 -31.438 -13.367 1 97.56 194 LEU B N 1
ATOM 3247 C CA . LEU B 1 194 ? 10.477 -30.109 -12.781 1 97.56 194 LEU B CA 1
ATOM 3248 C C . LEU B 1 194 ? 9.094 -29.766 -12.234 1 97.56 194 LEU B C 1
ATOM 3250 O O . LEU B 1 194 ? 8.102 -30.391 -12.617 1 97.56 194 LEU B O 1
ATOM 3254 N N . ARG B 1 195 ? 9.047 -28.875 -11.242 1 98.19 195 ARG B N 1
ATOM 3255 C CA . ARG B 1 195 ? 7.84 -28.328 -10.609 1 98.19 195 ARG B CA 1
ATOM 3256 C C . ARG B 1 195 ? 7.934 -26.828 -10.453 1 98.19 195 ARG B C 1
ATOM 3258 O O . ARG B 1 195 ? 9.031 -26.25 -10.453 1 98.19 195 ARG B O 1
ATOM 3265 N N . ALA B 1 196 ? 6.746 -26.234 -10.312 1 98.44 196 ALA B N 1
ATOM 3266 C CA . ALA B 1 196 ? 6.754 -24.797 -10.094 1 98.44 196 ALA B CA 1
ATOM 3267 C C . ALA B 1 196 ? 7.59 -24.422 -8.867 1 98.44 196 ALA B C 1
ATOM 3269 O O . ALA B 1 196 ? 8.312 -23.422 -8.875 1 98.44 196 ALA B O 1
ATOM 3270 N N . SER B 1 197 ? 7.543 -25.234 -7.805 1 98.44 197 SER B N 1
ATOM 3271 C CA . SER B 1 197 ? 8.266 -25 -6.559 1 98.44 197 SER B CA 1
ATOM 3272 C C . SER B 1 197 ? 9.773 -25.016 -6.781 1 98.44 197 SER B C 1
ATOM 3274 O O . SER B 1 197 ? 10.523 -24.453 -5.992 1 98.44 197 SER B O 1
ATOM 3276 N N . THR B 1 198 ? 10.273 -25.641 -7.832 1 97.69 198 THR B N 1
ATOM 3277 C CA . THR B 1 198 ? 11.711 -25.719 -8.094 1 97.69 198 THR B CA 1
ATOM 3278 C C . THR B 1 198 ? 12.109 -24.719 -9.18 1 97.69 198 THR B C 1
ATOM 3280 O O . THR B 1 198 ? 13.281 -24.672 -9.57 1 97.69 198 THR B O 1
ATOM 3283 N N . LEU B 1 199 ? 11.164 -23.969 -9.656 1 98.12 199 LEU B N 1
ATOM 3284 C CA . LEU B 1 199 ? 11.43 -23.062 -10.773 1 98.12 199 LEU B CA 1
ATOM 3285 C C . LEU B 1 199 ? 11.344 -21.609 -10.32 1 98.12 199 LEU B C 1
ATOM 3287 O O . LEU B 1 199 ? 11.094 -20.719 -11.133 1 98.12 199 LEU B O 1
ATOM 3291 N N . THR B 1 200 ? 11.562 -21.312 -9.086 1 97.81 200 THR B N 1
ATOM 3292 C CA . THR B 1 200 ? 11.43 -19.969 -8.547 1 97.81 200 THR B CA 1
ATOM 3293 C C . THR B 1 200 ? 12.477 -19.031 -9.164 1 97.81 200 THR B C 1
ATOM 3295 O O . THR B 1 200 ? 12.258 -17.828 -9.266 1 97.81 200 THR B O 1
ATOM 3298 N N . ASN B 1 201 ? 13.617 -19.562 -9.664 1 97.31 201 ASN B N 1
ATOM 3299 C CA . ASN B 1 201 ? 14.695 -18.719 -10.156 1 97.31 201 ASN B CA 1
ATOM 3300 C C . ASN B 1 201 ? 14.844 -18.828 -11.672 1 97.31 201 ASN B C 1
ATOM 3302 O O . ASN B 1 201 ? 15.812 -18.344 -12.25 1 97.31 201 ASN B O 1
ATOM 3306 N N . VAL B 1 202 ? 13.922 -19.469 -12.289 1 97.44 202 VAL B N 1
ATOM 3307 C CA . VAL B 1 202 ? 14.031 -19.703 -13.727 1 97.44 202 VAL B CA 1
ATOM 3308 C C . VAL B 1 202 ? 13.852 -18.375 -14.469 1 97.44 202 VAL B C 1
ATOM 3310 O O . VAL B 1 202 ? 13.039 -17.547 -14.07 1 97.44 202 VAL B O 1
ATOM 3313 N N . ASN B 1 203 ? 14.578 -18.203 -15.555 1 97.31 203 ASN B N 1
ATOM 3314 C CA . ASN B 1 203 ? 14.445 -17.031 -16.422 1 97.31 203 ASN B CA 1
ATOM 3315 C C . ASN B 1 203 ? 13.266 -17.188 -17.375 1 97.31 203 A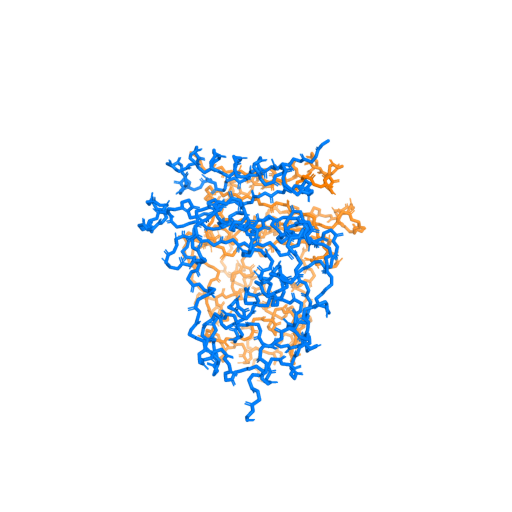SN B C 1
ATOM 3317 O O . ASN B 1 203 ? 13.031 -18.266 -17.922 1 97.31 203 ASN B O 1
ATOM 3321 N N . ALA B 1 204 ? 12.625 -16.094 -17.562 1 97.69 204 ALA B N 1
ATOM 3322 C CA . ALA B 1 204 ? 11.453 -16.094 -18.438 1 97.69 204 ALA B CA 1
ATOM 3323 C C . ALA B 1 204 ? 11.812 -16.531 -19.844 1 97.69 204 ALA B C 1
ATOM 3325 O O . ALA B 1 204 ? 10.969 -17.047 -20.578 1 97.69 204 ALA B O 1
ATOM 3326 N N . GLU B 1 205 ? 13.023 -16.344 -20.266 1 96.31 205 GLU B N 1
ATOM 3327 C CA . GLU B 1 205 ? 13.484 -16.688 -21.609 1 96.31 205 GLU B CA 1
ATOM 3328 C C . GLU B 1 205 ? 13.281 -18.172 -21.906 1 96.31 205 GLU B C 1
ATOM 3330 O O . GLU B 1 205 ? 13.094 -18.562 -23.062 1 96.31 205 GLU B O 1
ATOM 3335 N N . ALA B 1 206 ? 13.297 -18.938 -20.875 1 96.75 206 ALA B N 1
ATOM 3336 C CA . ALA B 1 206 ? 13.125 -20.391 -21.031 1 96.75 206 ALA B CA 1
ATOM 3337 C C . ALA B 1 206 ? 11.75 -20.719 -21.594 1 96.75 206 ALA B C 1
ATOM 3339 O O . ALA B 1 206 ? 11.531 -21.812 -22.125 1 96.75 206 ALA B O 1
ATOM 3340 N N . PHE B 1 207 ? 10.844 -19.734 -21.531 1 97.19 207 PHE B N 1
ATOM 3341 C CA . PHE B 1 207 ? 9.453 -20 -21.891 1 97.19 207 PHE B CA 1
ATOM 3342 C C . PHE B 1 207 ? 9.094 -19.297 -23.203 1 97.19 207 PHE B C 1
ATOM 3344 O O . PHE B 1 207 ? 8.016 -19.531 -23.75 1 97.19 207 PHE B O 1
ATOM 3351 N N . LYS B 1 208 ? 9.852 -18.469 -23.719 1 94.38 208 LYS B N 1
ATOM 3352 C CA . LYS B 1 208 ? 9.547 -17.547 -24.797 1 94.38 208 LYS B CA 1
ATOM 3353 C C . LYS B 1 208 ? 9.141 -18.281 -26.062 1 94.38 208 LYS B C 1
ATOM 3355 O O . LYS B 1 208 ? 8.32 -17.781 -26.844 1 94.38 208 LYS B O 1
ATOM 3360 N N . THR B 1 209 ? 9.633 -19.438 -26.297 1 89.94 209 THR B N 1
ATOM 3361 C CA . THR B 1 209 ? 9.406 -20.125 -27.562 1 89.94 209 THR B CA 1
ATOM 3362 C C . THR B 1 209 ? 8.328 -21.188 -27.406 1 89.94 209 THR B C 1
ATOM 3364 O O . THR B 1 209 ? 8.102 -22 -28.312 1 89.94 209 THR B O 1
ATOM 3367 N N . LEU B 1 210 ? 7.621 -21.203 -26.328 1 91.88 210 LEU B N 1
ATOM 3368 C CA . LEU B 1 210 ? 6.707 -22.312 -26.047 1 91.88 210 LEU B CA 1
ATOM 3369 C C . LEU B 1 210 ? 5.277 -21.938 -26.422 1 91.88 210 LEU B C 1
ATOM 3371 O O . LEU B 1 210 ? 4.332 -22.625 -26.031 1 91.88 210 LEU B O 1
ATOM 3375 N N . PHE B 1 211 ? 5.16 -20.859 -27.188 1 89.62 211 PHE B N 1
ATOM 3376 C CA . PHE B 1 211 ? 3.828 -20.516 -27.672 1 89.62 211 PHE B CA 1
ATOM 3377 C C . PHE B 1 211 ? 3.344 -21.531 -28.688 1 89.62 211 PHE B C 1
ATOM 3379 O O . PHE B 1 211 ? 4.145 -22.094 -29.453 1 89.62 211 PHE B O 1
ATOM 3386 N N . ARG B 1 212 ? 2.121 -22.031 -28.641 1 78.12 212 ARG B N 1
ATOM 3387 C CA . ARG B 1 212 ? 1.581 -22.938 -29.641 1 78.12 212 ARG B CA 1
ATOM 3388 C C . ARG B 1 212 ? 1.325 -22.188 -30.953 1 78.12 212 ARG B C 1
ATOM 3390 O O . ARG B 1 212 ? 0.72 -21.125 -30.969 1 78.12 212 ARG B O 1
ATOM 3397 N N . THR B 1 213 ? 2.371 -22.094 -31.906 1 61.06 213 THR B N 1
ATOM 3398 C CA . THR B 1 213 ? 2.15 -21.469 -33.219 1 61.06 213 THR B CA 1
ATOM 3399 C C . THR B 1 213 ? 1.279 -22.359 -34.094 1 61.06 213 THR B C 1
ATOM 3401 O O . THR B 1 213 ? 1.593 -23.531 -34.312 1 61.06 213 THR B O 1
ATOM 3404 N N . GLU B 1 214 ? -0.002 -22.594 -33.906 1 51.5 214 GLU B N 1
ATOM 3405 C CA . GLU B 1 214 ? -0.669 -23.25 -35.031 1 51.5 214 GLU B CA 1
ATOM 3406 C C . GLU B 1 214 ? -0.29 -22.594 -36.344 1 51.5 214 GLU B C 1
ATOM 3408 O O . GLU B 1 214 ? -0.262 -21.375 -36.438 1 51.5 214 GLU B O 1
ATOM 3413 N N . GLU B 1 215 ? 0.685 -23.25 -37.156 1 42.38 215 GLU B N 1
ATOM 3414 C CA . GLU B 1 215 ? 0.87 -22.891 -38.562 1 42.38 215 GLU B CA 1
ATOM 3415 C C . GLU B 1 215 ? -0.469 -22.625 -39.25 1 42.38 215 GLU B C 1
ATOM 3417 O O . GLU B 1 215 ? -1.433 -23.359 -39.031 1 42.38 215 GLU B O 1
ATOM 3422 N N . PRO B 1 216 ? -0.522 -21.531 -39.938 1 40.44 216 PRO B N 1
ATOM 3423 C CA . PRO B 1 216 ? -1.593 -21.609 -40.938 1 40.44 216 PRO B CA 1
ATOM 3424 C C . PRO B 1 216 ? -1.438 -22.797 -41.875 1 40.44 216 PRO B C 1
ATOM 3426 O O . PRO B 1 216 ? -0.318 -23.25 -42.125 1 40.44 216 PRO B O 1
#

Foldseek 3Di:
DAAEAEAEPCPVPQCVVCVVVVVVLLRVLVVLLVVLAPFHRAYEYEYEDQPADLQQQKAWDDPAARYIYMYGHPVRPNPVVCPLVSVSLRSQLNRLLNLLNVACHCHQFLLSVLQSLQLSQQSSCVRRNDDTDPLQDPDPVLLLVCLVVCLVRNGPRPDDPCCQAQVPDPHDHSSSNNSNNVLVVQVCVVVVPDGSNRCSHPDSVSRSPSDPPP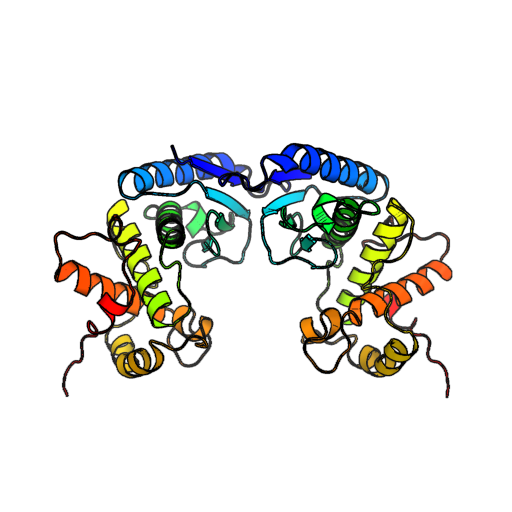DD/DADEAEAEPCPVPQCVVCVVVVVVLLRVLVVLLVVLAPFHRAYEYEYEDQPADLQQQKAWDDPAARYIYMYGHPPRPNPVVCPLVSVSLRSQLNRLLNLLNVACHCHQFLLSVLQSLQLSQQSSCVRRNDDTDPLQDPDPVLLLVCLVVCLVRNGPRPDDPCCQAQVPDPHDHSSSNNSNNVLVVQVCVVVVVDGSNRCSHPDSVSRSPSDPPPDD

Radius of gyration: 24.41 Å; Cα contacts (8 Å, |Δi|>4): 762; chains: 2; bounding box: 41×78×65 Å

Secondary structure (DSSP, 8-state):
---EEEEE--TTSSSTTTHHHHHHHHHHHHHHHHHHS----EEEEEEE-S-SBTTTTEEEEEEETTEEEEEE-TT-HHHHH-GGGHHHHHHHHHHHHHHHTTTT-S-SSHHHHHHHHHHHHHHHHHHH-SPPPGGG---HHHHHTTHHHHHHHTT-SS--HHHHHH--SSSPTTHHHHHHHHHHHHHHHH-TT--GGG-TT--GGGGTT-S-----/---EEEEE--TTSSSTTTHHHHHHHHHHHHHHHHHHS----EEEEEEE-S-SBTTTTEEEEEEETTEEEEEE-TT-HHHHH-GGGHHHHHHHHHHHHHHHTTTT-S-SSHHHHHHHHHHHHHHHHHHH-SPPPGGG---HHHHHTTHHHHHHHTT-SS--HHHHHH--SSSPTTHHHHHHHHHHHHHHHH-TT--GGG-TT--GGGGTT-S-----

Sequence (432 aa):
MSYMKLHILNAQDKLTAQSEWLNNCLTETYTKASILMNLPSLDIIVKAGTQVIPEKGHLGYSPEPGIVYITVDPENPSFCSNPNNSLERMLAHELHHAARWAGPGYGFSLGEAIVSEGLAGHFTLELFGGEPEPWECLDEVEVQSHILLTRKDWDCTDYDHNAWFYGTSNLPRWLGYTLGFNLVTRFLLANPHLRASTLTNVNAEAFKTLFRTEEPMSYMKLHILNAQDKLTAQSEWLNNCLTETYTKASILMNLPSLDIIVKAGTQVIPEKGHLGYSPEPGIVYITVDPENPSFCSNPNNSLERMLAHELHHAARWAGPGYGFSLGEAIVSEGLAGHFTLELFGGEPEPWECLDEVEVQSHILLTRKDWDCTDYDHNAWFYGTSNLPRWLGYTLGFNLVTRFLLANPHLRASTLTNVNAEAFKTLFRTEEP

InterPro domains:
  IPR018728 Domain of unknown function DUF2268 [PF10026] (23-208)

pLDDT: mean 95.93, std 7.06, range [40.06, 98.94]